Protein 6QCC (pdb70)

Sequence (552 aa):
MDVDLFKLSLDDTSSVKGSLLDTRFAQVRVVIPKAMAGGNELLNSNLYDILVVDNNFRAAAALAHTHIIEGQIKCVCTINLPENTGCCLALCVNSSNRGQFSTDIYTIGSQDRMLWNPACSKNSTFTFNPNPCGTGWSLEFLRRTKFHISVVCVSGWSAQPQTDLVMTMDFFVANVPCVPRIYNLGSPGQTLWLNRWMGKLSFGQGVSNDIKSMPLAIGGGAGAKDSILMNMTNAYLSLWRYFHGDLVFEVNKMSSPYIKSTVTFFIGFGGVSFQPELEDFPNKLVQFSEVQEKIELKFTRAEFLTAWSTQVDPAAQLANDGCPYLYAMVHDSTASTIVGDFNLGVTLTRIENFAGIGCNPGIQGARLLGNAVVRSSPGIYSNCFSLRAPLKPDGPKSFTCDLMGGGVVTDGDTGWQVTVRNTPVSNLLRTAAWKRGTVHVQVVLAGASVKRSDWDSTVQIFLRQSMATSSYDAKIWDICQPGAAMLEFSFDVVGPNSGFEMWDSNWASQTSWFLEFLISNPAQNTLFEVNLRLDENFSVAGTTLMPPFVLD

Foldseek 3Di:
DDDDPVPDPPPDQDAFDDDQQQFWQAKDKWWFFQDDFAQAFRDKFQPLVRRPPPTDGNCHVVQQPHDWHFFWKKKKKFDADAQVKKFKKKKFKDQADDPPDGRGCQFRQWQDMDMFMRNQDRMDMDTDHNDQADFTDGSVRSVVRRIMITMGTRTDMLDGDDGIDMMMMIMGGDPHGDDHDDADQPDGDQKQFTQGFQFKDWAAFPDDWDKDKTFQLCADAADDDPDGHDYVSSVSQQFFFWKAFKWKKKKFWGTRQQKWFKKKKAKAAFDDDRDVPPPVGPIDIDTAHRNRGMDMDIGGRVNPDDIDGNHDAPPDHRVPHGTMMMMMTTPDGIDGDGRGITMMTMTGGMGGRMDGHHGHPDDPGHYHHD/DDDDDDDPDDWAWFKKKFAAQDDDWKWKKKAFPQAGDIGTPDDDRMDMDTADDVVNVCSHWFFWKWFKKKKKKKWAWDDDDPVPFDKKKKKFKFFDPDPPGDTPDIDIDGDAGMDMDMDMDTQADDPHRIDGDCDPPVRGTTIMMMMMMGDCNTITMMIMIMDGDPPMDTDHTDDDPDDDHD

Organism: NCBI:txid593572

InterPro domains:
  IPR003181 Large coat protein [PF02247] (399-769)
  IPR003182 RNA2 polyprotein [PF02248] (782-956)
  IPR029053 Viral coat protein subunit [G3DSA:2.60.120.20] (399-775)
  IPR029053 Viral coat protein subunit [G3DSA:2.60.120.20] (776-957)

CATH classification: 2.60.120.20

Secondary structure (DSSP, 8-state):
----GGGSS----PPP-SSSTTT--EEEEEEEPSS--SS-EEEEEEHHHHHSSS---TTSHHHHT-S-B-S-EEEEEE----TT---EEEEEEESEE-TT----HHHHSSSEEEEE-TTT-SEEEEEE-S-TTSS-B-HHHHHHTT-EEEEEEEE--SS--SS-EEEEEEEEE-S-------EESSS--SEEEEEEEEEEEEEPTT-SS-EEEEES--TT-EEETTEEE--HHHHHHTTSSEEEEEEEEEEEE-S-TTSB-EEEEEEEES-----GGGTTS--EEEE--SS--EEEEEE-TTS-SS-EES---TTS-STT--SEEEEEEESS--B-SSS--EEEEEEEEEEEEEEEES--------PPP-/-------SS--EEEEEEE--SS--S-EEEEEETTTTEEEEES-S--EEEE---HHHHHHHSEEEEEEEEEEEEEEEE-S--GGG----EEEEEES--STTS-EEEEEEE--SSEEEEEEEEEE--TTTS-B-TT-TTTT----EEEEEES-TTTEEEEEEEEEE-TT-EEEEEEE-PPEEP-

Nearest PDB structures (foldseek):
  6qcc-assembly1_A  TM=1.003E+00  e=1.301E-79  Broad bean stain virus
  5msh-assembly1_B  TM=9.823E-01  e=2.368E-53  Cowpea mosaic virus
  1pgw-assembly1_2  TM=9.851E-01  e=6.953E-51  Bean-pod mottle virus (strain Kentucky G7)
  1bmv-assembly1_2  TM=9.846E-01  e=3.259E-50  Bean pod mottle virus
  3jb4-assembly1_B  TM=6.452E-01  e=1.198E-05  Ljungan virus 87-012

B-factor: mean 49.35, std 10.29, range [30.26, 84.31]

Solvent-accessible surface area: 25284 Å² total; per-residue (Å²): 231,142,100,76,131,180,157,80,104,145,120,110,127,67,24,28,145,60,62,96,100,64,2,38,5,0,49,22,134,10,96,2,46,79,73,18,70,54,46,62,75,32,33,55,24,34,1,62,86,31,10,74,88,138,24,141,69,163,2,16,67,46,6,53,156,27,166,106,0,111,5,25,0,48,0,33,0,64,18,83,18,85,76,78,8,0,0,1,0,0,0,0,0,0,4,10,20,60,58,164,40,24,38,52,24,1,9,0,0,3,37,33,45,13,19,6,1,0,8,22,27,146,79,19,66,27,58,4,18,2,7,11,4,10,85,16,8,9,16,73,11,0,109,88,2,88,2,3,2,0,0,2,0,12,6,18,32,30,30,104,20,163,89,74,42,73,0,32,1,23,1,13,7,16,152,69,102,7,107,59,115,68,31,54,24,30,86,48,50,146,57,8,86,1,28,10,14,6,2,80,8,50,0,19,61,72,67,93,104,19,39,63,56,11,40,2,17,4,8,8,5,2,7,35,201,97,18,4,15,16,1,4,5,2,0,2,0,4,24,29,78,87,1,36,0,6,1,0,0,24,0,7,4,0,0,0,1,94,0,94,7,10,1,0,0,2,17,4,133,17,59,61,110,43,93,101,113,21,60,121,98,94,43,64,105,12,137,20,65,62,129,73,28,95,60,81,10,87,0,65,119,96,49,14,173,94,34,15,21,0,15,29,58,54,82,37,114,103,101,104,12,64,4,5,10,0,6,0,6,10,94,71,70,12,68,36,131,39,144,14,67,1,24,0,1,0,4,0,18,48,0,37,57,17,45,30,82,51,67,14,83,28,56,95,12,20,69,125,55,96,197,87,119,120,199,62,34,142,34,74,42,11,42,1,5,11,3,88,2,19,171,183,29,136,25,99,25,20,0,1,0,12,4,6,6,25,34,35,82,31,74,55,93,120,36,24,114,62,39,48,98,26,21,8,16,8,8,0,4,23,2,4,1,3,4,80,5,22,0,34,0,28,0,34,7,29,24,58,123,74,152,185,103,78,38,84,1,45,4,67,0,37,2,24,68,27,83,50,144,102,36,190,53,58,93,114,48,85,49,73,89,34,36,65,14,109,25,84,24,52,12,85,2,104,20,72,37,60,14,0,16,11,70,84,6,112,92,46,96,16,46,4,28,36,0,35,0,63,0,56,40,8,67,17,6,28,59,0,39,0,19,2,51,12,36,121,78,0,4,1,0,5,2,11,5,24,50,56,25,111,48,114

Structure (mmCIF, N/CA/C/O backbone):
data_6QCC
#
_entry.id   6QCC
#
_cell.length_a   1
_cell.length_b   1
_cell.length_c   1
_cell.angle_alpha   90
_cell.angle_beta   90
_cell.angle_gamma   90
#
_symmetry.space_group_name_H-M   'P 1'
#
loop_
_entity.id
_entity.type
_entity.pdbx_description
1 polymer 'Large coat-protein subunit'
2 polymer 'Small coat-protein subunit'
#
loop_
_atom_site.group_PDB
_atom_site.id
_atom_site.type_symbol
_atom_site.label_atom_id
_atom_site.label_alt_id
_atom_site.label_comp_id
_atom_site.label_asym_id
_atom_site.label_entity_id
_atom_site.label_seq_id
_atom_site.pdbx_PDB_ins_code
_atom_site.Cartn_x
_atom_site.Cartn_y
_atom_site.Cartn_z
_atom_site.occupancy
_atom_site.B_iso_or_equiv
_atom_site.auth_seq_id
_atom_site.auth_comp_id
_atom_site.auth_asym_id
_atom_site.auth_atom_id
_atom_site.pdbx_PDB_model_num
ATOM 1 N N . MET A 1 1 ? 329.436 348.214 349.591 1.00 65.77 1 MET A N 1
ATOM 2 C CA . MET A 1 1 ? 328.757 348.711 348.401 1.00 65.77 1 MET A CA 1
ATOM 3 C C . MET A 1 1 ? 329.705 349.530 347.536 1.00 65.77 1 MET A C 1
ATOM 4 O O . MET A 1 1 ? 330.358 350.451 348.021 1.00 65.77 1 MET A O 1
ATOM 9 N N . ASP A 1 2 ? 329.779 349.180 346.253 1.00 64.80 2 ASP A N 1
ATOM 10 C CA . ASP A 1 2 ? 330.631 349.899 345.308 1.00 64.80 2 ASP A CA 1
ATOM 11 C C . ASP A 1 2 ? 330.050 349.685 343.918 1.00 64.80 2 ASP A C 1
ATOM 12 O O . ASP A 1 2 ? 330.075 348.562 343.406 1.00 64.80 2 ASP A O 1
ATOM 17 N N . VAL A 1 3 ? 329.533 350.751 343.318 1.00 62.49 3 VAL A N 1
ATOM 18 C CA . VAL A 1 3 ? 329.001 350.698 341.966 1.00 62.49 3 VAL A CA 1
ATOM 19 C C . VAL A 1 3 ? 329.924 351.508 341.062 1.00 62.49 3 VAL A C 1
ATOM 20 O O . VAL A 1 3 ? 330.719 352.336 341.518 1.00 62.49 3 VAL A O 1
ATOM 24 N N . ASP A 1 4 ? 329.843 351.232 339.763 1.00 61.42 4 ASP A N 1
ATOM 25 C CA . ASP A 1 4 ? 330.659 351.920 338.772 1.00 61.42 4 ASP A CA 1
ATOM 26 C C . ASP A 1 4 ? 329.927 353.173 338.310 1.00 61.42 4 ASP A C 1
ATOM 27 O O . ASP A 1 4 ? 328.841 353.083 337.728 1.00 61.42 4 ASP A O 1
ATOM 32 N N . LEU A 1 5 ? 330.522 354.339 338.571 1.00 56.70 5 LEU A N 1
ATOM 33 C CA . LEU A 1 5 ? 329.886 355.601 338.214 1.00 56.70 5 LEU A CA 1
ATOM 34 C C . LEU A 1 5 ? 329.926 355.874 336.718 1.00 56.70 5 LEU A C 1
ATOM 35 O O . LEU A 1 5 ? 329.163 356.716 336.234 1.00 56.70 5 LEU A O 1
ATOM 40 N N . PHE A 1 6 ? 330.793 355.188 335.978 1.00 56.05 6 PHE A N 1
ATOM 41 C CA . PHE A 1 6 ? 330.901 355.387 334.541 1.00 56.05 6 PHE A CA 1
ATOM 42 C C . PHE A 1 6 ? 329.756 354.748 333.768 1.00 56.05 6 PHE A C 1
ATOM 43 O O . PHE A 1 6 ? 329.574 355.068 332.589 1.00 56.05 6 PHE A O 1
ATOM 51 N N . LYS A 1 7 ? 328.986 353.860 334.393 1.00 60.05 7 LYS A N 1
ATOM 52 C CA . LYS A 1 7 ? 327.857 353.209 333.746 1.00 60.05 7 LYS A CA 1
ATOM 53 C C . LYS A 1 7 ? 326.525 353.864 334.086 1.00 60.05 7 LYS A C 1
ATOM 54 O O . LYS A 1 7 ? 325.474 353.329 333.722 1.00 60.05 7 LYS A O 1
ATOM 60 N N . LEU A 1 8 ? 326.544 354.999 334.776 1.00 58.49 8 LEU A N 1
ATOM 61 C CA . LEU A 1 8 ? 325.312 355.704 335.086 1.00 58.49 8 LEU A CA 1
ATOM 62 C C . LEU A 1 8 ? 324.808 356.459 333.860 1.00 58.49 8 LEU A C 1
ATOM 63 O O . LEU A 1 8 ? 325.542 356.700 332.898 1.00 58.49 8 LEU A O 1
ATOM 68 N N . SER A 1 9 ? 323.534 356.840 333.907 1.00 55.57 9 SER A N 1
ATOM 69 C CA . SER A 1 9 ? 322.891 357.521 332.785 1.00 55.57 9 SER A CA 1
ATOM 70 C C . SER A 1 9 ? 322.969 359.039 332.957 1.00 55.57 9 SER A C 1
ATOM 71 O O . SER A 1 9 ? 321.966 359.749 332.986 1.00 55.57 9 SER A O 1
ATOM 74 N N . LEU A 1 10 ? 324.202 359.530 333.071 1.00 53.55 10 LEU A N 1
ATOM 75 C CA . LEU A 1 10 ? 324.475 360.957 333.161 1.00 53.55 10 LEU A CA 1
ATOM 76 C C . LEU A 1 10 ? 324.905 361.548 331.825 1.00 53.55 10 LEU A C 1
ATOM 77 O O . LEU A 1 10 ? 325.510 362.623 331.794 1.00 53.55 10 LEU A O 1
ATOM 82 N N . ASP A 1 11 ? 324.606 360.864 330.720 1.00 56.50 11 ASP A N 1
ATOM 83 C CA . ASP A 1 11 ? 324.993 361.307 329.387 1.00 56.50 11 ASP A CA 1
ATOM 84 C C . ASP A 1 11 ? 323.788 361.367 328.458 1.00 56.50 11 ASP A C 1
ATOM 85 O O . ASP A 1 11 ? 323.917 361.144 327.251 1.00 56.50 11 ASP A O 1
ATOM 90 N N . ASP A 1 12 ? 322.612 361.661 329.004 1.00 58.28 12 ASP A N 1
ATOM 91 C CA . ASP A 1 12 ? 321.394 361.733 328.204 1.00 58.28 12 ASP A CA 1
ATOM 92 C C . ASP A 1 12 ? 321.396 363.021 327.392 1.00 58.28 12 ASP A C 1
ATOM 93 O O . ASP A 1 12 ? 321.199 364.111 327.938 1.00 58.28 12 ASP A O 1
ATOM 98 N N . THR A 1 13 ? 321.620 362.899 326.084 1.00 56.97 13 THR A N 1
ATOM 99 C CA . THR A 1 13 ? 321.637 364.039 325.177 1.00 56.97 13 THR A CA 1
ATOM 100 C C . THR A 1 13 ? 320.312 364.212 324.445 1.00 56.97 13 THR A C 1
ATOM 101 O O . THR A 1 13 ? 320.289 364.681 323.303 1.00 56.97 13 THR A O 1
ATOM 105 N N . SER A 1 14 ? 319.206 363.840 325.080 1.00 57.04 14 SER A N 1
ATOM 106 C CA . SER A 1 14 ? 317.892 363.965 324.474 1.00 57.04 14 SER A CA 1
ATOM 107 C C . SER A 1 14 ? 317.311 365.347 324.741 1.00 57.04 14 SER A C 1
ATOM 108 O O . SER A 1 14 ? 317.603 365.980 325.759 1.00 57.04 14 SER A O 1
ATOM 111 N N . SER A 1 15 ? 316.480 365.808 323.813 1.00 53.35 15 SER A N 1
ATOM 112 C CA . SER A 1 15 ? 315.846 367.109 323.938 1.00 53.35 15 SER A CA 1
ATOM 113 C C . SER A 1 15 ? 314.687 367.047 324.930 1.00 53.35 15 SER A C 1
ATOM 114 O O . SER A 1 15 ? 314.251 365.976 325.360 1.00 53.35 15 SER A O 1
ATOM 117 N N . VAL A 1 16 ? 314.183 368.222 325.292 1.00 53.34 16 VAL A N 1
ATOM 118 C CA . VAL A 1 16 ? 313.078 368.318 326.238 1.00 53.34 16 VAL A CA 1
ATOM 119 C C . VAL A 1 16 ? 311.770 368.033 325.513 1.00 53.34 16 VAL A C 1
ATOM 120 O O . VAL A 1 16 ? 311.503 368.589 324.441 1.00 53.34 16 VAL A O 1
ATOM 124 N N . LYS A 1 17 ? 310.954 367.158 326.094 1.00 52.39 17 LYS A N 1
ATOM 125 C CA . LYS A 1 17 ? 309.687 366.778 325.490 1.00 52.39 17 LYS A CA 1
ATOM 126 C C . LYS A 1 17 ? 308.731 366.317 326.578 1.00 52.39 17 LYS A C 1
ATOM 127 O O . LYS A 1 17 ? 309.153 365.873 327.648 1.00 52.39 17 LYS A O 1
ATOM 133 N N . GLY A 1 18 ? 307.443 366.426 326.290 1.00 52.68 18 GLY A N 1
ATOM 134 C CA . GLY A 1 18 ? 306.411 366.038 327.238 1.00 52.68 18 GLY A CA 1
ATOM 135 C C . GLY A 1 18 ? 305.136 366.824 326.981 1.00 52.68 18 GLY A C 1
ATOM 136 O O . GLY A 1 18 ? 304.809 367.141 325.838 1.00 52.68 18 GLY A O 1
ATOM 137 N N . SER A 1 19 ? 304.433 367.125 328.069 1.00 50.20 19 SER A N 1
ATOM 138 C CA . SER A 1 19 ? 303.218 367.918 327.989 1.00 50.20 19 SER A CA 1
ATOM 139 C C . SER A 1 19 ? 303.565 369.404 327.965 1.00 50.20 19 SER A C 1
ATOM 140 O O . SER A 1 19 ? 304.733 369.798 327.996 1.00 50.20 19 SER A O 1
ATOM 143 N N . LEU A 1 20 ? 302.533 370.248 327.910 1.00 48.77 20 LEU A N 1
ATOM 144 C CA . LEU A 1 20 ? 302.762 371.687 327.908 1.00 48.77 20 LEU A CA 1
ATOM 145 C C . LEU A 1 20 ? 303.185 372.208 329.273 1.00 48.77 20 LEU A C 1
ATOM 146 O O . LEU A 1 20 ? 303.784 373.284 329.352 1.00 48.77 20 LEU A O 1
ATOM 151 N N . LEU A 1 21 ? 302.886 371.475 330.344 1.00 49.25 21 LEU A N 1
ATOM 152 C CA . LEU A 1 21 ? 303.360 371.871 331.663 1.00 49.25 21 LEU A CA 1
ATOM 153 C C . LEU A 1 21 ? 304.843 371.572 331.836 1.00 49.25 21 LEU A C 1
ATOM 154 O O . LEU A 1 21 ? 305.553 372.330 332.506 1.00 49.25 21 LEU A O 1
ATOM 159 N N . ASP A 1 22 ? 305.326 370.491 331.233 1.00 51.54 22 ASP A N 1
ATOM 160 C CA . ASP A 1 22 ? 306.711 370.068 331.371 1.00 51.54 22 ASP A CA 1
ATOM 161 C C . ASP A 1 22 ? 307.629 370.670 330.319 1.00 51.54 22 ASP A C 1
ATOM 162 O O . ASP A 1 22 ? 308.825 370.364 330.319 1.00 51.54 22 ASP A O 1
ATOM 167 N N . THR A 1 23 ? 307.111 371.510 329.425 1.00 46.40 23 THR A N 1
ATOM 168 C CA . THR A 1 23 ? 307.913 372.089 328.358 1.00 46.40 23 THR A CA 1
ATOM 169 C C . THR A 1 23 ? 307.948 373.609 328.368 1.00 46.40 23 THR A C 1
ATOM 170 O O . THR A 1 23 ? 308.643 374.197 327.533 1.00 46.40 23 THR A O 1
ATOM 174 N N . ARG A 1 24 ? 307.225 374.265 329.270 1.00 47.67 24 ARG A N 1
ATOM 175 C CA . ARG A 1 24 ? 307.303 375.715 329.370 1.00 47.67 24 ARG A CA 1
ATOM 176 C C . ARG A 1 24 ? 308.601 376.124 330.048 1.00 47.67 24 ARG A C 1
ATOM 177 O O . ARG A 1 24 ? 309.041 375.494 331.012 1.00 47.67 24 ARG A O 1
ATOM 185 N N . PHE A 1 25 ? 309.221 377.183 329.533 1.00 43.38 25 PHE A N 1
ATOM 186 C CA . PHE A 1 25 ? 310.482 377.665 330.079 1.00 43.38 25 PHE A CA 1
ATOM 187 C C . PHE A 1 25 ? 310.518 379.155 330.360 1.00 43.38 25 PHE A C 1
ATOM 188 O O . PHE A 1 25 ? 311.407 379.595 331.097 1.00 43.38 25 PHE A O 1
ATOM 196 N N . ALA A 1 26 ? 309.600 379.946 329.813 1.00 46.39 26 ALA A N 1
ATOM 197 C CA . ALA A 1 26 ? 309.614 381.381 330.037 1.00 46.39 26 ALA A CA 1
ATOM 198 C C . ALA A 1 26 ? 308.195 381.916 329.964 1.00 46.39 26 ALA A C 1
ATOM 199 O O . ALA A 1 26 ? 307.348 381.379 329.246 1.00 46.39 26 ALA A O 1
ATOM 201 N N . GLN A 1 27 ? 307.949 382.984 330.716 1.00 49.49 27 GLN A N 1
ATOM 202 C CA . GLN A 1 27 ? 306.650 383.645 330.725 1.00 49.49 27 GLN A CA 1
ATOM 203 C C . GLN A 1 27 ? 306.879 385.123 330.983 1.00 49.49 27 GLN A C 1
ATOM 204 O O . GLN A 1 27 ? 307.372 385.497 332.051 1.00 49.49 27 GLN A O 1
ATOM 210 N N . VAL A 1 28 ? 306.520 385.956 330.012 1.00 49.74 28 VAL A N 1
ATOM 211 C CA . VAL A 1 28 ? 306.801 387.385 330.055 1.00 49.74 28 VAL A CA 1
ATOM 212 C C . VAL A 1 28 ? 305.497 388.140 329.832 1.00 49.74 28 VAL A C 1
ATOM 213 O O . VAL A 1 28 ? 304.727 387.808 328.923 1.00 49.74 28 VAL A O 1
ATOM 217 N N . ARG A 1 29 ? 305.227 389.117 330.693 1.00 51.57 29 ARG A N 1
ATOM 218 C CA . ARG A 1 29 ? 304.067 389.982 330.571 1.00 51.57 29 ARG A CA 1
ATOM 219 C C . ARG A 1 29 ? 304.521 391.400 330.253 1.00 51.57 29 ARG A C 1
ATOM 220 O O . ARG A 1 29 ? 305.510 391.886 330.809 1.00 51.57 29 ARG A O 1
ATOM 228 N N . VAL A 1 30 ? 303.811 392.051 329.337 1.00 51.22 30 VAL A N 1
ATOM 229 C CA . VAL A 1 30 ? 304.145 393.393 328.879 1.00 51.22 30 VAL A CA 1
ATOM 230 C C . VAL A 1 30 ? 302.964 394.315 329.140 1.00 51.22 30 VAL A C 1
ATOM 231 O O . VAL A 1 30 ? 301.802 393.906 329.033 1.00 51.22 30 VAL A O 1
ATOM 235 N N . VAL A 1 31 ? 303.267 395.561 329.480 1.00 51.94 31 VAL A N 1
ATOM 236 C CA . VAL A 1 31 ? 302.254 396.542 329.845 1.00 51.94 31 VAL A CA 1
ATOM 237 C C . VAL A 1 31 ? 301.798 397.271 328.591 1.00 51.94 31 VAL A C 1
ATOM 238 O O . VAL A 1 31 ? 302.587 397.969 327.946 1.00 51.94 31 VAL A O 1
ATOM 242 N N . ILE A 1 32 ? 300.527 397.109 328.242 1.00 54.52 32 ILE A N 1
ATOM 243 C CA . ILE A 1 32 ? 299.907 397.865 327.160 1.00 54.52 32 ILE A CA 1
ATOM 244 C C . ILE A 1 32 ? 299.296 399.122 327.772 1.00 54.52 32 ILE A C 1
ATOM 245 O O . ILE A 1 32 ? 298.465 399.005 328.686 1.00 54.52 32 ILE A O 1
ATOM 250 N N . PRO A 1 33 ? 299.676 400.315 327.323 1.00 59.63 33 PRO A N 1
ATOM 251 C CA . PRO A 1 33 ? 299.203 401.538 327.976 1.00 59.63 33 PRO A CA 1
ATOM 252 C C . PRO A 1 33 ? 297.745 401.826 327.650 1.00 59.63 33 PRO A C 1
ATOM 253 O O . PRO A 1 33 ? 297.137 401.231 326.759 1.00 59.63 33 PRO A O 1
ATOM 257 N N . LYS A 1 34 ? 297.186 402.768 328.412 1.00 62.86 34 LYS A N 1
ATOM 258 C CA . LYS A 1 34 ? 295.783 403.127 328.249 1.00 62.86 34 LYS A CA 1
ATOM 259 C C . LYS A 1 34 ? 295.559 403.926 326.971 1.00 62.86 34 LYS A C 1
ATOM 260 O O . LYS A 1 34 ? 294.598 403.676 326.237 1.00 62.86 34 LYS A O 1
ATOM 266 N N . ALA A 1 35 ? 296.438 404.880 326.684 1.00 64.79 35 ALA A N 1
ATOM 267 C CA . ALA A 1 35 ? 296.316 405.751 325.518 1.00 64.79 35 ALA A CA 1
ATOM 268 C C . ALA A 1 35 ? 297.545 405.554 324.637 1.00 64.79 35 ALA A C 1
ATOM 269 O O . ALA A 1 35 ? 298.565 406.221 324.818 1.00 64.79 35 ALA A O 1
ATOM 271 N N . MET A 1 36 ? 297.445 404.636 323.681 1.00 63.52 36 MET A N 1
ATOM 272 C CA . MET A 1 36 ? 298.518 404.373 322.737 1.00 63.52 36 MET A CA 1
ATOM 273 C C . MET A 1 36 ? 298.077 404.734 321.325 1.00 63.52 36 MET A C 1
ATOM 274 O O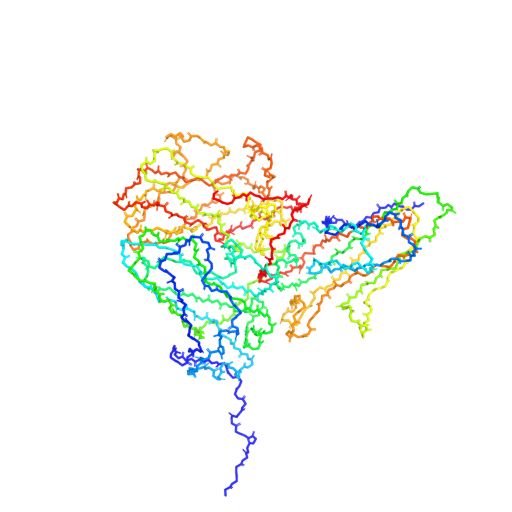 . MET A 1 36 ? 296.884 404.751 321.010 1.00 63.52 36 MET A O 1
ATOM 279 N N . ALA A 1 37 ? 299.057 405.029 320.480 1.00 63.62 37 ALA A N 1
ATOM 280 C CA . ALA A 1 37 ? 298.839 405.365 319.085 1.00 63.62 37 ALA A CA 1
ATOM 281 C C . ALA A 1 37 ? 299.274 404.194 318.209 1.00 63.62 37 ALA A C 1
ATOM 282 O O . ALA A 1 37 ? 299.613 403.114 318.700 1.00 63.62 37 ALA A O 1
ATOM 284 N N . GLY A 1 38 ? 299.250 404.406 316.898 1.00 64.22 38 GLY A N 1
ATOM 285 C CA . GLY A 1 38 ? 299.683 403.378 315.976 1.00 64.22 38 GLY A CA 1
ATOM 286 C C . GLY A 1 38 ? 301.116 403.565 315.524 1.00 64.22 38 GLY A C 1
ATOM 287 O O . GLY A 1 38 ? 301.449 404.581 314.907 1.00 64.22 38 GLY A O 1
ATOM 288 N N . GLY A 1 39 ? 301.975 402.598 315.830 1.00 63.00 39 GLY A N 1
ATOM 289 C CA . GLY A 1 39 ? 303.365 402.619 315.417 1.00 63.00 39 GLY A CA 1
ATOM 290 C C . GLY A 1 39 ? 304.365 402.569 316.552 1.00 63.00 39 GLY A C 1
ATOM 291 O O . GLY A 1 39 ? 305.534 402.232 316.314 1.00 63.00 39 GLY A O 1
ATOM 292 N N . ASN A 1 40 ? 303.958 402.893 317.776 1.00 61.08 40 ASN A N 1
ATOM 293 C CA . ASN A 1 40 ? 304.878 402.857 318.903 1.00 61.08 40 ASN A CA 1
ATOM 294 C C . ASN A 1 40 ? 305.111 401.421 319.351 1.00 61.08 40 ASN A C 1
ATOM 295 O O . ASN A 1 40 ? 304.219 400.572 319.259 1.00 61.08 40 ASN A O 1
ATOM 300 N N . GLU A 1 41 ? 306.320 401.149 319.828 1.00 59.18 41 GLU A N 1
ATOM 301 C CA . GLU A 1 41 ? 306.699 399.805 320.232 1.00 59.18 41 GLU A CA 1
ATOM 302 C C . GLU A 1 41 ? 306.399 399.584 321.706 1.00 59.18 41 GLU A C 1
ATOM 303 O O . GLU A 1 41 ? 306.615 400.468 322.539 1.00 59.18 41 GLU A O 1
ATOM 309 N N . LEU A 1 42 ? 305.892 398.394 322.019 1.00 54.20 42 LEU A N 1
ATOM 310 C CA . LEU A 1 42 ? 305.644 398.011 323.401 1.00 54.20 42 LEU A CA 1
ATOM 311 C C . LEU A 1 42 ? 306.797 397.220 323.994 1.00 54.20 42 LEU A C 1
ATOM 312 O O . LEU A 1 42 ? 307.040 397.305 325.203 1.00 54.20 42 LEU A O 1
ATOM 317 N N . LEU A 1 43 ? 307.511 396.456 323.171 1.00 51.88 43 LEU A N 1
ATOM 318 C CA . LEU A 1 43 ? 308.647 395.677 323.638 1.00 51.88 43 LEU A CA 1
ATOM 319 C C . LEU A 1 43 ? 309.597 395.451 322.473 1.00 51.88 43 LEU A C 1
ATOM 320 O O . LEU A 1 43 ? 309.154 395.139 321.369 1.00 51.88 43 LEU A O 1
ATOM 325 N N . ASN A 1 44 ? 310.895 395.609 322.721 1.00 52.69 44 ASN A N 1
ATOM 326 C CA . ASN A 1 44 ? 311.907 395.237 321.737 1.00 52.69 44 ASN A CA 1
ATOM 327 C C . ASN A 1 44 ? 313.185 394.871 322.473 1.00 52.69 44 ASN A C 1
ATOM 328 O O . ASN A 1 44 ? 313.837 395.740 323.061 1.00 52.69 44 ASN A O 1
ATOM 333 N N . SER A 1 45 ? 313.539 393.589 322.447 1.00 47.83 45 SER A N 1
ATOM 334 C CA . SER A 1 45 ? 314.729 393.128 323.151 1.00 47.83 45 SER A CA 1
ATOM 335 C C . SER A 1 45 ? 315.176 391.806 322.553 1.00 47.83 45 SER A C 1
ATOM 336 O O . SER A 1 45 ? 314.450 391.169 321.789 1.00 47.83 45 SER A O 1
ATOM 339 N N . ASN A 1 46 ? 316.383 391.395 322.919 1.00 46.26 46 ASN A N 1
ATOM 340 C CA . ASN A 1 46 ? 316.845 390.068 322.555 1.00 46.26 46 ASN A CA 1
ATOM 341 C C . ASN A 1 46 ? 316.106 389.021 323.378 1.00 46.26 46 ASN A C 1
ATOM 342 O O . ASN A 1 46 ? 315.631 389.292 324.483 1.00 46.26 46 ASN A O 1
ATOM 347 N N . LEU A 1 47 ? 316.000 387.815 322.819 1.00 46.91 47 LEU A N 1
ATOM 348 C CA . LEU A 1 47 ? 315.248 386.756 323.484 1.00 46.91 47 LEU A CA 1
ATOM 349 C C . LEU A 1 47 ? 315.981 386.236 324.715 1.00 46.91 47 LEU A C 1
ATOM 350 O O . LEU A 1 47 ? 315.341 385.869 325.709 1.00 46.91 47 LEU A O 1
ATOM 355 N N . TYR A 1 48 ? 317.314 386.220 324.676 1.00 47.71 48 TYR A N 1
ATOM 356 C CA . TYR A 1 48 ? 318.090 385.808 325.839 1.00 47.71 48 TYR A CA 1
ATOM 357 C C . TYR A 1 48 ? 318.017 386.839 326.956 1.00 47.71 48 TYR A C 1
ATOM 358 O O . TYR A 1 48 ? 318.145 386.485 328.132 1.00 47.71 48 TYR A O 1
ATOM 367 N N . ASP A 1 49 ? 317.801 388.111 326.614 1.00 51.35 49 ASP A N 1
ATOM 368 C CA . ASP A 1 49 ? 317.748 389.157 327.628 1.00 51.35 49 ASP A CA 1
ATOM 369 C C . ASP A 1 49 ? 316.468 389.112 328.450 1.00 51.35 49 ASP A C 1
ATOM 370 O O . ASP A 1 49 ? 316.412 389.736 329.513 1.00 51.35 49 ASP A O 1
ATOM 375 N N . ILE A 1 50 ? 315.445 388.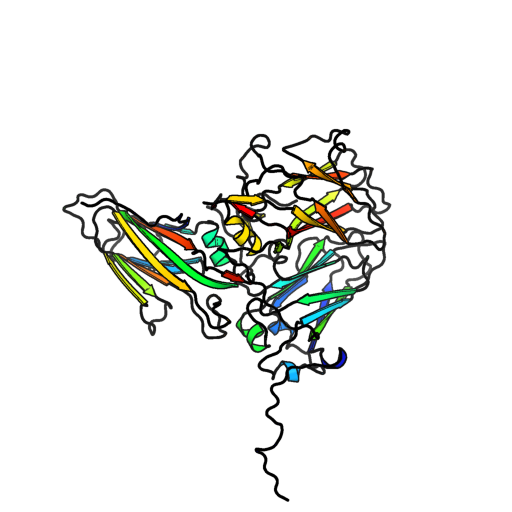400 327.987 1.00 50.11 50 ILE A N 1
ATOM 376 C CA . ILE A 1 50 ? 314.209 388.238 328.744 1.00 50.11 50 ILE A CA 1
ATOM 377 C C . ILE A 1 50 ? 313.918 386.790 329.097 1.00 50.11 50 ILE A C 1
ATOM 378 O O . ILE A 1 50 ? 312.973 386.536 329.858 1.00 50.11 50 ILE A O 1
ATOM 383 N N . LEU A 1 51 ? 314.685 385.831 328.580 1.00 50.70 51 LEU A N 1
ATOM 384 C CA . LEU A 1 51 ? 314.445 384.428 328.887 1.00 50.70 51 LEU A CA 1
ATOM 385 C C . LEU A 1 51 ? 315.153 383.949 330.147 1.00 50.70 51 LEU A C 1
ATOM 386 O O . LEU A 1 51 ? 314.856 382.847 330.619 1.00 50.70 51 LEU A O 1
ATOM 391 N N . VAL A 1 52 ? 316.076 384.732 330.703 1.00 54.83 52 VAL A N 1
ATOM 392 C CA . VAL A 1 52 ? 316.822 384.332 331.890 1.00 54.83 52 VAL A CA 1
ATOM 393 C C . VAL A 1 52 ? 316.569 385.240 333.081 1.00 54.83 52 VAL A C 1
ATOM 394 O O . VAL A 1 52 ? 317.203 385.060 334.125 1.00 54.83 52 VAL A O 1
ATOM 398 N N . VAL A 1 53 ? 315.667 386.207 332.965 1.00 59.86 53 VAL A N 1
ATOM 399 C CA . VAL A 1 53 ? 315.392 387.153 334.038 1.00 59.86 53 VAL A CA 1
ATOM 400 C C . VAL A 1 53 ? 314.129 386.681 334.748 1.00 59.86 53 VAL A C 1
ATOM 401 O O . VAL A 1 53 ? 313.017 386.857 334.238 1.00 59.86 53 VAL A O 1
ATOM 405 N N . ASP A 1 54 ? 314.323 386.060 335.921 1.00 64.26 54 ASP A N 1
ATOM 406 C CA . ASP A 1 54 ? 313.257 385.680 336.860 1.00 64.26 54 ASP A CA 1
ATOM 407 C C . ASP A 1 54 ? 312.261 384.702 336.241 1.00 64.26 54 ASP A C 1
ATOM 408 O O . ASP A 1 54 ? 311.052 384.799 336.458 1.00 64.26 54 ASP A O 1
ATOM 413 N N . ASN A 1 55 ? 312.768 383.752 335.461 1.00 58.34 55 ASN A N 1
ATOM 414 C CA . ASN A 1 55 ? 311.946 382.723 334.829 1.00 58.34 55 ASN A CA 1
ATOM 415 C C . ASN A 1 55 ? 312.472 381.364 335.279 1.00 58.34 55 ASN A C 1
ATOM 416 O O . ASN A 1 55 ? 313.410 380.822 334.691 1.00 58.34 55 ASN A O 1
ATOM 421 N N . ASN A 1 56 ? 311.860 380.816 336.324 1.00 55.72 56 ASN A N 1
ATOM 422 C CA . ASN A 1 56 ? 312.249 379.527 336.891 1.00 55.72 56 ASN A CA 1
ATOM 423 C C . ASN A 1 56 ? 311.043 378.597 336.806 1.00 55.72 56 ASN A C 1
ATOM 424 O O . ASN A 1 56 ? 310.217 378.547 337.720 1.00 55.72 56 ASN A O 1
ATOM 429 N N . PHE A 1 57 ? 310.954 377.851 335.713 1.00 50.31 57 PHE A N 1
ATOM 430 C CA . PHE A 1 57 ? 309.825 376.976 335.435 1.00 50.31 57 PHE A CA 1
ATOM 431 C C . PHE A 1 57 ? 310.306 375.527 335.370 1.00 50.31 57 PHE A C 1
ATOM 432 O O . PHE A 1 57 ? 311.452 375.218 335.709 1.00 50.31 57 PHE A O 1
ATOM 440 N N . ARG A 1 58 ? 309.406 374.635 334.945 1.00 46.54 58 ARG A N 1
ATOM 441 C CA . ARG A 1 58 ? 309.694 373.204 334.979 1.00 46.54 58 ARG A CA 1
ATOM 442 C C . ARG A 1 58 ? 310.748 372.800 333.959 1.00 46.54 58 ARG A C 1
ATOM 443 O O . ARG A 1 58 ? 311.471 371.821 334.176 1.00 46.54 58 ARG A O 1
ATOM 451 N N . ALA A 1 59 ? 310.856 373.524 332.853 1.00 44.75 59 ALA A N 1
ATOM 452 C CA . ALA A 1 59 ? 311.834 373.224 331.818 1.00 44.75 59 ALA A CA 1
ATOM 453 C C . ALA A 1 59 ? 312.776 374.398 331.602 1.00 44.75 59 ALA A C 1
ATOM 454 O O . ALA A 1 59 ? 313.173 374.696 330.480 1.00 44.75 59 ALA A O 1
ATOM 456 N N . ALA A 1 60 ? 313.151 375.079 332.683 1.00 43.53 60 ALA A N 1
ATOM 457 C CA . ALA A 1 60 ? 314.036 376.234 332.581 1.00 43.53 60 ALA A CA 1
ATOM 458 C C . ALA A 1 60 ? 315.505 375.822 332.622 1.00 43.53 60 ALA A C 1
ATOM 459 O O . ALA A 1 60 ? 316.272 376.149 331.710 1.00 43.53 60 ALA A O 1
ATOM 461 N N . ALA A 1 61 ? 315.909 375.109 333.677 1.00 43.55 61 ALA A N 1
ATOM 462 C CA . ALA A 1 61 ? 317.289 374.648 333.776 1.00 43.55 61 ALA A CA 1
ATOM 463 C C . ALA A 1 61 ? 317.586 373.545 332.769 1.00 43.55 61 ALA A C 1
ATOM 464 O O . ALA A 1 61 ? 318.720 373.434 332.288 1.00 43.55 61 ALA A O 1
ATOM 466 N N . ALA A 1 62 ? 316.579 372.736 332.430 1.00 41.76 62 ALA A N 1
ATOM 467 C CA . ALA A 1 62 ? 316.751 371.731 331.389 1.00 41.76 62 ALA A CA 1
ATOM 468 C C . ALA A 1 62 ? 316.938 372.367 330.019 1.00 41.76 62 ALA A C 1
ATOM 469 O O . ALA A 1 62 ? 317.605 371.789 329.158 1.00 41.76 62 ALA A O 1
ATOM 471 N N . LEU A 1 63 ? 316.366 373.551 329.798 1.00 41.95 63 LEU A N 1
ATOM 472 C CA . LEU A 1 63 ? 316.626 374.277 328.561 1.00 41.95 63 LEU A CA 1
ATOM 473 C C . LEU A 1 63 ? 317.970 374.987 328.613 1.00 41.95 63 LEU A C 1
ATOM 474 O O . LEU A 1 63 ? 318.665 375.083 327.597 1.00 41.95 63 LEU A O 1
ATOM 479 N N . ALA A 1 64 ? 318.354 375.486 329.788 1.00 42.38 64 ALA A N 1
ATOM 480 C CA . ALA A 1 64 ? 319.626 376.183 329.921 1.00 42.38 64 ALA A CA 1
ATOM 481 C C . ALA A 1 64 ? 320.817 375.238 329.867 1.00 42.38 64 ALA A C 1
ATOM 482 O O . ALA A 1 64 ? 321.939 375.693 329.626 1.00 42.38 64 ALA A O 1
ATOM 484 N N . HIS A 1 65 ? 320.606 373.941 330.088 1.00 44.73 65 HIS A N 1
ATOM 485 C CA . HIS A 1 65 ? 321.712 372.994 330.045 1.00 44.73 65 HIS A CA 1
ATOM 486 C C . HIS A 1 65 ? 321.476 371.890 329.021 1.00 44.73 65 HIS A C 1
ATOM 487 O O . HIS A 1 65 ? 321.687 370.710 329.313 1.00 44.73 65 HIS A O 1
ATOM 494 N N . THR A 1 66 ? 321.036 372.262 327.821 1.00 40.00 66 THR A N 1
ATOM 495 C CA . THR A 1 66 ? 320.856 371.328 326.716 1.00 40.00 66 THR A CA 1
ATOM 496 C C . THR A 1 66 ? 321.555 371.896 325.491 1.00 40.00 66 THR A C 1
ATOM 497 O O . THR A 1 66 ? 321.366 373.069 325.155 1.00 40.00 66 THR A O 1
ATOM 501 N N . HIS A 1 67 ? 322.364 371.068 324.831 1.00 38.07 67 HIS A N 1
ATOM 502 C CA . HIS A 1 67 ? 323.167 371.546 323.713 1.00 38.07 67 HIS A CA 1
ATOM 503 C C . HIS A 1 67 ? 322.375 371.628 322.415 1.00 38.07 67 HIS A C 1
ATOM 504 O O . HIS A 1 67 ? 322.609 372.539 321.615 1.00 38.07 67 HIS A O 1
ATOM 511 N N . ILE A 1 68 ? 321.461 370.691 322.170 1.00 36.21 68 ILE A N 1
ATOM 512 C CA . ILE A 1 68 ? 320.682 370.659 320.935 1.00 36.21 68 ILE A CA 1
ATOM 513 C C . ILE A 1 68 ? 319.222 370.430 321.299 1.00 36.21 68 ILE A C 1
ATOM 514 O O . ILE A 1 68 ? 318.894 369.439 321.960 1.00 36.21 68 ILE A O 1
ATOM 519 N N . ILE A 1 69 ? 318.350 371.340 320.874 1.00 36.53 69 ILE A N 1
ATOM 520 C CA . ILE A 1 69 ? 316.908 371.210 321.048 1.00 36.53 69 ILE A CA 1
ATOM 521 C C . ILE A 1 69 ? 316.278 371.085 319.669 1.00 36.53 69 ILE A C 1
ATOM 522 O O . ILE A 1 69 ? 316.493 371.942 318.804 1.00 36.53 69 ILE A O 1
ATOM 527 N N . GLU A 1 70 ? 315.503 370.024 319.462 1.00 43.41 70 GLU A N 1
ATOM 528 C CA . GLU A 1 70 ? 314.948 369.695 318.154 1.00 43.41 70 GLU A CA 1
ATOM 529 C C . GLU A 1 70 ? 313.443 369.935 318.087 1.00 43.41 70 GLU A C 1
ATOM 530 O O . GLU A 1 70 ? 312.705 369.171 317.464 1.00 43.41 70 GLU A O 1
ATOM 536 N N . GLY A 1 71 ? 312.971 370.998 318.723 1.00 39.99 71 GLY A N 1
ATOM 537 C CA . GLY A 1 71 ? 311.566 371.347 318.676 1.00 39.99 71 GLY A CA 1
ATOM 538 C C . GLY A 1 71 ? 311.385 372.830 318.444 1.00 39.99 71 GLY A C 1
ATOM 539 O O . GLY A 1 71 ? 312.185 373.653 318.886 1.00 39.99 71 GLY A O 1
ATOM 540 N N . GLN A 1 72 ? 310.313 373.164 317.735 1.00 40.30 72 GLN A N 1
ATOM 541 C CA . GLN A 1 72 ? 310.025 374.561 317.451 1.00 40.30 72 GLN A CA 1
ATOM 542 C C . GLN A 1 72 ? 309.356 375.229 318.646 1.00 40.30 72 GLN A C 1
ATOM 543 O O . GLN A 1 72 ? 308.620 374.596 319.407 1.00 40.30 72 GLN A O 1
ATOM 549 N N . ILE A 1 73 ? 309.619 376.523 318.804 1.00 37.93 73 ILE A N 1
ATOM 550 C CA . ILE A 1 73 ? 309.089 377.279 319.933 1.00 37.93 73 ILE A CA 1
ATOM 551 C C . ILE A 1 73 ? 307.640 377.650 319.655 1.00 37.93 73 ILE A C 1
ATOM 552 O O . ILE A 1 73 ? 307.330 378.263 318.628 1.00 37.93 73 ILE A O 1
ATOM 557 N N . LYS A 1 74 ? 306.752 377.287 320.573 1.00 41.13 74 LYS A N 1
ATOM 558 C CA . LYS A 1 74 ? 305.343 377.640 320.498 1.00 41.13 74 LYS A CA 1
ATOM 559 C C . LYS A 1 74 ? 305.052 378.757 321.490 1.00 41.13 74 LYS A C 1
ATOM 560 O O . LYS A 1 74 ? 305.363 378.628 322.678 1.00 41.13 74 LYS A O 1
ATOM 566 N N . CYS A 1 75 ? 304.462 379.847 321.008 1.00 47.01 75 CYS A N 1
ATOM 567 C CA . CYS A 1 75 ? 304.147 380.998 321.840 1.00 47.01 75 CYS A CA 1
ATOM 568 C C . CYS A 1 75 ? 302.645 381.235 321.838 1.00 47.01 75 CYS A C 1
ATOM 569 O O . CYS A 1 75 ? 302.003 381.214 320.782 1.00 47.01 75 CYS A O 1
ATOM 572 N N . VAL A 1 76 ? 302.089 381.453 323.029 1.00 47.41 76 VAL A N 1
ATOM 573 C CA . VAL A 1 76 ? 300.658 381.661 323.225 1.00 47.41 76 VAL A CA 1
ATOM 574 C C . VAL A 1 76 ? 300.480 382.987 323.948 1.00 47.41 76 VAL A C 1
ATOM 575 O O . VAL A 1 76 ? 300.874 383.118 325.112 1.00 47.41 76 VAL A O 1
ATOM 579 N N . CYS A 1 77 ? 299.887 383.967 323.273 1.00 52.37 77 CYS A N 1
ATOM 580 C CA . CYS A 1 77 ? 299.541 385.239 323.886 1.00 52.37 77 CYS A CA 1
ATOM 581 C C . CYS A 1 77 ? 298.055 385.255 324.207 1.00 52.37 77 CYS A C 1
ATOM 582 O O . CYS A 1 77 ? 297.227 384.855 323.382 1.00 52.37 77 CYS A O 1
ATOM 585 N N . THR A 1 78 ? 297.720 385.717 325.408 1.00 54.72 78 THR A N 1
ATOM 586 C CA . THR A 1 78 ? 296.341 385.724 325.884 1.00 54.72 78 THR A CA 1
ATOM 587 C C . THR A 1 78 ? 295.991 387.115 326.394 1.00 54.72 78 THR A C 1
ATOM 588 O O . THR A 1 78 ? 296.493 387.547 327.437 1.00 54.72 78 THR A O 1
ATOM 592 N N . ILE A 1 79 ? 295.138 387.812 325.650 1.00 55.59 79 ILE A N 1
ATOM 593 C CA . ILE A 1 79 ? 294.570 389.090 326.066 1.00 55.59 79 ILE A CA 1
ATOM 594 C C . ILE A 1 79 ? 293.218 389.229 325.378 1.00 55.59 79 ILE A C 1
ATOM 595 O O . ILE A 1 79 ? 293.098 389.000 324.171 1.00 55.59 79 ILE A O 1
ATOM 600 N N . ASN A 1 80 ? 292.187 389.558 326.151 1.00 56.31 80 ASN A N 1
ATOM 601 C CA . ASN A 1 80 ? 290.834 389.641 325.626 1.00 56.31 80 ASN A CA 1
ATOM 602 C C . ASN A 1 80 ? 290.229 390.993 325.967 1.00 56.31 80 ASN A C 1
ATOM 603 O O . ASN A 1 80 ? 290.585 391.615 326.970 1.00 56.31 80 ASN A O 1
ATOM 608 N N . LEU A 1 81 ? 289.302 391.435 325.122 1.00 55.12 81 LEU A N 1
ATOM 609 C CA . LEU A 1 81 ? 288.690 392.751 325.228 1.00 55.12 81 LEU A CA 1
ATOM 610 C C . LEU A 1 81 ? 287.267 392.670 324.701 1.00 55.12 81 LEU A C 1
ATOM 611 O O . LEU A 1 81 ? 286.976 391.820 323.851 1.00 55.12 81 LEU A O 1
ATOM 616 N N . PRO A 1 82 ? 286.358 393.517 325.186 1.00 55.95 82 PRO A N 1
ATOM 617 C CA . PRO A 1 82 ? 284.984 393.503 324.669 1.00 55.95 82 PRO A CA 1
ATOM 618 C C . PRO A 1 82 ? 284.900 394.065 323.256 1.00 55.95 82 PRO A C 1
ATOM 619 O O . PRO A 1 82 ? 285.857 394.605 322.699 1.00 55.95 82 PRO A O 1
ATOM 623 N N . GLU A 1 83 ? 283.705 393.940 322.680 1.00 59.23 83 GLU A N 1
ATOM 624 C CA . GLU A 1 83 ? 283.496 394.234 321.268 1.00 59.23 83 GLU A CA 1
ATOM 625 C C . GLU A 1 83 ? 283.252 395.708 320.978 1.00 59.23 83 GLU A C 1
ATOM 626 O O . GLU A 1 83 ? 283.161 396.078 319.804 1.00 59.23 83 GLU A O 1
ATOM 632 N N . ASN A 1 84 ? 283.142 396.559 321.996 1.00 58.62 84 ASN A N 1
ATOM 633 C CA . ASN A 1 84 ? 282.962 397.986 321.777 1.00 58.62 84 ASN A CA 1
ATOM 634 C C . ASN A 1 84 ? 284.284 398.741 321.739 1.00 58.62 84 ASN A C 1
ATOM 635 O O . ASN A 1 84 ? 284.298 399.965 321.910 1.00 58.62 84 ASN A O 1
ATOM 640 N N . THR A 1 85 ? 285.391 398.037 321.524 1.00 58.36 85 THR A N 1
ATOM 641 C CA . THR A 1 85 ? 286.697 398.649 321.345 1.00 58.36 85 THR A CA 1
ATOM 642 C C . THR A 1 85 ? 287.485 397.790 320.367 1.00 58.36 85 THR A C 1
ATOM 643 O O . THR A 1 85 ? 286.996 396.770 319.876 1.00 58.36 85 THR A O 1
ATOM 647 N N . GLY A 1 86 ? 288.713 398.207 320.081 1.00 56.49 86 GLY A N 1
ATOM 648 C CA . GLY A 1 86 ? 289.531 397.455 319.153 1.00 56.49 86 GLY A CA 1
ATOM 649 C C . GLY A 1 86 ? 290.887 398.064 318.873 1.00 56.49 86 GLY A C 1
ATOM 650 O O . GLY A 1 86 ? 291.039 399.288 318.848 1.00 56.49 86 GLY A O 1
ATOM 651 N N . CYS A 1 87 ? 291.878 397.209 318.661 1.00 55.63 87 CYS A N 1
ATOM 652 C CA . CYS A 1 87 ? 293.226 397.631 318.305 1.00 55.63 87 CYS A CA 1
ATOM 653 C C . CYS A 1 87 ? 293.824 396.541 317.425 1.00 55.63 87 CYS A C 1
ATOM 654 O O . CYS A 1 87 ? 293.101 395.692 316.895 1.00 55.63 87 CYS A O 1
ATOM 657 N N . CYS A 1 88 ? 295.143 396.560 317.257 1.00 53.17 88 CYS A N 1
ATOM 658 C CA . CYS A 1 88 ? 295.811 395.477 316.548 1.00 53.17 88 CYS A CA 1
ATOM 659 C C . CYS A 1 88 ? 297.225 395.332 317.082 1.00 53.17 88 CYS A C 1
ATOM 660 O O . CYS A 1 88 ? 297.975 396.311 317.126 1.00 53.17 88 CYS A O 1
ATOM 663 N N . LEU A 1 89 ? 297.582 394.117 317.486 1.00 48.72 89 LEU A N 1
ATOM 664 C CA . LEU A 1 89 ? 298.885 393.831 318.061 1.00 48.72 89 LEU A CA 1
ATOM 665 C C . LEU A 1 89 ? 299.640 392.861 317.167 1.00 48.72 89 LEU A C 1
ATOM 666 O O . LEU A 1 89 ? 299.069 391.887 316.665 1.00 48.72 89 LEU A O 1
ATOM 671 N N . ALA A 1 90 ? 300.930 393.126 316.981 1.00 47.28 90 ALA A N 1
ATOM 672 C CA . ALA A 1 90 ? 301.786 392.303 316.142 1.00 47.28 90 ALA A CA 1
ATOM 673 C C . ALA A 1 90 ? 303.007 391.874 316.937 1.00 47.28 90 ALA A C 1
ATOM 674 O O . ALA A 1 90 ? 303.726 392.717 317.480 1.00 47.28 90 ALA A O 1
ATOM 676 N N . LEU A 1 91 ? 303.233 390.568 317.007 1.00 48.11 91 LEU A N 1
ATOM 677 C CA . LEU A 1 91 ? 304.430 389.999 317.609 1.00 48.11 91 LEU A CA 1
ATOM 678 C C . LEU A 1 91 ? 305.308 389.471 316.486 1.00 48.11 91 LEU A C 1
ATOM 679 O O . LEU A 1 91 ? 304.918 388.540 315.776 1.00 48.11 91 LEU A O 1
ATOM 684 N N . CYS A 1 92 ? 306.487 390.058 316.332 1.00 45.74 92 CYS A N 1
ATOM 685 C CA . CYS A 1 92 ? 307.385 389.728 315.239 1.00 45.74 92 CYS A CA 1
ATOM 686 C C . CYS A 1 92 ? 308.727 389.278 315.793 1.00 45.74 92 CYS A C 1
ATOM 687 O O . CYS A 1 92 ? 309.213 389.824 316.787 1.00 45.74 92 CYS A O 1
ATOM 690 N N . VAL A 1 93 ? 309.320 388.281 315.145 1.00 40.90 93 VAL A N 1
ATOM 691 C CA . VAL A 1 93 ? 310.597 387.727 315.567 1.00 40.90 93 VAL A CA 1
ATOM 692 C C . VAL A 1 93 ? 311.566 387.799 314.392 1.00 40.90 93 VAL A C 1
ATOM 693 O O . VAL A 1 93 ? 311.162 387.743 313.225 1.00 40.90 93 VAL A O 1
ATOM 697 N N . ASN A 1 94 ? 312.848 387.988 314.704 1.00 39.60 94 ASN A N 1
ATOM 698 C CA . ASN A 1 94 ? 313.876 388.123 313.683 1.00 39.60 94 ASN A CA 1
ATOM 699 C C . ASN A 1 94 ? 315.104 387.323 314.085 1.00 39.60 94 ASN A C 1
ATOM 700 O O . ASN A 1 94 ? 315.257 386.919 315.239 1.00 39.60 94 ASN A O 1
ATOM 705 N N . SER A 1 95 ? 315.990 387.108 313.112 1.00 37.37 95 SER A N 1
ATOM 706 C CA . SER A 1 95 ? 317.154 386.261 313.339 1.00 37.37 95 SER A CA 1
ATOM 707 C C . SER A 1 95 ? 318.330 387.026 313.927 1.00 37.37 95 SER A C 1
ATOM 708 O O . SER A 1 95 ? 319.086 386.462 314.724 1.00 37.37 95 SER A O 1
ATOM 711 N N . SER A 1 96 ? 318.511 388.288 313.555 1.00 40.17 96 SER A N 1
ATOM 712 C CA . SER A 1 96 ? 319.638 389.064 314.051 1.00 40.17 96 SER A CA 1
ATOM 713 C C . SER A 1 96 ? 319.194 390.508 314.243 1.00 40.17 96 SER A C 1
ATOM 714 O O . SER A 1 96 ? 318.009 390.833 314.123 1.00 40.17 96 SER A O 1
ATOM 717 N N . ASN A 1 97 ? 320.159 391.379 314.527 1.00 45.37 97 ASN A N 1
ATOM 718 C CA . ASN A 1 97 ? 319.885 392.751 314.926 1.00 45.37 97 ASN A CA 1
ATOM 719 C C . ASN A 1 97 ? 321.158 393.571 314.772 1.00 45.37 97 ASN A C 1
ATOM 720 O O . ASN A 1 97 ? 322.251 393.078 315.058 1.00 45.37 97 ASN A O 1
ATOM 725 N N . ARG A 1 98 ? 321.009 394.813 314.327 1.00 48.30 98 ARG A N 1
ATOM 726 C CA . ARG A 1 98 ? 322.123 395.745 314.191 1.00 48.30 98 ARG A CA 1
ATOM 727 C C . ARG A 1 98 ? 321.891 396.951 315.101 1.00 48.30 98 ARG A C 1
ATOM 728 O O . ARG A 1 98 ? 320.967 396.972 315.918 1.00 48.30 98 ARG A O 1
ATOM 736 N N . GLY A 1 99 ? 322.742 397.964 314.956 1.00 51.54 99 GLY A N 1
ATOM 737 C CA . GLY A 1 99 ? 322.708 399.116 315.838 1.00 51.54 99 GLY A CA 1
ATOM 738 C C . GLY A 1 99 ? 321.729 400.176 315.373 1.00 51.54 99 GLY A C 1
ATOM 739 O O . GLY A 1 99 ? 321.783 400.621 314.224 1.00 51.54 99 GLY A O 1
ATOM 740 N N . GLN A 1 100 ? 320.832 400.576 316.287 1.00 55.34 100 GLN A N 1
ATOM 741 C CA . GLN A 1 100 ? 319.834 401.639 316.088 1.00 55.34 100 GLN A CA 1
ATOM 742 C C . GLN A 1 100 ? 318.912 401.336 314.906 1.00 55.34 100 GLN A C 1
ATOM 743 O O . GLN A 1 100 ? 318.787 402.120 313.963 1.00 55.34 100 GLN A O 1
ATOM 749 N N . PHE A 1 101 ? 318.250 400.186 314.972 1.00 51.34 101 PHE A N 1
ATOM 750 C CA . PHE A 1 101 ? 317.396 399.715 313.895 1.00 51.34 101 PHE A CA 1
ATOM 751 C C . PHE A 1 101 ? 316.064 400.464 313.898 1.00 51.34 101 PHE A C 1
ATOM 752 O O . PHE A 1 101 ? 315.797 401.319 314.746 1.00 51.34 101 PHE A O 1
ATOM 760 N N . SER A 1 102 ? 315.211 400.128 312.935 1.00 54.30 102 SER A N 1
ATOM 761 C CA . SER A 1 102 ? 313.908 400.757 312.777 1.00 54.30 102 SER A CA 1
ATOM 762 C C . SER A 1 102 ? 312.814 399.806 313.239 1.00 54.30 102 SER A C 1
ATOM 763 O O . SER A 1 102 ? 312.865 398.604 312.962 1.00 54.30 102 SER A O 1
ATOM 766 N N . THR A 1 103 ? 311.818 400.353 313.933 1.00 55.22 103 THR A N 1
ATOM 767 C CA . THR A 1 103 ? 310.743 399.567 314.534 1.00 55.22 103 THR A CA 1
ATOM 768 C C . THR A 1 103 ? 309.454 399.653 313.725 1.00 55.22 103 THR A C 1
ATOM 769 O O . THR A 1 103 ? 308.354 399.690 314.283 1.00 55.22 103 THR A O 1
ATOM 773 N N . ASP A 1 104 ? 309.567 399.696 312.403 1.00 49.37 104 ASP A N 1
ATOM 774 C CA . ASP A 1 104 ? 308.400 399.720 311.538 1.00 49.37 104 ASP A CA 1
ATOM 775 C C . ASP A 1 104 ? 307.790 398.325 311.439 1.00 49.37 104 ASP A C 1
ATOM 776 O O . ASP A 1 104 ? 308.461 397.311 311.642 1.00 49.37 104 ASP A O 1
ATOM 781 N N . ILE A 1 105 ? 306.491 398.287 311.132 1.00 43.20 105 ILE A N 1
ATOM 782 C CA . ILE A 1 105 ? 305.801 397.014 310.943 1.00 43.20 105 ILE A CA 1
ATOM 783 C C . ILE A 1 105 ? 306.281 396.333 309.664 1.00 43.20 105 ILE A C 1
ATOM 784 O O . ILE A 1 105 ? 306.375 395.099 309.604 1.00 43.20 105 ILE A O 1
ATOM 789 N N . TYR A 1 106 ? 306.647 397.119 308.647 1.00 43.26 106 TYR A N 1
ATOM 790 C CA . TYR A 1 106 ? 307.132 396.553 307.393 1.00 43.26 106 TYR A CA 1
ATOM 791 C C . TYR A 1 106 ? 308.482 395.866 307.570 1.00 43.26 106 TYR A C 1
ATOM 792 O O . TYR A 1 106 ? 308.751 394.842 306.931 1.00 43.26 106 TYR A O 1
ATOM 801 N N . THR A 1 107 ? 309.334 396.400 308.444 1.00 43.42 107 THR A N 1
ATOM 802 C CA . THR A 1 107 ? 310.669 395.840 308.610 1.00 43.42 107 THR A CA 1
ATOM 803 C C . THR A 1 107 ? 310.645 394.564 309.441 1.00 43.42 107 THR A C 1
ATOM 804 O O . THR A 1 107 ? 311.208 393.542 309.037 1.00 43.42 107 THR A O 1
ATOM 808 N N . ILE A 1 108 ? 309.994 394.600 310.604 1.00 43.42 108 ILE A N 1
ATOM 809 C CA . ILE A 1 108 ? 310.080 393.471 311.522 1.00 43.42 108 ILE A CA 1
ATOM 810 C C . ILE A 1 108 ? 309.134 392.336 311.154 1.00 43.42 108 ILE A C 1
ATOM 811 O O . ILE A 1 108 ? 309.371 391.192 311.558 1.00 43.42 108 ILE A O 1
ATOM 816 N N . GLY A 1 109 ? 308.082 392.605 310.386 1.00 45.72 109 GLY A N 1
ATOM 817 C CA . GLY A 1 109 ? 307.105 391.579 310.084 1.00 45.72 109 GLY A CA 1
ATOM 818 C C . GLY A 1 109 ? 307.387 390.839 308.797 1.00 45.72 109 GLY A C 1
ATOM 819 O O . GLY A 1 109 ? 306.551 390.823 307.890 1.00 45.72 109 GLY A O 1
ATOM 820 N N . SER A 1 110 ? 308.560 390.219 308.701 1.00 43.31 110 SER A N 1
ATOM 821 C CA . SER A 1 110 ? 308.959 389.515 307.490 1.00 43.31 110 SER A CA 1
ATOM 822 C C . SER A 1 110 ? 309.214 388.036 307.722 1.00 43.31 110 SER A C 1
ATOM 823 O O . SER A 1 110 ? 308.704 387.200 306.969 1.00 43.31 110 SER A O 1
ATOM 826 N N . GLN A 1 111 ? 309.992 387.686 308.746 1.00 41.37 111 GLN A N 1
ATOM 827 C CA . GLN A 1 111 ? 310.388 386.296 308.939 1.00 41.37 111 GLN A CA 1
ATOM 828 C C . GLN A 1 111 ? 309.299 385.498 309.646 1.00 41.37 111 GLN A C 1
ATOM 829 O O . GLN A 1 111 ? 308.756 384.539 309.090 1.00 41.37 111 GLN A O 1
ATOM 835 N N . ASP A 1 112 ? 308.968 385.884 310.876 1.00 46.37 112 ASP A N 1
ATOM 836 C CA . ASP A 1 112 ? 307.916 385.235 311.646 1.00 46.37 112 ASP A CA 1
ATOM 837 C C . ASP A 1 112 ? 307.095 386.308 312.338 1.00 46.37 112 ASP A C 1
ATOM 838 O O . ASP A 1 112 ? 307.651 387.170 313.025 1.00 46.37 112 ASP A O 1
ATOM 843 N N . ARG A 1 113 ? 305.779 386.251 312.158 1.00 48.20 113 ARG A N 1
ATOM 844 C CA . ARG A 1 113 ? 304.904 387.304 312.647 1.00 48.20 113 ARG A CA 1
ATOM 845 C C . ARG A 1 113 ? 303.548 386.723 313.007 1.00 48.20 113 ARG A C 1
ATOM 846 O O . ARG A 1 113 ? 303.046 385.824 312.329 1.00 48.20 113 ARG A O 1
ATOM 854 N N . MET A 1 114 ? 302.968 387.246 314.082 1.00 49.23 114 MET A N 1
ATOM 855 C CA . MET A 1 114 ? 301.603 386.932 314.486 1.00 49.23 114 MET A CA 1
ATOM 856 C C . MET A 1 114 ? 300.892 388.254 314.728 1.00 49.23 114 MET A C 1
ATOM 857 O O . MET A 1 114 ? 301.225 388.976 315.673 1.00 49.23 114 MET A O 1
ATOM 862 N N . LEU A 1 115 ? 299.931 388.577 313.872 1.00 48.70 115 LEU A N 1
ATOM 863 C CA . LEU A 1 115 ? 299.227 389.850 313.915 1.00 48.70 115 LEU A CA 1
ATOM 864 C C . LEU A 1 115 ? 297.754 389.572 314.162 1.00 48.70 115 LEU A C 1
ATOM 865 O O . LEU A 1 115 ? 297.108 388.895 313.357 1.00 48.70 115 LEU A O 1
ATOM 870 N N . TRP A 1 116 ? 297.222 390.088 315.269 1.00 49.53 116 TRP A N 1
ATOM 871 C CA . TRP A 1 116 ? 295.849 389.765 315.626 1.00 49.53 116 TRP A CA 1
ATOM 872 C C . TRP A 1 116 ? 295.212 390.921 316.379 1.00 49.53 116 TRP A C 1
ATOM 873 O O . TRP A 1 116 ? 295.891 391.813 316.895 1.00 49.53 116 TRP A O 1
ATOM 884 N N . ASN A 1 117 ? 293.883 390.881 316.442 1.00 51.62 117 ASN A N 1
ATOM 885 C CA . ASN A 1 117 ? 293.088 391.873 317.147 1.00 51.62 117 ASN A CA 1
ATOM 886 C C . ASN A 1 117 ? 292.456 391.226 318.368 1.00 51.62 117 ASN A C 1
ATOM 887 O O . ASN A 1 117 ? 291.701 390.254 318.219 1.00 51.62 117 ASN A O 1
ATOM 892 N N . PRO A 1 118 ? 292.726 391.717 319.581 1.00 51.46 118 PRO A N 1
ATOM 893 C CA . PRO A 1 118 ? 292.233 391.028 320.785 1.00 51.46 118 PRO A CA 1
ATOM 894 C C . PRO A 1 118 ? 290.744 391.194 321.034 1.00 51.46 118 PRO A C 1
ATOM 895 O O . PRO A 1 118 ? 290.196 390.468 321.872 1.00 51.46 118 PRO A O 1
ATOM 899 N N . ALA A 1 119 ? 290.074 392.115 320.346 1.00 52.76 119 ALA A N 1
ATOM 900 C CA . ALA A 1 119 ? 288.633 392.262 320.489 1.00 52.76 119 ALA A CA 1
ATOM 901 C C . ALA A 1 119 ? 287.852 391.184 319.751 1.00 52.76 119 ALA A C 1
ATOM 902 O O . ALA A 1 119 ? 286.653 391.028 320.006 1.00 52.76 119 ALA A O 1
ATOM 904 N N . CYS A 1 120 ? 288.494 390.441 318.848 1.00 56.89 120 CYS A N 1
ATOM 905 C CA . CYS A 1 120 ? 287.843 389.354 318.134 1.00 56.89 120 CYS A CA 1
ATOM 906 C C . CYS A 1 120 ? 288.376 387.978 318.498 1.00 56.89 120 CYS A C 1
ATOM 907 O O . CYS A 1 120 ? 287.707 386.982 318.209 1.00 56.89 120 CYS A O 1
ATOM 910 N N . SER A 1 121 ? 289.550 387.895 319.118 1.00 58.06 121 SER A N 1
ATOM 911 C CA . SER A 1 121 ? 290.156 386.625 319.484 1.00 58.06 121 SER A CA 1
ATOM 912 C C . SER A 1 121 ? 290.464 386.616 320.972 1.00 58.06 121 SER A C 1
ATOM 913 O O . SER A 1 121 ? 290.949 387.609 321.520 1.00 58.06 121 SER A O 1
ATOM 916 N N . LYS A 1 122 ? 290.180 385.487 321.624 1.00 57.52 122 LYS A N 1
ATOM 917 C CA . LYS A 1 122 ? 290.475 385.370 323.047 1.00 57.52 122 LYS A CA 1
ATOM 918 C C . LYS A 1 122 ? 291.965 385.164 323.283 1.00 57.52 122 LYS A C 1
ATOM 919 O O . LYS A 1 122 ? 292.533 385.720 324.230 1.00 57.52 122 LYS A O 1
ATOM 925 N N . ASN A 1 123 ? 292.613 384.376 322.430 1.00 56.52 123 ASN A N 1
ATOM 926 C CA . ASN A 1 123 ? 294.033 384.090 322.554 1.00 56.52 123 ASN A CA 1
ATOM 927 C C . ASN A 1 123 ? 294.566 383.719 321.182 1.00 56.52 123 ASN A C 1
ATOM 928 O O . ASN A 1 123 ? 293.831 383.196 320.342 1.00 56.52 123 ASN A O 1
ATOM 933 N N . SER A 1 124 ? 295.851 383.983 320.964 1.00 51.13 124 SER A N 1
ATOM 934 C CA . SER A 1 124 ? 296.486 383.712 319.683 1.00 51.13 124 SER A CA 1
ATOM 935 C C . SER A 1 124 ? 297.811 383.005 319.911 1.00 51.13 124 SER A C 1
ATOM 936 O O . SER A 1 124 ? 298.619 383.443 320.734 1.00 51.13 124 SER A O 1
ATOM 939 N N . THR A 1 125 ? 298.039 381.923 319.175 1.00 47.43 125 THR A N 1
ATOM 940 C CA . THR A 1 125 ? 299.258 381.142 319.292 1.00 47.43 125 THR A CA 1
ATOM 941 C C . THR A 1 125 ? 299.941 381.029 317.937 1.00 47.43 125 THR A C 1
ATOM 942 O O . THR A 1 125 ? 299.287 381.040 316.890 1.00 47.43 125 THR A O 1
ATOM 946 N N . PHE A 1 126 ? 301.268 380.927 317.966 1.00 43.00 126 PHE A N 1
ATOM 947 C CA . PHE A 1 126 ? 302.021 380.714 316.738 1.00 43.00 126 PHE A CA 1
ATOM 948 C C . PHE A 1 126 ? 303.327 380.003 317.056 1.00 43.00 126 PHE A C 1
ATOM 949 O O . PHE A 1 126 ? 303.855 380.091 318.167 1.00 43.00 126 PHE A O 1
ATOM 957 N N . THR A 1 127 ? 303.842 379.300 316.053 1.00 39.90 127 THR A N 1
ATOM 958 C CA . THR A 1 127 ? 305.040 378.486 316.180 1.00 39.90 127 THR A CA 1
ATOM 959 C C . THR A 1 127 ? 306.092 378.982 315.200 1.00 39.90 127 THR A C 1
ATOM 960 O O . THR A 1 127 ? 305.770 379.346 314.066 1.00 39.90 127 THR A O 1
ATOM 964 N N . PHE A 1 128 ? 307.350 378.999 315.636 1.00 37.56 128 PHE A N 1
ATOM 965 C CA . PHE A 1 128 ? 308.427 379.470 314.780 1.00 37.56 128 PHE A CA 1
ATOM 966 C C . PHE A 1 128 ? 309.685 378.658 315.043 1.00 37.56 128 PHE A C 1
ATOM 967 O O . PHE A 1 128 ? 309.810 377.976 316.062 1.00 37.56 128 PHE A O 1
ATOM 975 N N . ASN A 1 129 ? 310.620 378.746 314.099 1.00 36.71 129 ASN A N 1
ATOM 976 C CA . ASN A 1 129 ? 311.899 378.056 314.180 1.00 36.71 129 ASN A CA 1
ATOM 977 C C . ASN A 1 129 ? 313.004 379.081 314.373 1.00 36.71 129 ASN A C 1
ATOM 978 O O . ASN A 1 129 ? 313.162 379.971 313.524 1.00 36.71 129 ASN A O 1
ATOM 983 N N . PRO A 1 130 ? 313.776 379.013 315.461 1.00 33.71 130 PRO A N 1
ATOM 984 C CA . PRO A 1 130 ? 314.832 380.015 315.675 1.00 33.71 130 PRO A CA 1
ATOM 985 C C . PRO A 1 130 ? 316.016 379.870 314.740 1.00 33.71 130 PRO A C 1
ATOM 986 O O . PRO A 1 130 ? 316.710 380.863 314.493 1.00 33.71 130 PRO A O 1
ATOM 990 N N . ASN A 1 131 ? 316.278 378.674 314.220 1.00 34.83 131 ASN A N 1
ATOM 991 C CA . ASN A 1 131 ? 317.378 378.461 313.287 1.00 34.83 131 ASN A CA 1
ATOM 992 C C . ASN A 1 131 ? 316.805 378.199 311.903 1.00 34.83 131 ASN A C 1
ATOM 993 O O . ASN A 1 131 ? 316.366 377.075 311.618 1.00 34.83 131 ASN A O 1
ATOM 998 N N . PRO A 1 132 ? 316.781 379.193 311.009 1.00 36.22 132 PRO A N 1
ATOM 999 C CA . PRO A 1 132 ? 316.122 379.000 309.710 1.00 36.22 132 PRO A CA 1
ATOM 1000 C C . PRO A 1 132 ? 316.917 378.156 308.735 1.00 36.22 132 PRO A C 1
ATOM 1001 O O . PRO A 1 132 ? 316.352 377.713 307.730 1.00 36.22 132 PRO A O 1
ATOM 1005 N N . CYS A 1 133 ? 318.203 377.925 308.986 1.00 35.49 133 CYS A N 1
ATOM 1006 C CA . CYS A 1 133 ? 319.046 377.157 308.082 1.00 35.49 133 CYS A CA 1
ATOM 1007 C C . CYS A 1 133 ? 319.467 375.818 308.669 1.00 35.49 133 CYS A C 1
ATOM 1008 O O . CYS A 1 133 ? 320.325 375.143 308.093 1.00 35.49 133 CYS A O 1
ATOM 1011 N N . GLY A 1 134 ? 318.881 375.413 309.795 1.00 39.20 134 GLY A N 1
ATOM 1012 C CA . GLY A 1 134 ? 319.235 374.166 310.437 1.00 39.20 134 GLY A CA 1
ATOM 1013 C C . GLY A 1 134 ? 318.026 373.526 311.088 1.00 39.20 134 GLY A C 1
ATOM 1014 O O . GLY A 1 134 ? 316.910 374.041 311.012 1.00 39.20 134 GLY A O 1
ATOM 1015 N N . THR A 1 135 ? 318.273 372.390 311.735 1.00 44.03 135 THR A N 1
ATOM 1016 C CA . THR A 1 135 ? 317.236 371.596 312.380 1.00 44.03 135 THR A CA 1
ATOM 1017 C C . THR A 1 135 ? 317.491 371.471 313.876 1.00 44.03 135 THR A C 1
ATOM 1018 O O . THR A 1 135 ? 317.350 370.396 314.461 1.00 44.03 135 THR A O 1
ATOM 1022 N N . GLY A 1 136 ? 317.869 372.569 314.513 1.00 38.09 136 GLY A N 1
ATOM 1023 C CA . GLY A 1 136 ? 318.125 372.548 315.939 1.00 38.09 136 GLY A CA 1
ATOM 1024 C C . GLY A 1 136 ? 318.619 373.900 316.403 1.00 38.09 136 GLY A C 1
ATOM 1025 O O . GLY A 1 136 ? 319.149 374.696 315.621 1.00 38.09 136 GLY A O 1
ATOM 1026 N N . TRP A 1 137 ? 318.439 374.142 317.698 1.00 32.98 137 TRP A N 1
ATOM 1027 C CA . TRP A 1 137 ? 318.822 375.409 318.302 1.00 32.98 137 TRP A CA 1
ATOM 1028 C C . TRP A 1 137 ? 319.172 375.166 319.763 1.00 32.98 137 TRP A C 1
ATOM 1029 O O . TRP A 1 137 ? 318.998 374.065 320.291 1.00 32.98 137 TRP A O 1
ATOM 1040 N N . SER A 1 138 ? 319.673 376.211 320.416 1.00 34.72 138 SER A N 1
ATOM 1041 C CA . SER A 1 138 ? 319.990 376.158 321.834 1.00 34.72 138 SER A CA 1
ATOM 1042 C C . SER A 1 138 ? 319.894 377.563 322.405 1.00 34.72 138 SER A C 1
ATOM 1043 O O . SER A 1 138 ? 319.721 378.542 321.677 1.00 34.72 138 SER A O 1
ATOM 1046 N N . LEU A 1 139 ? 320.009 377.654 323.730 1.00 39.96 139 LEU A N 1
ATOM 1047 C CA . LEU A 1 139 ? 319.932 378.950 324.392 1.00 39.96 139 LEU A CA 1
ATOM 1048 C C . LEU A 1 139 ? 321.193 379.774 324.174 1.00 39.96 139 LEU A C 1
ATOM 1049 O O . LEU A 1 139 ? 321.114 381.003 324.046 1.00 39.96 139 LEU A O 1
ATOM 1054 N N . GLU A 1 140 ? 322.355 379.120 324.119 1.00 41.62 140 GLU A N 1
ATOM 1055 C CA . GLU A 1 140 ? 323.595 379.822 323.809 1.00 41.62 140 GLU A CA 1
ATOM 1056 C C . GLU A 1 140 ? 323.611 380.306 322.365 1.00 41.62 140 GLU A C 1
ATOM 1057 O O . GLU A 1 140 ? 324.206 381.347 322.069 1.00 41.62 140 GLU A O 1
ATOM 1063 N N . PHE A 1 141 ? 322.944 379.576 321.467 1.00 36.71 141 PHE A N 1
ATOM 1064 C CA . PHE A 1 141 ? 322.806 380.013 320.081 1.00 36.71 141 PHE A CA 1
ATOM 1065 C C . PHE A 1 141 ? 321.998 381.302 319.988 1.00 36.71 141 PHE A C 1
ATOM 1066 O O . PHE A 1 141 ? 322.375 382.229 319.260 1.00 36.71 141 PHE A O 1
ATOM 1074 N N . LEU A 1 142 ? 320.901 381.391 320.745 1.00 38.05 142 LEU A N 1
ATOM 1075 C CA . LEU A 1 142 ? 320.113 382.617 320.780 1.00 38.05 142 LEU A CA 1
ATOM 1076 C C . LEU A 1 142 ? 320.841 383.736 321.507 1.00 38.05 142 LEU A C 1
ATOM 1077 O O . LEU A 1 142 ? 320.596 384.915 321.229 1.00 38.05 142 LEU A O 1
ATOM 1082 N N . ARG A 1 143 ? 321.720 383.392 322.450 1.00 43.22 143 ARG A N 1
ATOM 1083 C CA . ARG A 1 143 ? 322.509 384.415 323.127 1.00 43.22 143 ARG A CA 1
ATOM 1084 C C . ARG A 1 143 ? 323.556 385.011 322.196 1.00 43.22 143 ARG A C 1
ATOM 1085 O O . ARG A 1 143 ? 323.746 386.233 322.164 1.00 43.22 143 ARG A O 1
ATOM 1093 N N . ARG A 1 144 ? 324.234 384.168 321.421 1.00 42.30 144 ARG A N 1
ATOM 1094 C CA . ARG A 1 144 ? 325.344 384.617 320.593 1.00 42.30 144 ARG A CA 1
ATOM 1095 C C . ARG A 1 144 ? 324.906 385.212 319.263 1.00 42.30 144 ARG A C 1
ATOM 1096 O O . ARG A 1 144 ? 325.560 386.137 318.770 1.00 42.30 144 ARG A O 1
ATOM 1104 N N . THR A 1 145 ? 323.825 384.719 318.663 1.00 37.88 145 THR A N 1
ATOM 1105 C CA . THR A 1 145 ? 323.396 385.229 317.368 1.00 37.88 145 THR A CA 1
ATOM 1106 C C . THR A 1 145 ? 322.499 386.454 317.468 1.00 37.88 145 THR A C 1
ATOM 1107 O O . THR A 1 145 ? 322.061 386.953 316.426 1.00 37.88 145 THR A O 1
ATOM 1111 N N . LYS A 1 146 ? 322.227 386.935 318.690 1.00 40.71 146 LYS A N 1
ATOM 1112 C CA . LYS A 1 146 ? 321.414 388.128 318.966 1.00 40.71 146 LYS A CA 1
ATOM 1113 C C . LYS A 1 146 ? 320.006 388.008 318.381 1.00 40.71 146 LYS A C 1
ATOM 1114 O O . LYS A 1 146 ? 319.561 388.843 317.592 1.00 40.71 146 LYS A O 1
ATOM 1120 N N . PHE A 1 147 ? 319.306 386.951 318.780 1.00 37.73 147 PHE A N 1
ATOM 1121 C CA . PHE A 1 147 ? 317.952 386.703 318.303 1.00 37.73 147 PHE A CA 1
ATOM 1122 C C . PHE A 1 147 ? 316.992 387.706 318.931 1.00 37.73 147 PHE A C 1
ATOM 1123 O O . PHE A 1 147 ? 316.862 387.765 320.157 1.00 37.73 147 PHE A O 1
ATOM 1131 N N . HIS A 1 148 ? 316.316 388.484 318.096 1.00 41.26 148 HIS A N 1
ATOM 1132 C CA . HIS A 1 148 ? 315.508 389.609 318.541 1.00 41.26 148 HIS A CA 1
ATOM 1133 C C . HIS A 1 148 ? 314.031 389.234 318.603 1.00 41.26 148 HIS A C 1
ATOM 1134 O O . HIS A 1 148 ? 313.568 388.318 317.922 1.00 41.26 148 HIS A O 1
ATOM 1141 N N . ILE A 1 149 ? 313.294 389.958 319.446 1.00 43.52 149 ILE A N 1
ATOM 1142 C CA . ILE A 1 149 ? 311.845 389.843 319.524 1.00 43.52 149 ILE A CA 1
ATOM 1143 C C . ILE A 1 149 ? 311.293 391.231 319.826 1.00 43.52 149 ILE A C 1
ATOM 1144 O O . ILE A 1 149 ? 311.954 392.063 320.461 1.00 43.52 149 ILE A O 1
ATOM 1149 N N . SER A 1 150 ? 310.098 391.505 319.304 1.00 45.97 150 SER A N 1
ATOM 1150 C CA . SER A 1 150 ? 309.480 392.813 319.460 1.00 45.97 150 SER A CA 1
ATOM 1151 C C . SER A 1 150 ? 307.971 392.675 319.356 1.00 45.97 150 SER A C 1
ATOM 1152 O O . SER A 1 150 ? 307.465 392.008 318.450 1.00 45.97 150 SER A O 1
ATOM 1155 N N . VAL A 1 151 ? 307.267 393.305 320.290 1.00 49.53 151 VAL A N 1
ATOM 1156 C CA . VAL A 1 151 ? 305.818 393.447 320.259 1.00 49.53 151 VAL A CA 1
ATOM 1157 C C . VAL A 1 151 ? 305.517 394.913 319.997 1.00 49.53 151 VAL A C 1
ATOM 1158 O O . VAL A 1 151 ? 305.947 395.788 320.761 1.00 49.53 151 VAL A O 1
ATOM 1162 N N . VAL A 1 152 ? 304.785 395.179 318.917 1.00 52.60 152 VAL A N 1
ATOM 1163 C CA . VAL A 1 152 ? 304.506 396.531 318.457 1.00 52.60 152 VAL A CA 1
ATOM 1164 C C . VAL A 1 152 ? 303.000 396.673 318.267 1.00 52.60 152 VAL A C 1
ATOM 1165 O O . VAL A 1 152 ? 302.277 395.683 318.120 1.00 52.60 152 VAL A O 1
ATOM 1169 N N . CYS A 1 153 ? 302.522 397.914 318.321 1.00 57.30 153 CYS A N 1
ATOM 1170 C CA . CYS A 1 153 ? 301.123 398.234 318.073 1.00 57.30 153 CYS A CA 1
ATOM 1171 C C . CYS A 1 153 ? 301.001 398.897 316.708 1.00 57.30 153 CYS A C 1
ATOM 1172 O O . CYS A 1 153 ? 301.554 399.979 316.490 1.00 57.30 153 CYS A O 1
ATOM 1175 N N . VAL A 1 154 ? 300.274 398.251 315.795 1.00 54.27 154 VAL A N 1
ATOM 1176 C CA . VAL A 1 154 ? 300.115 398.775 314.442 1.00 54.27 154 VAL A CA 1
ATOM 1177 C C . VAL A 1 154 ? 298.811 399.536 314.256 1.00 54.27 154 VAL A C 1
ATOM 1178 O O . VAL A 1 154 ? 298.654 400.228 313.237 1.00 54.27 154 VAL A O 1
ATOM 1182 N N . SER A 1 155 ? 297.879 399.443 315.201 1.00 55.35 155 SER A N 1
ATOM 1183 C CA . SER A 1 155 ? 296.624 400.185 315.128 1.00 55.35 155 SER A CA 1
ATOM 1184 C C . SER A 1 155 ? 296.116 400.380 316.546 1.00 55.35 155 SER A C 1
ATOM 1185 O O . SER A 1 155 ? 295.887 399.396 317.257 1.00 55.35 155 SER A O 1
ATOM 1188 N N . GLY A 1 156 ? 295.932 401.634 316.948 1.00 57.22 156 GLY A N 1
ATOM 1189 C CA . GLY A 1 156 ? 295.599 401.971 318.316 1.00 57.22 156 GLY A CA 1
ATOM 1190 C C . GLY A 1 156 ? 294.153 401.699 318.676 1.00 57.22 156 GLY A C 1
ATOM 1191 O O . GLY A 1 156 ? 293.429 400.975 317.989 1.00 57.22 156 GLY A O 1
ATOM 1192 N N . TRP A 1 157 ? 293.729 402.304 319.783 1.00 58.92 157 TRP A N 1
ATOM 1193 C CA . TRP A 1 157 ? 292.398 402.050 320.317 1.00 58.92 157 TRP A CA 1
ATOM 1194 C C . TRP A 1 157 ? 291.334 402.763 319.497 1.00 58.92 157 TRP A C 1
ATOM 1195 O O . TRP A 1 157 ? 291.463 403.951 319.190 1.00 58.92 157 TRP A O 1
ATOM 1206 N N . SER A 1 158 ? 290.274 402.034 319.146 1.00 59.87 158 SER A N 1
ATOM 1207 C CA . SER A 1 158 ? 289.066 402.690 318.661 1.00 59.87 158 SER A CA 1
ATOM 1208 C C . SER A 1 158 ? 288.355 403.399 319.805 1.00 59.87 158 SER A C 1
ATOM 1209 O O . SER A 1 158 ? 287.970 404.568 319.686 1.00 59.87 158 SER A O 1
ATOM 1212 N N . ALA A 1 159 ? 288.182 402.704 320.926 1.00 59.96 159 ALA A N 1
ATOM 1213 C CA . ALA A 1 159 ? 287.690 403.284 322.165 1.00 59.96 159 ALA A CA 1
ATOM 1214 C C . ALA A 1 159 ? 288.625 402.877 323.292 1.00 59.96 159 ALA A C 1
ATOM 1215 O O . ALA A 1 159 ? 289.017 401.710 323.390 1.00 59.96 159 ALA A O 1
ATOM 1217 N N . GLN A 1 160 ? 288.985 403.838 324.134 1.00 63.31 160 GLN A N 1
ATOM 1218 C CA . GLN A 1 160 ? 289.971 403.565 325.170 1.00 63.31 160 GLN A CA 1
ATOM 1219 C C . GLN A 1 160 ? 289.340 402.782 326.321 1.00 63.31 160 GLN A C 1
ATOM 1220 O O . GLN A 1 160 ? 288.186 403.026 326.679 1.00 63.31 160 GLN A O 1
ATOM 1226 N N . PRO A 1 161 ? 290.070 401.844 326.913 1.00 61.03 161 PRO A N 1
ATOM 1227 C CA . PRO A 1 161 ? 289.558 401.110 328.072 1.00 61.03 161 PRO A CA 1
ATOM 1228 C C . PRO A 1 161 ? 289.671 401.951 329.340 1.00 61.03 161 PRO A C 1
ATOM 1229 O O . PRO A 1 161 ? 290.077 403.110 329.317 1.00 61.03 161 PRO A O 1
ATOM 1233 N N . GLN A 1 162 ? 289.306 401.336 330.464 1.00 61.64 162 GLN A N 1
ATOM 1234 C CA . GLN A 1 162 ? 289.292 402.061 331.730 1.00 61.64 162 GLN A CA 1
ATOM 1235 C C . GLN A 1 162 ? 290.694 402.249 332.294 1.00 61.64 162 GLN A C 1
ATOM 1236 O O . GLN A 1 162 ? 291.013 403.321 332.820 1.00 61.64 162 GLN A O 1
ATOM 1242 N N . THR A 1 163 ? 291.541 401.228 332.197 1.00 62.84 163 THR A N 1
ATOM 1243 C CA . THR A 1 163 ? 292.898 401.297 332.716 1.00 62.84 163 THR A CA 1
ATOM 1244 C C . THR A 1 163 ? 293.845 400.642 331.722 1.00 62.84 163 THR A C 1
ATOM 1245 O O . THR A 1 163 ? 293.422 399.978 330.772 1.00 62.84 163 THR A O 1
ATOM 1249 N N . ASP A 1 164 ? 295.142 400.838 331.948 1.00 62.46 164 ASP A N 1
ATOM 1250 C CA . ASP A 1 164 ? 296.149 400.200 331.113 1.00 62.46 164 ASP A CA 1
ATOM 1251 C C . ASP A 1 164 ? 296.228 398.711 331.425 1.00 62.46 164 ASP A C 1
ATOM 1252 O O . ASP A 1 164 ? 296.157 398.296 332.584 1.00 62.46 164 ASP A O 1
ATOM 1257 N N . LEU A 1 165 ? 296.376 397.907 330.379 1.00 56.22 165 LEU A N 1
ATOM 1258 C CA . LEU A 1 165 ? 296.259 396.464 330.487 1.00 56.22 165 LEU A CA 1
ATOM 1259 C C . LEU A 1 165 ? 297.635 395.811 330.530 1.00 56.22 165 LEU A C 1
ATOM 1260 O O . LEU A 1 165 ? 298.671 396.453 330.350 1.00 56.22 165 LEU A O 1
ATOM 1265 N N . VAL A 1 166 ? 297.639 394.501 330.767 1.00 54.75 166 VAL A N 1
ATOM 1266 C CA . VAL A 1 166 ? 298.855 393.697 330.790 1.00 54.75 166 VAL A CA 1
ATOM 1267 C C . VAL A 1 166 ? 298.599 392.453 329.951 1.00 54.75 166 VAL A C 1
ATOM 1268 O O . VAL A 1 166 ? 297.677 391.684 330.244 1.00 54.75 166 VAL A O 1
ATOM 1272 N N . MET A 1 167 ? 299.399 392.259 328.907 1.00 55.53 167 MET A N 1
ATOM 1273 C CA . MET A 1 167 ? 299.302 391.078 328.059 1.00 55.53 167 MET A CA 1
ATOM 1274 C C . MET A 1 167 ? 300.427 390.122 328.421 1.00 55.53 167 MET A C 1
ATOM 1275 O O . MET A 1 167 ? 301.601 390.495 328.369 1.00 55.53 167 MET A O 1
ATOM 1280 N N . THR A 1 168 ? 300.072 388.898 328.786 1.00 53.71 168 THR A N 1
ATOM 1281 C CA . THR A 1 168 ? 301.056 387.887 329.131 1.00 53.71 168 THR A CA 1
ATOM 1282 C C . THR A 1 168 ? 301.246 386.915 327.975 1.00 53.71 168 THR A C 1
ATOM 1283 O O . THR A 1 168 ? 300.361 386.737 327.134 1.00 53.71 168 THR A O 1
ATOM 1287 N N . MET A 1 169 ? 302.423 386.298 327.931 1.00 52.50 169 MET A N 1
ATOM 1288 C CA . MET A 1 169 ? 302.701 385.245 326.971 1.00 52.50 169 MET A CA 1
ATOM 1289 C C . MET A 1 169 ? 303.664 384.256 327.608 1.00 52.50 169 MET A C 1
ATOM 1290 O O . MET A 1 169 ? 304.435 384.608 328.504 1.00 52.50 169 MET A O 1
ATOM 1295 N N . ASP A 1 170 ? 303.593 383.008 327.158 1.00 49.20 170 ASP A N 1
ATOM 1296 C CA . ASP A 1 170 ? 304.432 381.953 327.702 1.00 49.20 170 ASP A CA 1
ATOM 1297 C C . ASP A 1 170 ? 304.956 381.090 326.568 1.00 49.20 170 ASP A C 1
ATOM 1298 O O . ASP A 1 170 ? 304.208 380.712 325.664 1.00 49.20 170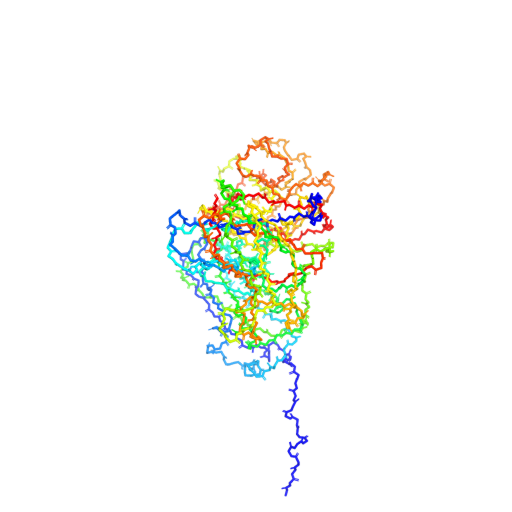 ASP A O 1
ATOM 1303 N N . PHE A 1 171 ? 306.245 380.782 326.628 1.00 44.11 171 PHE A N 1
ATOM 1304 C CA . PHE A 1 171 ? 306.924 380.048 325.573 1.00 44.11 171 PHE A CA 1
ATOM 1305 C C . PHE A 1 171 ? 307.063 378.582 325.955 1.00 44.11 171 PHE A C 1
ATOM 1306 O O . PHE A 1 171 ? 307.370 378.254 327.103 1.00 44.11 171 PHE A O 1
ATOM 1314 N N . PHE A 1 172 ? 306.835 377.710 324.985 1.00 42.76 172 PHE A N 1
ATOM 1315 C CA . PHE A 1 172 ? 306.902 376.268 325.159 1.00 42.76 172 PHE A CA 1
ATOM 1316 C C . PHE A 1 172 ? 307.895 375.686 324.159 1.00 42.76 172 PHE A C 1
ATOM 1317 O O . PHE A 1 172 ? 308.448 376.391 323.314 1.00 42.76 172 PHE A O 1
ATOM 1325 N N . VAL A 1 173 ? 308.120 374.382 324.266 1.00 41.97 173 VAL A N 1
ATOM 1326 C CA . VAL A 1 173 ? 308.855 373.618 323.267 1.00 41.97 173 VAL A CA 1
ATOM 1327 C C . VAL A 1 173 ? 307.861 372.638 322.664 1.00 41.97 173 VAL A C 1
ATOM 1328 O O . VAL A 1 173 ? 307.535 371.616 323.281 1.00 41.97 173 VAL A O 1
ATOM 1332 N N . ALA A 1 174 ? 307.364 372.955 321.473 1.00 44.95 174 ALA A N 1
ATOM 1333 C CA . ALA A 1 174 ? 306.307 372.165 320.868 1.00 44.95 174 ALA A CA 1
ATOM 1334 C C . ALA A 1 174 ? 306.854 370.841 320.342 1.00 44.95 174 ALA A C 1
ATOM 1335 O O . ALA A 1 174 ? 308.064 370.631 320.231 1.00 44.95 174 ALA A O 1
ATOM 1337 N N . ASN A 1 175 ? 305.935 369.938 320.016 1.00 52.86 175 ASN A N 1
ATOM 1338 C CA . ASN A 1 175 ? 306.283 368.653 319.413 1.00 52.86 175 ASN A CA 1
ATOM 1339 C C . ASN A 1 175 ? 306.268 368.746 317.890 1.00 52.86 175 ASN A C 1
ATOM 1340 O O . ASN A 1 175 ? 305.630 367.960 317.193 1.00 52.86 175 ASN A O 1
ATOM 1345 N N . VAL A 1 176 ? 306.975 369.748 317.366 1.00 47.52 176 VAL A N 1
ATOM 1346 C CA . VAL A 1 176 ? 307.093 369.971 315.935 1.00 47.52 176 VAL A CA 1
ATOM 1347 C C . VAL A 1 176 ? 308.580 370.051 315.618 1.00 47.52 176 VAL A C 1
ATOM 1348 O O . VAL A 1 176 ? 309.291 370.878 316.199 1.00 47.52 176 VAL A O 1
ATOM 1352 N N . PRO A 1 177 ? 309.103 369.213 314.727 1.00 46.13 177 PRO A N 1
ATOM 1353 C CA . PRO A 1 177 ? 310.533 369.269 314.417 1.00 46.13 177 PRO A CA 1
ATOM 1354 C C . PRO A 1 177 ? 310.867 370.474 313.556 1.00 46.13 177 PRO A C 1
ATOM 1355 O O . PRO A 1 177 ? 310.058 370.938 312.749 1.00 46.13 177 PRO A O 1
ATOM 1359 N N . CYS A 1 178 ? 312.078 370.985 313.746 1.00 46.32 178 CYS A N 1
ATOM 1360 C CA . CYS A 1 178 ? 312.524 372.172 313.034 1.00 46.32 178 CYS A CA 1
ATOM 1361 C C . CYS A 1 178 ? 312.853 371.824 311.588 1.00 46.32 178 CYS A C 1
ATOM 1362 O O . CYS A 1 178 ? 313.584 370.866 311.320 1.00 46.32 178 CYS A O 1
ATOM 1365 N N . VAL A 1 179 ? 312.307 372.601 310.658 1.00 44.50 179 VAL A N 1
ATOM 1366 C CA . VAL A 1 179 ? 312.573 372.414 309.235 1.00 44.50 179 VAL A CA 1
ATOM 1367 C C . VAL A 1 179 ? 313.228 373.698 308.732 1.00 44.50 179 VAL A C 1
ATOM 1368 O O . VAL A 1 179 ? 312.991 374.774 309.303 1.00 44.50 179 VAL A O 1
ATOM 1372 N N . PRO A 1 180 ? 314.105 373.636 307.733 1.00 41.67 180 PRO A N 1
ATOM 1373 C CA . PRO A 1 180 ? 314.726 374.859 307.223 1.00 41.67 180 PRO A CA 1
ATOM 1374 C C . PRO A 1 180 ? 313.935 375.512 306.100 1.00 41.67 180 PRO A C 1
ATOM 1375 O O . PRO A 1 180 ? 313.281 374.856 305.287 1.00 41.67 180 PRO A O 1
ATOM 1379 N N . ARG A 1 181 ? 314.007 376.840 306.072 1.00 41.03 181 ARG A N 1
ATOM 1380 C CA . ARG A 1 181 ? 313.409 377.656 305.018 1.00 41.03 181 ARG A CA 1
ATOM 1381 C C . ARG A 1 181 ? 314.534 378.463 304.380 1.00 41.03 181 ARG A C 1
ATOM 1382 O O . ARG A 1 181 ? 314.993 379.460 304.946 1.00 41.03 181 ARG A O 1
ATOM 1390 N N . ILE A 1 182 ? 314.978 378.027 303.204 1.00 34.82 182 ILE A N 1
ATOM 1391 C CA . ILE A 1 182 ? 316.140 378.586 302.526 1.00 34.82 182 ILE A CA 1
ATOM 1392 C C . ILE A 1 182 ? 315.692 379.141 301.183 1.00 34.82 182 ILE A C 1
ATOM 1393 O O . ILE A 1 182 ? 315.038 378.439 300.404 1.00 34.82 182 ILE A O 1
ATOM 1398 N N . TYR A 1 183 ? 316.039 380.398 300.916 1.00 34.16 183 TYR A N 1
ATOM 1399 C CA . TYR A 1 183 ? 315.714 381.057 299.653 1.00 34.16 183 TYR A CA 1
ATOM 1400 C C . TYR A 1 183 ? 316.913 380.925 298.722 1.00 34.16 183 TYR A C 1
ATOM 1401 O O . TYR A 1 183 ? 317.913 381.627 298.879 1.00 34.16 183 TYR A O 1
ATOM 1410 N N . ASN A 1 184 ? 316.807 380.029 297.747 1.00 37.16 184 ASN A N 1
ATOM 1411 C CA . ASN A 1 184 ? 317.867 379.851 296.769 1.00 37.16 184 ASN A CA 1
ATOM 1412 C C . ASN A 1 184 ? 317.736 380.882 295.656 1.00 37.16 184 ASN A C 1
ATOM 1413 O O . ASN A 1 184 ? 316.634 381.263 295.257 1.00 37.16 184 ASN A O 1
ATOM 1418 N N . LEU A 1 185 ? 318.882 381.324 295.146 1.00 37.82 185 LEU A N 1
ATOM 1419 C CA . LEU A 1 185 ? 318.913 382.371 294.135 1.00 37.82 185 LEU A CA 1
ATOM 1420 C C . LEU A 1 185 ? 318.776 381.819 292.723 1.00 37.82 185 LEU A C 1
ATOM 1421 O O . LEU A 1 185 ? 318.055 382.395 291.902 1.00 37.82 185 LEU A O 1
ATOM 1426 N N . GLY A 1 186 ? 319.460 380.721 292.420 1.00 42.25 186 GLY A N 1
ATOM 1427 C CA . GLY A 1 186 ? 319.449 380.172 291.081 1.00 42.25 186 GLY A CA 1
ATOM 1428 C C . GLY A 1 186 ? 318.167 379.453 290.726 1.00 42.25 186 GLY A C 1
ATOM 1429 O O . GLY A 1 186 ? 317.575 379.711 289.674 1.00 42.25 186 GLY A O 1
ATOM 1430 N N . SER A 1 187 ? 317.726 378.544 291.594 1.00 42.09 187 SER A N 1
ATOM 1431 C CA . SER A 1 187 ? 316.525 377.743 291.367 1.00 42.09 187 SER A CA 1
ATOM 1432 C C . SER A 1 187 ? 315.523 378.028 292.477 1.00 42.09 187 SER A C 1
ATOM 1433 O O . SER A 1 187 ? 315.492 377.318 293.494 1.00 42.09 187 SER A O 1
ATOM 1436 N N . PRO A 1 188 ? 314.690 379.054 292.331 1.00 41.57 188 PRO A N 1
ATOM 1437 C CA . PRO A 1 188 ? 313.648 379.300 293.329 1.00 41.57 188 PRO A CA 1
ATOM 1438 C C . PRO A 1 188 ? 312.516 378.295 293.194 1.00 41.57 188 PRO A C 1
ATOM 1439 O O . PRO A 1 188 ? 312.310 377.678 292.147 1.00 41.57 188 PRO A O 1
ATOM 1443 N N . GLY A 1 189 ? 311.772 378.137 294.284 1.00 44.07 189 GLY A N 1
ATOM 1444 C CA . GLY A 1 189 ? 310.666 377.208 294.309 1.00 44.07 189 GLY A CA 1
ATOM 1445 C C . GLY A 1 189 ? 309.451 377.733 293.573 1.00 44.07 189 GLY A C 1
ATOM 1446 O O . GLY A 1 189 ? 309.441 378.824 293.004 1.00 44.07 189 GLY A O 1
ATOM 1447 N N . GLN A 1 190 ? 308.397 376.924 293.589 1.00 44.36 190 GLN A N 1
ATOM 1448 C CA . GLN A 1 190 ? 307.128 377.303 292.989 1.00 44.36 190 GLN A CA 1
ATOM 1449 C C . GLN A 1 190 ? 306.240 378.090 293.940 1.00 44.36 190 GLN A C 1
ATOM 1450 O O . GLN A 1 190 ? 305.115 378.437 293.571 1.00 44.36 190 GLN A O 1
ATOM 1456 N N . THR A 1 191 ? 306.712 378.373 295.151 1.00 42.38 191 THR A N 1
ATOM 1457 C CA . THR A 1 191 ? 305.969 379.175 296.115 1.00 42.38 191 THR A CA 1
ATOM 1458 C C . THR A 1 191 ? 306.961 380.036 296.875 1.00 42.38 191 THR A C 1
ATOM 1459 O O . THR A 1 191 ? 307.857 379.510 297.541 1.00 42.38 191 THR A O 1
ATOM 1463 N N . LEU A 1 192 ? 306.805 381.350 296.774 1.00 39.09 192 LEU A N 1
ATOM 1464 C CA . LEU A 1 192 ? 307.711 382.305 297.398 1.00 39.09 192 LEU A CA 1
ATOM 1465 C C . LEU A 1 192 ? 306.994 382.964 298.568 1.00 39.09 192 LEU A C 1
ATOM 1466 O O . LEU A 1 192 ? 306.089 383.779 298.368 1.00 39.09 192 LEU A O 1
ATOM 1471 N N . TRP A 1 193 ? 307.402 382.616 299.785 1.00 41.39 193 TRP A N 1
ATOM 1472 C CA . TRP A 1 193 ? 306.814 383.197 300.984 1.00 41.39 193 TRP A CA 1
ATOM 1473 C C . TRP A 1 193 ? 307.419 384.572 301.232 1.00 41.39 193 TRP A C 1
ATOM 1474 O O . TRP A 1 193 ? 308.628 384.693 301.449 1.00 41.39 193 TRP A O 1
ATOM 1485 N N . LEU A 1 194 ? 306.581 385.606 301.208 1.00 38.79 194 LEU A N 1
ATOM 1486 C CA . LEU A 1 194 ? 307.034 386.981 301.367 1.00 38.79 194 LEU A CA 1
ATOM 1487 C C . LEU A 1 194 ? 306.643 387.591 302.703 1.00 38.79 194 LEU A C 1
ATOM 1488 O O . LEU A 1 194 ? 307.506 388.147 303.391 1.00 38.79 194 LEU A O 1
ATOM 1493 N N . ASN A 1 195 ? 305.361 387.485 303.074 1.00 40.72 195 ASN A N 1
ATOM 1494 C CA . ASN A 1 195 ? 304.757 388.162 304.229 1.00 40.72 195 ASN A CA 1
ATOM 1495 C C . ASN A 1 195 ? 305.020 389.665 304.190 1.00 40.72 195 ASN A C 1
ATOM 1496 O O . ASN A 1 195 ? 305.418 390.280 305.180 1.00 40.72 195 ASN A O 1
ATOM 1501 N N . ARG A 1 196 ? 304.799 390.260 303.022 1.00 39.04 196 ARG A N 1
ATOM 1502 C CA . ARG A 1 196 ? 305.092 391.673 302.843 1.00 39.04 196 ARG A CA 1
ATOM 1503 C C . ARG A 1 196 ? 303.928 392.523 303.327 1.00 39.04 196 ARG A C 1
ATOM 1504 O O . ARG A 1 196 ? 302.779 392.302 302.936 1.00 39.04 196 ARG A O 1
ATOM 1512 N N . TRP A 1 197 ? 304.234 393.499 304.172 1.00 40.37 197 TRP A N 1
ATOM 1513 C CA . TRP A 1 197 ? 303.233 394.431 304.669 1.00 40.37 197 TRP A CA 1
ATOM 1514 C C . TRP A 1 197 ? 302.872 395.414 303.565 1.00 40.37 197 TRP A C 1
ATOM 1515 O O . TRP A 1 197 ? 303.656 396.312 303.243 1.00 40.37 197 TRP A O 1
ATOM 1526 N N . MET A 1 198 ? 301.686 395.247 302.982 1.00 44.02 198 MET A N 1
ATOM 1527 C CA . MET A 1 198 ? 301.280 396.095 301.869 1.00 44.02 198 MET A CA 1
ATOM 1528 C C . MET A 1 198 ? 300.842 397.478 302.331 1.00 44.02 198 MET A C 1
ATOM 1529 O O . MET A 1 198 ? 301.074 398.463 301.622 1.00 44.02 198 MET A O 1
ATOM 1534 N N . GLY A 1 199 ? 300.218 397.578 303.497 1.00 44.24 199 GLY A N 1
ATOM 1535 C CA . GLY A 1 199 ? 299.818 398.870 304.019 1.00 44.24 199 GLY A CA 1
ATOM 1536 C C . GLY A 1 199 ? 298.524 398.810 304.800 1.00 44.24 199 GLY A C 1
ATOM 1537 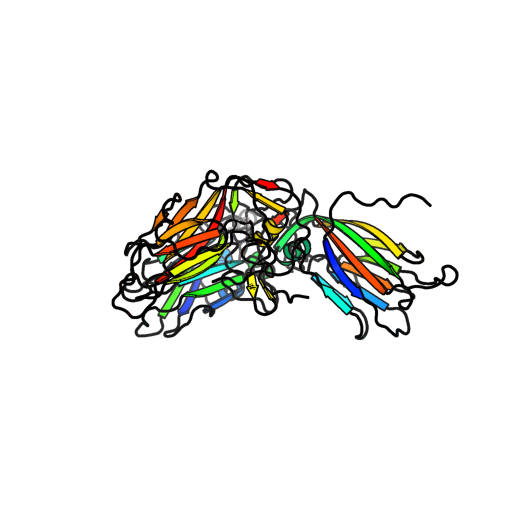O O . GLY A 1 199 ? 297.846 397.781 304.838 1.00 44.24 199 GLY A O 1
ATOM 1538 N N . LYS A 1 200 ? 298.177 399.927 305.432 1.00 48.70 200 LYS A N 1
ATOM 1539 C CA . LYS A 1 200 ? 296.962 400.043 306.224 1.00 48.70 200 LYS A CA 1
ATOM 1540 C C . LYS A 1 200 ? 295.964 400.940 305.505 1.00 48.70 200 LYS A C 1
ATOM 1541 O O . LYS A 1 200 ? 296.323 402.009 305.003 1.00 48.70 200 LYS A O 1
ATOM 1547 N N . LEU A 1 201 ? 294.711 400.497 305.462 1.00 49.59 201 LEU A N 1
ATOM 1548 C CA . LEU A 1 201 ? 293.642 401.184 304.748 1.00 49.59 201 LEU A CA 1
ATOM 1549 C C . LEU A 1 201 ? 292.640 401.702 305.766 1.00 49.59 201 LEU A C 1
ATOM 1550 O O . LEU A 1 201 ? 292.030 400.913 306.493 1.00 49.59 201 LEU A O 1
ATOM 1555 N N . SER A 1 202 ? 292.464 403.018 305.815 1.00 52.46 202 SER A N 1
ATOM 1556 C CA . SER A 1 202 ? 291.577 403.656 306.784 1.00 52.46 202 SER A CA 1
ATOM 1557 C C . SER A 1 202 ? 290.434 404.328 306.032 1.00 52.46 202 SER A C 1
ATOM 1558 O O . SER A 1 202 ? 290.622 405.384 305.420 1.00 52.46 202 SER A O 1
ATOM 1561 N N . PHE A 1 203 ? 289.254 403.718 306.079 1.00 53.93 203 PHE A N 1
ATOM 1562 C CA . PHE A 1 203 ? 288.051 404.298 305.501 1.00 53.93 203 PHE A CA 1
ATOM 1563 C C . PHE A 1 203 ? 287.297 405.051 306.590 1.00 53.93 203 PHE A C 1
ATOM 1564 O O . PHE A 1 203 ? 286.943 404.469 307.621 1.00 53.93 203 PHE A O 1
ATOM 1572 N N . GLY A 1 204 ? 287.056 406.337 306.363 1.00 57.58 204 GLY A N 1
ATOM 1573 C CA . GLY A 1 204 ? 286.321 407.132 307.321 1.00 57.58 204 GLY A CA 1
ATOM 1574 C C . GLY A 1 204 ? 284.827 406.901 307.239 1.00 57.58 204 GLY A C 1
ATOM 1575 O O . GLY A 1 204 ? 284.315 406.240 306.338 1.00 57.58 204 GLY A O 1
ATOM 1576 N N . GLN A 1 205 ? 284.117 407.462 308.213 1.00 61.89 205 GLN A N 1
ATOM 1577 C CA . GLN A 1 205 ? 282.666 407.370 308.258 1.00 61.89 205 GLN A CA 1
ATOM 1578 C C . GLN A 1 205 ? 282.044 408.557 307.537 1.00 61.89 205 GLN A C 1
ATOM 1579 O O . GLN A 1 205 ? 282.534 409.685 307.634 1.00 61.89 205 GLN A O 1
ATOM 1585 N N . GLY A 1 206 ? 280.958 408.294 306.814 1.00 66.70 206 GLY A N 1
ATOM 1586 C CA . GLY A 1 206 ? 280.267 409.352 306.108 1.00 66.70 206 GLY A CA 1
ATOM 1587 C C . GLY A 1 206 ? 280.963 409.848 304.865 1.00 66.70 206 GLY A C 1
ATOM 1588 O O . GLY A 1 206 ? 280.659 410.947 304.394 1.00 66.70 206 GLY A O 1
ATOM 1589 N N . VAL A 1 207 ? 281.897 409.074 304.320 1.00 67.58 207 VAL A N 1
ATOM 1590 C CA . VAL A 1 207 ? 282.598 409.423 303.090 1.00 67.58 207 VAL A CA 1
ATOM 1591 C C . VAL A 1 207 ? 281.923 408.697 301.938 1.00 67.58 207 VAL A C 1
ATOM 1592 O O . VAL A 1 207 ? 281.753 407.473 301.979 1.00 67.58 207 VAL A O 1
ATOM 1596 N N . SER A 1 208 ? 281.534 409.450 300.909 1.00 68.34 208 SER A N 1
ATOM 1597 C CA . SER A 1 208 ? 280.755 408.877 299.818 1.00 68.34 208 SER A CA 1
ATOM 1598 C C . SER A 1 208 ? 281.639 408.124 298.829 1.00 68.34 208 SER A C 1
ATOM 1599 O O . SER A 1 208 ? 281.459 406.922 298.608 1.00 68.34 208 SER A O 1
ATOM 1602 N N . ASN A 1 209 ? 282.602 408.815 298.226 1.00 68.36 209 ASN A N 1
ATOM 1603 C CA . ASN A 1 209 ? 283.406 408.270 297.135 1.00 68.36 209 ASN A CA 1
ATOM 1604 C C . ASN A 1 209 ? 284.864 408.191 297.577 1.00 68.36 209 ASN A C 1
ATOM 1605 O O . ASN A 1 209 ? 285.617 409.158 297.443 1.00 68.36 209 ASN A O 1
ATOM 1610 N N . ASP A 1 210 ? 285.261 407.033 298.099 1.00 65.26 210 ASP A N 1
ATOM 1611 C CA . ASP A 1 210 ? 286.640 406.781 298.489 1.00 65.26 210 ASP A CA 1
ATOM 1612 C C . ASP A 1 210 ? 287.071 405.415 297.982 1.00 65.26 210 ASP A C 1
ATOM 1613 O O . ASP A 1 210 ? 286.332 404.434 298.104 1.00 65.26 210 ASP A O 1
ATOM 1618 N N . ILE A 1 211 ? 288.271 405.361 297.412 1.00 55.98 211 ILE A N 1
ATOM 1619 C CA . ILE A 1 211 ? 288.818 404.135 296.841 1.00 55.98 211 ILE A CA 1
ATOM 1620 C C . ILE A 1 211 ? 290.328 404.156 297.035 1.00 55.98 211 ILE A C 1
ATOM 1621 O O . ILE A 1 211 ? 290.996 405.129 296.673 1.00 55.98 211 ILE A O 1
ATOM 1626 N N . LYS A 1 212 ? 290.865 403.095 297.630 1.00 53.32 212 LYS A N 1
ATOM 1627 C CA . LYS A 1 212 ? 292.286 403.009 297.924 1.00 53.32 212 LYS A CA 1
ATOM 1628 C C . LYS A 1 212 ? 292.978 402.098 296.920 1.00 53.32 212 LYS A C 1
ATOM 1629 O O . LYS A 1 212 ? 292.383 401.149 296.402 1.00 53.32 212 LYS A O 1
ATOM 1635 N N . SER A 1 213 ? 294.247 402.396 296.651 1.00 51.45 213 SER A N 1
ATOM 1636 C CA . SER A 1 213 ? 295.035 401.662 295.672 1.00 51.45 213 SER A CA 1
ATOM 1637 C C . SER A 1 213 ? 296.375 401.271 296.271 1.00 51.45 213 SER A C 1
ATOM 1638 O O . SER A 1 213 ? 296.960 402.023 297.055 1.00 51.45 213 SER A O 1
ATOM 1641 N N . MET A 1 214 ? 296.859 400.090 295.893 1.00 50.62 214 MET A N 1
ATOM 1642 C CA . MET A 1 214 ? 298.163 399.600 296.327 1.00 50.62 214 MET A CA 1
ATOM 1643 C C . MET A 1 214 ? 298.925 399.120 295.100 1.00 50.62 214 MET A C 1
ATOM 1644 O O . MET A 1 214 ? 298.417 398.253 294.362 1.00 50.62 214 MET A O 1
ATOM 1649 N N . PRO A 1 215 ? 300.116 399.650 294.827 1.00 47.51 215 PRO A N 1
ATOM 1650 C CA . PRO A 1 215 ? 300.866 399.201 293.649 1.00 47.51 215 PRO A CA 1
ATOM 1651 C C . PRO A 1 215 ? 301.451 397.816 293.858 1.00 47.51 215 PRO A C 1
ATOM 1652 O O . PRO A 1 215 ? 301.917 397.476 294.947 1.00 47.51 215 PRO A O 1
ATOM 1656 N N . LEU A 1 216 ? 301.424 397.012 292.798 1.00 43.24 216 LEU A N 1
ATOM 1657 C CA . LEU A 1 216 ? 301.989 395.672 292.833 1.00 43.24 216 LEU A CA 1
ATOM 1658 C C . LEU A 1 216 ? 303.447 395.634 292.394 1.00 43.24 216 LEU A C 1
ATOM 1659 O O . LEU A 1 216 ? 303.998 394.545 292.209 1.00 43.24 216 LEU A O 1
ATOM 1664 N N . ALA A 1 217 ? 304.078 396.793 292.214 1.00 42.47 217 ALA A N 1
ATOM 1665 C CA . ALA A 1 217 ? 305.524 396.867 292.010 1.00 42.47 217 ALA A CA 1
ATOM 1666 C C . ALA A 1 217 ? 306.198 396.972 293.377 1.00 42.47 217 ALA A C 1
ATOM 1667 O O . ALA A 1 217 ? 306.692 398.018 293.800 1.00 42.47 217 ALA A O 1
ATOM 1669 N N . ILE A 1 218 ? 306.205 395.832 294.074 1.00 40.07 218 ILE A N 1
ATOM 1670 C CA . ILE A 1 218 ? 306.521 395.806 295.500 1.00 40.07 218 ILE A CA 1
ATOM 1671 C C . ILE A 1 218 ? 308.007 395.731 295.795 1.00 40.07 218 ILE A C 1
ATOM 1672 O O . ILE A 1 218 ? 308.390 395.736 296.972 1.00 40.07 218 ILE A O 1
ATOM 1677 N N . GLY A 1 219 ? 308.856 395.657 294.780 1.00 41.56 219 GLY A N 1
ATOM 1678 C CA . GLY A 1 219 ? 310.281 395.622 295.020 1.00 41.56 219 GLY A CA 1
ATOM 1679 C C . GLY A 1 219 ? 310.839 396.977 295.404 1.00 41.56 219 GLY A C 1
ATOM 1680 O O . GLY A 1 219 ? 310.184 398.012 295.291 1.00 41.56 219 GLY A O 1
ATOM 1681 N N . GLY A 1 220 ? 312.083 396.961 295.876 1.00 45.11 220 GLY A N 1
ATOM 1682 C CA . GLY A 1 220 ? 312.786 398.168 296.239 1.00 45.11 220 GLY A CA 1
ATOM 1683 C C . GLY A 1 220 ? 312.631 398.597 297.681 1.00 45.11 220 GLY A C 1
ATOM 1684 O O . GLY A 1 220 ? 313.420 399.422 298.153 1.00 45.11 220 GLY A O 1
ATOM 1685 N N . GLY A 1 221 ? 311.644 398.071 298.392 1.00 47.93 221 GLY A N 1
ATOM 1686 C CA . GLY A 1 221 ? 311.434 398.415 299.781 1.00 47.93 221 GLY A CA 1
ATOM 1687 C C . GLY A 1 221 ? 310.283 399.377 299.985 1.00 47.93 221 GLY A C 1
ATOM 1688 O O . GLY A 1 221 ? 309.399 399.535 299.141 1.00 47.93 221 GLY A O 1
ATOM 1689 N N . ALA A 1 222 ? 310.301 400.030 301.142 1.00 52.04 222 ALA A N 1
ATOM 1690 C CA . ALA A 1 222 ? 309.284 401.009 301.490 1.00 52.04 222 ALA A CA 1
ATOM 1691 C C . ALA A 1 222 ? 309.926 402.376 301.663 1.00 52.04 222 ALA A C 1
ATOM 1692 O O . ALA A 1 222 ? 311.088 402.486 302.053 1.00 52.04 222 ALA A O 1
ATOM 1694 N N . GLY A 1 223 ? 309.161 403.420 301.371 1.00 58.51 223 GLY A N 1
ATOM 1695 C CA . GLY A 1 223 ? 309.691 404.760 301.462 1.00 58.51 223 GLY A CA 1
ATOM 1696 C C . GLY A 1 223 ? 309.694 405.300 302.879 1.00 58.51 223 GLY A C 1
ATOM 1697 O O . GLY A 1 223 ? 308.933 404.868 303.743 1.00 58.51 223 GLY A O 1
ATOM 1698 N N . ALA A 1 224 ? 310.575 406.273 303.102 1.00 62.65 224 ALA A N 1
ATOM 1699 C CA . ALA A 1 224 ? 310.658 407.006 304.356 1.00 62.65 224 ALA A CA 1
ATOM 1700 C C . ALA A 1 224 ? 311.339 408.331 304.054 1.00 62.65 224 ALA A C 1
ATOM 1701 O O . ALA A 1 224 ? 311.846 408.547 302.949 1.00 62.65 224 ALA A O 1
ATOM 1703 N N . LYS A 1 225 ? 311.382 409.200 305.066 1.00 67.66 225 LYS A N 1
ATOM 1704 C CA . LYS A 1 225 ? 311.819 410.586 304.894 1.00 67.66 225 LYS A CA 1
ATOM 1705 C C . LYS A 1 225 ? 313.307 410.607 304.578 1.00 67.66 225 LYS A C 1
ATOM 1706 O O . LYS A 1 225 ? 314.149 410.534 305.477 1.00 67.66 225 LYS A O 1
ATOM 1712 N N . ASP A 1 226 ? 313.606 410.717 303.276 1.00 66.02 226 ASP A N 1
ATOM 1713 C CA . ASP A 1 226 ? 314.945 410.556 302.698 1.00 66.02 226 ASP A CA 1
ATOM 1714 C C . ASP A 1 226 ? 315.580 409.232 303.123 1.00 66.02 226 ASP A C 1
ATOM 1715 O O . ASP A 1 226 ? 316.766 409.164 303.451 1.00 66.02 226 ASP A O 1
ATOM 1720 N N . SER A 1 227 ? 314.780 408.167 303.123 1.00 59.76 227 SER A N 1
ATOM 1721 C CA . SER A 1 227 ? 315.281 406.861 303.533 1.00 59.76 227 SER A CA 1
ATOM 1722 C C . SER A 1 227 ? 314.436 405.772 302.892 1.00 59.76 227 SER A C 1
ATOM 1723 O O . SER A 1 227 ? 313.354 406.026 302.358 1.00 59.76 227 SER A O 1
ATOM 1726 N N . ILE A 1 228 ? 314.941 404.544 302.962 1.00 53.34 228 ILE A N 1
ATOM 1727 C CA . ILE A 1 228 ? 314.198 403.373 302.525 1.00 53.34 228 ILE A CA 1
ATOM 1728 C C . ILE A 1 228 ? 314.262 402.314 303.614 1.00 53.34 228 ILE A C 1
ATOM 1729 O O . ILE A 1 228 ? 315.206 402.260 304.408 1.00 53.34 228 ILE A O 1
ATOM 1734 N N . LEU A 1 229 ? 313.237 401.474 303.650 1.00 50.46 229 LEU A N 1
ATOM 1735 C CA . LEU A 1 229 ? 313.144 400.353 304.570 1.00 50.46 229 LEU A CA 1
ATOM 1736 C C . LEU A 1 229 ? 313.192 399.060 303.772 1.00 50.46 229 LEU A C 1
ATOM 1737 O O . LEU A 1 229 ? 312.541 398.942 302.728 1.00 50.46 229 LEU A O 1
ATOM 1742 N N . MET A 1 230 ? 313.964 398.095 304.266 1.00 45.05 230 MET A N 1
ATOM 1743 C CA . MET A 1 230 ? 314.211 396.855 303.550 1.00 45.05 230 MET A CA 1
ATOM 1744 C C . MET A 1 230 ? 314.057 395.656 304.475 1.00 45.05 230 MET A C 1
ATOM 1745 O O . MET A 1 230 ? 314.098 395.772 305.701 1.00 45.05 230 MET A O 1
ATOM 1750 N N . ASN A 1 231 ? 313.877 394.497 303.851 1.00 41.27 231 ASN A N 1
ATOM 1751 C CA . ASN A 1 231 ? 313.979 393.207 304.515 1.00 41.27 231 ASN A CA 1
ATOM 1752 C C . ASN A 1 231 ? 314.470 392.206 303.481 1.00 41.27 231 ASN A C 1
ATOM 1753 O O . ASN A 1 231 ? 314.610 392.532 302.300 1.00 41.27 231 ASN A O 1
ATOM 1758 N N . MET A 1 232 ? 314.738 390.979 303.930 1.00 40.82 232 MET A N 1
ATOM 1759 C CA . MET A 1 232 ? 315.403 390.023 303.051 1.00 40.82 232 MET A CA 1
ATOM 1760 C C . MET A 1 232 ? 314.477 389.462 301.982 1.00 40.82 232 MET A C 1
ATOM 1761 O O . MET A 1 232 ? 314.961 389.055 300.922 1.00 40.82 232 MET A O 1
ATOM 1766 N N . THR A 1 233 ? 313.164 389.452 302.214 1.00 38.55 233 THR A N 1
ATOM 1767 C CA . THR A 1 233 ? 312.250 388.932 301.203 1.00 38.55 233 THR A CA 1
ATOM 1768 C C . THR A 1 233 ? 312.102 389.906 300.043 1.00 38.55 233 THR A C 1
ATOM 1769 O O . THR A 1 233 ? 312.112 389.497 298.876 1.00 38.55 233 THR A O 1
ATOM 1773 N N . ASN A 1 234 ? 311.990 391.201 300.341 1.00 40.39 234 ASN A N 1
ATOM 1774 C CA . ASN A 1 234 ? 311.908 392.198 299.279 1.00 40.39 234 ASN A CA 1
ATOM 1775 C C . ASN A 1 234 ? 313.237 392.338 298.549 1.00 40.39 234 ASN A C 1
ATOM 1776 O O . ASN A 1 234 ? 313.262 392.546 297.331 1.00 40.39 234 ASN A O 1
ATOM 1781 N N . ALA A 1 235 ? 314.351 392.203 299.274 1.00 35.88 235 ALA A N 1
ATOM 1782 C CA . ALA A 1 235 ? 315.662 392.219 298.636 1.00 35.88 235 ALA A CA 1
ATOM 1783 C C . ALA A 1 235 ? 315.876 390.992 297.762 1.00 35.88 235 ALA A C 1
ATOM 1784 O O . ALA A 1 235 ? 316.547 391.078 296.729 1.00 35.88 235 ALA A O 1
ATOM 1786 N N . TYR A 1 236 ? 315.314 389.850 298.157 1.00 33.11 236 TYR A N 1
ATOM 1787 C CA . TYR A 1 236 ? 315.403 388.655 297.328 1.00 33.11 236 TYR A CA 1
ATOM 1788 C C . TYR A 1 236 ? 314.509 388.771 296.102 1.00 33.11 236 TYR A C 1
ATOM 1789 O O . TYR A 1 236 ? 314.851 388.266 295.028 1.00 33.11 236 TYR A O 1
ATOM 1798 N N . LEU A 1 237 ? 313.360 389.433 296.242 1.00 34.20 237 LEU A N 1
ATOM 1799 C CA . LEU A 1 237 ? 312.465 389.596 295.103 1.00 34.20 237 LEU A CA 1
ATOM 1800 C C . LEU A 1 237 ? 313.001 390.627 294.117 1.00 34.20 237 LEU A C 1
ATOM 1801 O O . LEU A 1 237 ? 312.804 390.494 292.904 1.00 34.20 237 LEU A O 1
ATOM 1806 N N . SER A 1 238 ? 313.715 391.638 294.607 1.00 34.44 238 SER A N 1
ATOM 1807 C CA . SER A 1 238 ? 314.207 392.716 293.758 1.00 34.44 238 SER A CA 1
ATOM 1808 C C . SER A 1 238 ? 315.438 392.339 292.940 1.00 34.44 238 SER A C 1
ATOM 1809 O O . SER A 1 238 ? 316.024 393.220 292.303 1.00 34.44 238 SER A O 1
ATOM 1812 N N . LEU A 1 239 ? 315.854 391.074 292.943 1.00 34.05 239 LEU A N 1
ATOM 1813 C CA . LEU A 1 239 ? 316.956 390.657 292.087 1.00 34.05 239 LEU A CA 1
ATOM 1814 C C . LEU A 1 239 ? 316.500 390.470 290.648 1.00 34.05 239 LEU A C 1
ATOM 1815 O O . LEU A 1 239 ? 317.237 390.798 289.713 1.00 34.05 239 LEU A O 1
ATOM 1820 N N . TRP A 1 240 ? 315.294 389.947 290.451 1.00 32.69 240 TRP A N 1
ATOM 1821 C CA . TRP A 1 240 ? 314.767 389.759 289.112 1.00 32.69 240 TRP A CA 1
ATOM 1822 C C . TRP A 1 240 ? 314.194 391.063 288.571 1.00 32.69 240 TRP A C 1
ATOM 1823 O O . TRP A 1 240 ? 313.936 392.016 289.308 1.00 32.69 240 TRP A O 1
ATOM 1834 N N . ARG A 1 241 ? 313.992 391.089 287.258 1.00 32.24 241 ARG A N 1
ATOM 1835 C CA . ARG A 1 241 ? 313.466 392.266 286.581 1.00 32.24 241 ARG A CA 1
ATOM 1836 C C . ARG A 1 241 ? 311.950 392.216 286.450 1.00 32.24 241 ARG A C 1
ATOM 1837 O O . ARG A 1 241 ? 311.280 393.240 286.615 1.00 32.24 241 ARG A O 1
ATOM 1845 N N . TYR A 1 242 ? 311.395 391.042 286.161 1.00 30.93 242 TYR A N 1
ATOM 1846 C CA . TYR A 1 242 ? 309.956 390.841 286.103 1.00 30.93 242 TYR A CA 1
ATOM 1847 C C . TYR A 1 242 ? 309.597 389.593 286.896 1.00 30.93 242 TYR A C 1
ATOM 1848 O O . TYR A 1 242 ? 310.415 388.690 287.069 1.00 30.93 242 TYR A O 1
ATOM 1857 N N . PHE A 1 243 ? 308.356 389.538 287.373 1.00 31.94 243 PHE A N 1
ATOM 1858 C CA . PHE A 1 243 ? 307.883 388.357 288.078 1.00 31.94 243 PHE A CA 1
ATOM 1859 C C . PHE A 1 243 ? 306.423 388.108 287.738 1.00 31.94 243 PHE A C 1
ATOM 1860 O O . PHE A 1 243 ? 305.694 389.011 287.325 1.00 31.94 243 PHE A O 1
ATOM 1868 N N . HIS A 1 244 ? 306.008 386.855 287.909 1.00 34.05 244 HIS A N 1
ATOM 1869 C CA . HIS A 1 244 ? 304.667 386.439 287.531 1.00 34.05 244 HIS A CA 1
ATOM 1870 C C . HIS A 1 244 ? 304.217 385.290 288.422 1.00 34.05 244 HIS A C 1
ATOM 1871 O O . HIS A 1 244 ? 305.002 384.392 288.735 1.00 34.05 244 HIS A O 1
ATOM 1878 N N . GLY A 1 245 ? 302.954 385.332 288.822 1.00 36.37 245 GLY A N 1
ATOM 1879 C CA . GLY A 1 245 ? 302.373 384.290 289.648 1.00 36.37 245 GLY A CA 1
ATOM 1880 C C . GLY A 1 245 ? 301.039 384.752 290.183 1.00 36.37 245 GLY A C 1
ATOM 1881 O O . GLY A 1 245 ? 300.638 385.905 290.010 1.00 36.37 245 GLY A O 1
ATOM 1882 N N . ASP A 1 246 ? 300.343 383.827 290.841 1.00 40.48 246 ASP A N 1
ATOM 1883 C CA . ASP A 1 246 ? 299.065 384.142 291.465 1.00 40.48 246 ASP A CA 1
ATOM 1884 C C . ASP A 1 246 ? 299.285 384.528 292.921 1.00 40.48 246 ASP A C 1
ATOM 1885 O O . ASP A 1 246 ? 299.932 383.796 293.676 1.00 40.48 246 ASP A O 1
ATOM 1890 N N . LEU A 1 247 ? 298.738 385.677 293.306 1.00 36.29 247 LEU A N 1
ATOM 1891 C CA . LEU A 1 247 ? 299.026 386.296 294.589 1.00 36.29 247 LEU A CA 1
ATOM 1892 C C . LEU A 1 247 ? 297.994 385.894 295.633 1.00 36.29 247 LEU A C 1
ATOM 1893 O O . LEU A 1 247 ? 296.813 385.721 295.322 1.00 36.29 247 LEU A O 1
ATOM 1898 N N . VAL A 1 248 ? 298.448 385.752 296.876 1.00 36.50 248 VAL A N 1
ATOM 1899 C CA . VAL A 1 248 ? 297.603 385.364 298.000 1.00 36.50 248 VAL A CA 1
ATOM 1900 C C . VAL A 1 248 ? 297.708 386.458 299.053 1.00 36.50 248 VAL A C 1
ATOM 1901 O O . VAL A 1 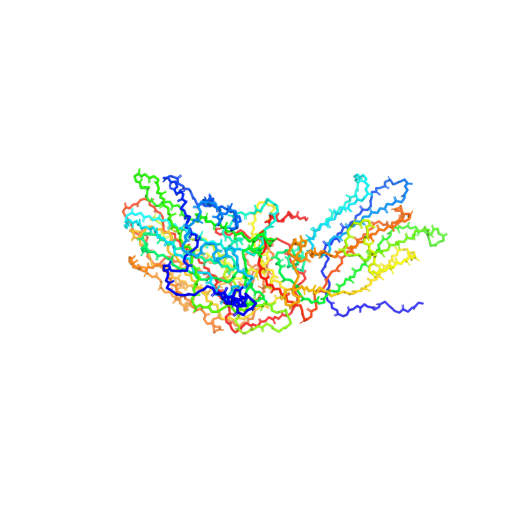248 ? 298.759 386.615 299.690 1.00 36.50 248 VAL A O 1
ATOM 1905 N N . PHE A 1 249 ? 296.629 387.214 299.236 1.00 39.40 249 PHE A N 1
ATOM 1906 C CA . PHE A 1 249 ? 296.583 388.283 300.218 1.00 39.40 249 PHE A CA 1
ATOM 1907 C C . PHE A 1 249 ? 295.800 387.838 301.445 1.00 39.40 249 PHE A C 1
ATOM 1908 O O . PHE A 1 249 ? 294.900 386.997 301.363 1.00 39.40 249 PHE A O 1
ATOM 1916 N N . G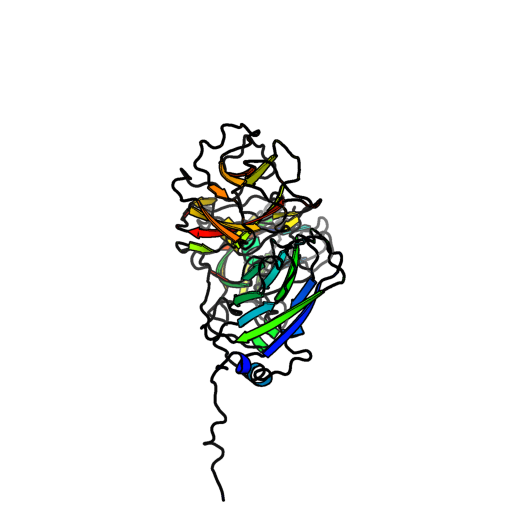LU A 1 250 ? 296.151 388.421 302.584 1.00 47.72 250 GLU A N 1
ATOM 1917 C CA . GLU A 1 250 ? 295.416 388.256 303.828 1.00 47.72 250 GLU A CA 1
ATOM 1918 C C . GLU A 1 250 ? 294.988 389.630 304.312 1.00 47.72 250 GLU A C 1
ATOM 1919 O O . GLU A 1 250 ? 295.812 390.548 304.397 1.00 47.72 250 GLU A O 1
ATOM 1925 N N . VAL A 1 251 ? 293.701 389.772 304.612 1.00 48.19 251 VAL A N 1
ATOM 1926 C CA . VAL A 1 251 ? 293.128 391.024 305.085 1.00 48.19 251 VAL A CA 1
ATOM 1927 C C . VAL A 1 251 ? 292.733 390.833 306.540 1.00 48.19 251 VAL A C 1
ATOM 1928 O O . VAL A 1 251 ? 291.958 389.924 306.869 1.00 48.19 251 VAL A O 1
ATOM 1932 N N . ASN A 1 252 ? 293.279 391.679 307.406 1.00 49.34 252 ASN A N 1
ATOM 1933 C CA . ASN A 1 252 ? 292.982 391.678 308.828 1.00 49.34 252 ASN A CA 1
ATOM 1934 C C . ASN A 1 252 ? 292.163 392.908 309.186 1.00 49.34 252 ASN A C 1
ATOM 1935 O O . ASN A 1 252 ? 292.341 393.982 308.607 1.00 49.34 252 ASN A O 1
ATOM 1940 N N . LYS A 1 253 ? 291.272 392.743 310.156 1.00 51.52 253 LYS A N 1
ATOM 1941 C CA . LYS A 1 253 ? 290.441 393.829 310.655 1.00 51.52 253 LYS A CA 1
ATOM 1942 C C . LYS A 1 253 ? 291.102 394.426 311.890 1.00 51.52 253 LYS A C 1
ATOM 1943 O O . LYS A 1 253 ? 291.303 393.729 312.889 1.00 51.52 253 LYS A O 1
ATOM 1949 N N . MET A 1 254 ? 291.435 395.713 311.821 1.00 51.22 254 MET A N 1
ATOM 1950 C CA . MET A 1 254 ? 292.186 396.384 312.873 1.00 51.22 254 MET A CA 1
ATOM 1951 C C . MET A 1 254 ? 291.359 397.409 313.632 1.00 51.22 254 MET A C 1
ATOM 1952 O O . MET A 1 254 ? 291.920 398.199 314.397 1.00 51.22 254 MET A O 1
ATOM 1957 N N . SER A 1 255 ? 290.050 397.423 313.440 1.00 52.62 255 SER A N 1
ATOM 1958 C CA . SER A 1 255 ? 289.169 398.354 314.121 1.00 52.62 255 SER A CA 1
ATOM 1959 C C . SER A 1 255 ? 288.245 397.589 315.059 1.00 52.62 255 SER A C 1
ATOM 1960 O O . SER A 1 255 ? 288.346 396.369 315.215 1.00 52.62 255 SER A O 1
ATOM 1963 N N . SER A 1 256 ? 287.345 398.327 315.697 1.00 54.01 256 SER A N 1
ATOM 1964 C CA . SER A 1 256 ? 286.336 397.707 316.533 1.00 54.01 256 SER A CA 1
ATOM 1965 C C . SER A 1 256 ? 285.316 396.980 315.661 1.00 54.01 256 SER A C 1
ATOM 1966 O O . SER A 1 256 ? 285.025 397.412 314.544 1.00 54.01 256 SER A O 1
ATOM 1969 N N . PRO A 1 257 ? 284.758 395.865 316.143 1.00 54.67 257 PRO A N 1
ATOM 1970 C CA . PRO A 1 257 ? 283.717 395.170 315.369 1.00 54.67 257 PRO A CA 1
ATOM 1971 C C . PRO A 1 257 ? 282.369 395.878 315.341 1.00 54.67 257 PRO A C 1
ATOM 1972 O O . PRO A 1 257 ? 281.441 395.366 314.707 1.00 54.67 257 PRO A O 1
ATOM 1976 N N . TYR A 1 258 ? 282.220 397.027 315.997 1.00 57.34 258 TYR A N 1
ATOM 1977 C CA . TYR A 1 258 ? 281.033 397.856 315.855 1.00 57.34 258 TYR A CA 1
ATOM 1978 C C . TYR A 1 258 ? 281.113 398.800 314.663 1.00 57.34 258 TYR A C 1
ATOM 1979 O O . TYR A 1 258 ? 280.174 399.568 314.438 1.00 57.34 258 TYR A O 1
ATOM 1988 N N . ILE A 1 259 ? 282.206 398.773 313.908 1.00 54.49 259 ILE A N 1
ATOM 1989 C CA . ILE A 1 259 ? 282.363 399.574 312.700 1.00 54.49 259 ILE A CA 1
ATOM 1990 C C . ILE A 1 259 ? 282.357 398.611 311.523 1.00 54.49 259 ILE A C 1
ATOM 1991 O O . ILE A 1 259 ? 283.281 397.804 311.366 1.00 54.49 259 ILE A O 1
ATOM 1996 N N . LYS A 1 260 ? 281.320 398.689 310.695 1.00 55.00 260 LYS A N 1
ATOM 1997 C CA . LYS A 1 260 ? 281.074 397.700 309.656 1.00 55.00 260 LYS A CA 1
ATOM 1998 C C . LYS A 1 260 ? 281.088 398.348 308.280 1.00 55.00 260 LYS A C 1
ATOM 1999 O O . LYS A 1 260 ? 280.622 399.478 308.109 1.00 55.00 260 LYS A O 1
ATOM 2005 N N . SER A 1 261 ? 281.627 397.620 307.303 1.00 52.84 261 SER A N 1
ATOM 2006 C CA . SER A 1 261 ? 281.699 398.081 305.924 1.00 52.84 261 SER A CA 1
ATOM 2007 C C . SER A 1 261 ? 281.859 396.875 305.012 1.00 52.84 261 SER A C 1
ATOM 2008 O O . SER A 1 261 ? 282.288 395.802 305.442 1.00 52.84 261 SER A O 1
ATOM 2011 N N . THR A 1 262 ? 281.510 397.070 303.743 1.00 53.20 262 THR A N 1
ATOM 2012 C CA . THR A 1 262 ? 281.660 396.055 302.708 1.00 53.20 262 THR A CA 1
ATOM 2013 C C . THR A 1 262 ? 282.647 396.577 301.677 1.00 53.20 262 THR A C 1
ATOM 2014 O O . THR A 1 262 ? 282.413 397.628 301.072 1.00 53.20 262 THR A O 1
ATOM 2018 N N . VAL A 1 263 ? 283.748 395.856 301.482 1.00 49.88 263 VAL A N 1
ATOM 2019 C CA . VAL A 1 263 ? 284.845 396.320 300.639 1.00 49.88 263 VAL A CA 1
ATOM 2020 C C . VAL A 1 263 ? 284.994 395.376 299.456 1.00 49.88 263 VAL A C 1
ATOM 2021 O O . VAL A 1 263 ? 285.072 394.157 299.634 1.00 49.88 263 VAL A O 1
ATOM 2025 N N . THR A 1 264 ? 285.036 395.936 298.252 1.00 49.41 264 THR A N 1
ATOM 2026 C CA . THR A 1 264 ? 285.290 395.173 297.040 1.00 49.41 264 THR A CA 1
ATOM 2027 C C . THR A 1 264 ? 286.752 395.337 296.651 1.00 49.41 264 THR A C 1
ATOM 2028 O O . THR A 1 264 ? 287.250 396.466 296.547 1.00 49.41 264 THR A O 1
ATOM 2032 N N . PHE A 1 265 ? 287.431 394.210 296.452 1.00 46.18 265 PHE A N 1
ATOM 2033 C CA . PHE A 1 265 ? 288.826 394.167 296.033 1.00 46.18 265 PHE A CA 1
ATOM 2034 C C . PHE A 1 265 ? 288.899 393.689 294.591 1.00 46.18 265 PHE A C 1
ATOM 2035 O O . PHE A 1 265 ? 288.260 392.693 294.235 1.00 46.18 265 PHE A O 1
ATOM 2043 N N . PHE A 1 266 ? 289.683 394.385 293.770 1.00 45.09 266 PHE A N 1
ATOM 2044 C CA . PHE A 1 266 ? 289.898 393.944 292.398 1.00 45.09 266 PHE A CA 1
ATOM 2045 C C . PHE A 1 266 ? 291.264 394.412 291.915 1.00 45.09 266 PHE A C 1
ATOM 2046 O O . PHE A 1 266 ? 291.997 395.104 292.623 1.00 45.09 266 PHE A O 1
ATOM 2054 N N . ILE A 1 267 ? 291.603 394.007 290.693 1.00 42.97 267 ILE A N 1
ATOM 2055 C CA . ILE A 1 267 ? 292.890 394.303 290.072 1.00 42.97 267 ILE A CA 1
ATOM 2056 C C . ILE A 1 267 ? 292.647 395.275 288.926 1.00 42.97 267 ILE A C 1
ATOM 2057 O O . ILE A 1 267 ? 291.851 394.992 288.023 1.00 42.97 267 ILE A O 1
ATOM 2062 N N . GLY A 1 268 ? 293.332 396.414 288.957 1.00 44.86 268 GLY A N 1
ATOM 2063 C CA . GLY A 1 268 ? 293.159 397.416 287.924 1.00 44.86 268 GLY A CA 1
ATOM 2064 C C . GLY A 1 268 ? 294.454 397.917 287.320 1.00 44.86 268 GLY A C 1
ATOM 2065 O O . GLY A 1 268 ? 295.491 397.257 287.418 1.00 44.86 268 GLY A O 1
ATOM 2066 N N . PHE A 1 269 ? 294.401 399.090 286.693 1.00 46.40 269 PHE A N 1
ATOM 2067 C CA . PHE A 1 269 ? 295.557 399.684 286.039 1.00 46.40 269 PHE A CA 1
ATOM 2068 C C . PHE A 1 269 ? 295.459 401.197 286.136 1.00 46.40 269 PHE A C 1
ATOM 2069 O O . PHE A 1 269 ? 294.374 401.764 285.991 1.00 46.40 269 PHE A O 1
ATOM 2077 N N . GLY A 1 270 ? 296.600 401.842 286.371 1.00 54.00 270 GLY A N 1
ATOM 2078 C CA . GLY A 1 270 ? 296.670 403.289 286.307 1.00 54.00 270 GLY A CA 1
ATOM 2079 C C . GLY A 1 270 ? 295.966 403.971 287.467 1.00 54.00 270 GLY A C 1
ATOM 2080 O O . GLY A 1 270 ? 295.963 403.493 288.604 1.00 54.00 270 GLY A O 1
ATOM 2081 N N . GLY A 1 271 ? 295.363 405.118 287.166 1.00 61.70 271 GLY A N 1
ATOM 2082 C CA . GLY A 1 271 ? 294.630 405.873 288.162 1.00 61.70 271 GLY A CA 1
ATOM 2083 C C . GLY A 1 271 ? 293.187 406.108 287.771 1.00 61.70 271 GLY A C 1
ATOM 2084 O O . GLY A 1 271 ? 292.907 406.817 286.800 1.00 61.70 271 GLY A O 1
ATOM 2085 N N . VAL A 1 272 ? 292.263 405.521 288.520 1.00 62.69 272 VAL A N 1
ATOM 2086 C CA . VAL A 1 272 ? 290.849 405.659 288.251 1.00 62.69 272 VAL A CA 1
ATOM 2087 C C . VAL A 1 272 ? 290.263 406.698 289.200 1.00 62.69 272 VAL A C 1
ATOM 2088 O O . VAL A 1 272 ? 290.885 407.098 290.180 1.00 62.69 272 VAL A O 1
ATOM 2092 N N . SER A 1 273 ? 289.046 407.146 288.905 1.00 67.34 273 SER A N 1
ATOM 2093 C CA . SER A 1 273 ? 288.421 408.251 289.624 1.00 67.34 273 SER A CA 1
ATOM 2094 C C . SER A 1 273 ? 287.048 407.861 290.148 1.00 67.34 273 SER A C 1
ATOM 2095 O O . SER A 1 273 ? 286.120 408.678 290.160 1.00 67.34 273 SER A O 1
ATOM 2098 N N . PHE A 1 274 ? 286.918 406.607 290.595 1.00 66.02 274 PHE A N 1
ATOM 2099 C CA . PHE A 1 274 ? 285.713 406.032 291.206 1.00 66.02 274 PHE A CA 1
ATOM 2100 C C . PHE A 1 274 ? 284.505 406.129 290.266 1.00 66.02 274 PHE A C 1
ATOM 2101 O O . PHE A 1 274 ? 283.540 406.857 290.499 1.00 66.02 274 PHE A O 1
ATOM 2109 N N . GLN A 1 275 ? 284.610 405.408 289.179 1.00 64.83 275 GLN A N 1
ATOM 2110 C CA . GLN A 1 275 ? 283.409 405.199 288.390 1.00 64.83 275 GLN A CA 1
ATOM 2111 C C . GLN A 1 275 ? 282.539 404.144 289.072 1.00 64.83 275 GLN A C 1
ATOM 2112 O O . GLN A 1 275 ? 283.062 403.148 289.576 1.00 64.83 275 GLN A O 1
ATOM 2118 N N . PRO A 1 276 ? 281.220 404.354 289.142 1.00 63.04 276 PRO A N 1
ATOM 2119 C CA . PRO A 1 276 ? 280.349 403.328 289.741 1.00 63.04 276 PRO A CA 1
ATOM 2120 C C . PRO A 1 276 ? 280.280 402.041 288.940 1.00 63.04 276 PRO A C 1
ATOM 2121 O O . PRO A 1 276 ? 279.954 400.994 289.513 1.00 63.04 276 PRO A O 1
ATOM 2125 N N . GLU A 1 277 ? 280.581 402.080 287.646 1.00 60.62 277 GLU A N 1
ATOM 2126 C CA . GLU A 1 277 ? 280.634 400.877 286.818 1.00 60.62 277 GLU A CA 1
ATOM 2127 C C . GLU A 1 277 ? 282.044 400.298 286.773 1.00 60.62 277 GLU A C 1
ATOM 2128 O O . GLU A 1 277 ? 282.589 400.005 285.711 1.00 60.62 277 GLU A O 1
ATOM 2134 N N . LEU A 1 278 ? 282.645 400.125 287.949 1.00 56.54 278 LEU A N 1
ATOM 2135 C CA . LEU A 1 278 ? 283.978 399.558 288.071 1.00 56.54 278 LEU A CA 1
ATOM 2136 C C . LEU A 1 278 ? 283.969 398.142 288.617 1.00 56.54 278 LEU A C 1
ATOM 2137 O O . LEU A 1 278 ? 285.028 397.508 288.666 1.00 56.54 278 LEU A O 1
ATOM 2142 N N . GLU A 1 279 ? 282.810 397.632 289.023 1.00 56.36 279 GLU A N 1
ATOM 2143 C CA . GLU A 1 279 ? 282.678 396.269 289.512 1.00 56.36 279 GLU A CA 1
ATOM 2144 C C . GLU A 1 279 ? 282.486 395.258 288.393 1.00 56.36 279 GLU A C 1
ATOM 2145 O O . GLU A 1 279 ? 282.191 394.093 288.675 1.00 56.36 279 GLU A O 1
ATOM 2151 N N . ASP A 1 280 ? 282.640 395.674 287.134 1.00 52.14 280 ASP A N 1
ATOM 2152 C CA . ASP A 1 280 ? 282.579 394.741 286.020 1.00 52.14 280 ASP A CA 1
ATOM 2153 C C . ASP A 1 280 ? 283.840 393.899 285.905 1.00 52.14 280 ASP A C 1
ATOM 2154 O O . ASP A 1 280 ? 283.825 392.879 285.210 1.00 52.14 280 ASP A O 1
ATOM 2159 N N . PHE A 1 281 ? 284.927 394.309 286.554 1.00 47.27 281 PHE A N 1
ATOM 2160 C CA . PHE A 1 281 ? 286.056 393.420 286.745 1.00 47.27 281 PHE A CA 1
ATOM 2161 C C . PHE A 1 281 ? 285.658 392.296 287.700 1.00 47.27 281 PHE A C 1
ATOM 2162 O O . PHE A 1 281 ? 284.759 392.470 288.528 1.00 47.27 281 PHE A O 1
ATOM 2170 N N . PRO A 1 282 ? 286.298 391.128 287.601 1.00 47.79 282 PRO A N 1
ATOM 2171 C CA . PRO A 1 282 ? 286.047 390.084 288.603 1.00 47.79 282 PRO A CA 1
ATOM 2172 C C . PRO A 1 282 ? 286.597 390.481 289.962 1.00 47.79 282 PRO A C 1
ATOM 2173 O O . PRO A 1 282 ? 287.811 390.492 290.181 1.00 47.79 282 PRO A O 1
ATOM 2177 N N . ASN A 1 283 ? 285.695 390.810 290.881 1.00 49.11 283 ASN A N 1
ATOM 2178 C CA . ASN A 1 283 ? 286.049 391.390 292.164 1.00 49.11 283 ASN A CA 1
ATOM 2179 C C . ASN A 1 283 ? 285.541 390.513 293.298 1.00 49.11 283 ASN A C 1
ATOM 2180 O O . ASN A 1 283 ? 284.615 389.716 293.131 1.00 49.11 283 ASN A O 1
ATOM 2185 N N . LYS A 1 284 ? 286.153 390.684 294.464 1.00 47.92 284 LYS A N 1
ATOM 2186 C CA . LYS A 1 284 ? 285.808 389.920 295.654 1.00 47.92 284 LYS A CA 1
ATOM 2187 C C . LYS A 1 284 ? 285.197 390.843 296.696 1.00 47.92 284 LYS A C 1
ATOM 2188 O O . LYS A 1 284 ? 285.784 391.875 297.038 1.00 47.92 284 LYS A O 1
ATOM 2194 N N . LEU A 1 285 ? 284.016 390.473 297.186 1.00 50.90 285 LEU A N 1
ATOM 2195 C CA . LEU A 1 285 ? 283.309 391.236 298.206 1.00 50.90 285 LEU A CA 1
ATOM 2196 C C . LEU A 1 285 ? 283.670 390.693 299.582 1.00 50.90 285 LEU A C 1
ATOM 2197 O O . LEU A 1 285 ? 283.452 389.510 299.863 1.00 50.90 285 LEU A O 1
ATOM 2202 N N . VAL A 1 286 ? 284.210 391.555 300.437 1.00 51.06 286 VAL A N 1
ATOM 2203 C CA . VAL A 1 286 ? 284.613 391.193 301.787 1.00 51.06 286 VAL A CA 1
ATOM 2204 C C . VAL A 1 286 ? 283.715 391.933 302.765 1.00 51.06 286 VAL A C 1
ATOM 2205 O O . VAL A 1 286 ? 283.600 393.166 302.708 1.00 51.06 286 VAL A O 1
ATOM 2209 N N . GLN A 1 287 ? 283.073 391.176 303.651 1.00 52.74 287 GLN A N 1
ATOM 2210 C CA . GLN A 1 287 ? 282.165 391.715 304.655 1.00 52.74 287 GLN A CA 1
ATOM 2211 C C . GLN A 1 287 ? 282.414 390.945 305.943 1.00 52.74 287 GLN A C 1
ATOM 2212 O O . GLN A 1 287 ? 282.083 389.759 306.031 1.00 52.74 287 GLN A O 1
ATOM 2218 N N . PHE A 1 288 ? 282.999 391.610 306.933 1.00 55.75 288 PHE A N 1
ATOM 2219 C CA . PHE A 1 288 ? 283.406 390.935 308.156 1.00 55.75 288 PHE A CA 1
ATOM 2220 C C . PHE A 1 288 ? 282.232 390.756 309.107 1.00 55.75 288 PHE A C 1
ATOM 2221 O O . PHE A 1 288 ? 281.351 391.615 309.202 1.00 55.75 288 PHE A O 1
ATOM 2229 N N . SER A 1 289 ? 282.231 389.634 309.815 1.00 62.52 289 SER A N 1
ATOM 2230 C CA . SER A 1 289 ? 281.309 389.414 310.916 1.00 62.52 289 SER A CA 1
ATOM 2231 C C . SER A 1 289 ? 281.970 389.888 312.209 1.00 62.52 289 SER A C 1
ATOM 2232 O O . SER A 1 289 ? 283.010 390.550 312.192 1.00 62.52 289 SER A O 1
ATOM 2235 N N . GLU A 1 290 ? 281.373 389.555 313.353 1.00 65.41 290 GLU A N 1
ATOM 2236 C CA . GLU A 1 290 ? 281.979 389.942 314.622 1.00 65.41 290 GLU A CA 1
ATOM 2237 C C . GLU A 1 290 ? 283.076 388.970 315.036 1.00 65.41 290 GLU A C 1
ATOM 2238 O O . GLU A 1 290 ? 284.123 389.391 315.538 1.00 65.41 290 GLU A O 1
ATOM 2244 N N . VAL A 1 291 ? 282.856 387.671 314.836 1.00 65.19 291 VAL A N 1
ATOM 2245 C CA . VAL A 1 291 ? 283.888 386.688 315.145 1.00 65.19 291 VAL A CA 1
ATOM 2246 C C . VAL A 1 291 ? 284.908 386.578 314.018 1.00 65.19 291 VAL A C 1
ATOM 2247 O O . VAL A 1 291 ? 286.034 386.121 314.251 1.00 65.19 291 VAL A O 1
ATOM 2251 N N . GLN A 1 292 ? 284.549 386.996 312.807 1.00 62.96 292 GLN A N 1
ATOM 2252 C CA . GLN A 1 292 ? 285.482 386.971 311.690 1.00 62.96 292 GLN A CA 1
ATOM 2253 C C . GLN A 1 292 ? 286.528 388.066 311.857 1.00 62.96 292 GLN A C 1
ATOM 2254 O O . GLN A 1 292 ? 286.192 389.236 312.061 1.00 62.96 292 GLN A O 1
ATOM 2260 N N . GLU A 1 293 ? 287.796 387.685 311.774 1.00 56.91 293 GLU A N 1
ATOM 2261 C CA . GLU A 1 293 ? 288.903 388.607 311.989 1.00 56.91 293 GLU A CA 1
ATOM 2262 C C . GLU A 1 293 ? 289.828 388.730 310.790 1.00 56.91 293 GLU A C 1
ATOM 2263 O O . GLU A 1 293 ? 290.206 389.845 310.420 1.00 56.91 293 GLU A O 1
ATOM 2269 N N . LYS A 1 294 ? 290.180 387.617 310.153 1.00 53.48 294 LYS A N 1
ATOM 2270 C CA . LYS A 1 294 ? 291.149 387.612 309.067 1.00 53.48 294 LYS A CA 1
ATOM 2271 C C . LYS A 1 294 ? 290.616 386.757 307.931 1.00 53.48 294 LYS A C 1
ATOM 2272 O O . LYS A 1 294 ? 290.106 385.659 308.170 1.00 53.48 294 LYS A O 1
ATOM 2278 N N . ILE A 1 295 ? 290.732 387.253 306.701 1.00 51.89 295 ILE A N 1
ATOM 2279 C CA . ILE A 1 295 ? 290.229 386.542 305.530 1.00 51.89 295 ILE A CA 1
ATOM 2280 C C . ILE A 1 295 ? 291.331 386.473 304.477 1.00 51.89 295 ILE A C 1
ATOM 2281 O O . ILE A 1 295 ? 292.008 387.470 304.206 1.00 51.89 295 ILE A O 1
ATOM 2286 N N . GLU A 1 296 ? 291.537 385.285 303.915 1.00 49.57 296 GLU A N 1
ATOM 2287 C CA . GLU A 1 296 ? 292.505 385.067 302.849 1.00 49.57 296 GLU A CA 1
ATOM 2288 C C . GLU A 1 296 ? 291.799 385.102 301.502 1.00 49.57 296 GLU A C 1
ATOM 2289 O O . GLU A 1 296 ? 290.821 384.378 301.292 1.00 49.57 296 GLU A O 1
ATOM 2295 N N . LEU A 1 297 ? 292.295 385.936 300.591 1.00 44.03 297 LEU A N 1
ATOM 2296 C CA . LEU A 1 297 ? 291.767 385.987 299.237 1.00 44.03 297 LEU A CA 1
ATOM 2297 C C . LEU A 1 297 ? 292.897 385.791 298.238 1.00 44.03 297 LEU A C 1
ATOM 2298 O O . LEU A 1 297 ? 293.970 386.387 298.368 1.00 44.03 297 LEU A O 1
ATOM 2303 N N . LYS A 1 298 ? 292.645 384.949 297.241 1.00 42.25 298 LYS A N 1
ATOM 2304 C CA . LYS A 1 298 ? 293.650 384.557 296.263 1.00 42.25 298 LYS A CA 1
ATOM 2305 C C . LYS A 1 298 ? 293.224 385.035 294.884 1.00 42.25 298 LYS A C 1
ATOM 2306 O O . LYS A 1 298 ? 292.180 384.617 294.375 1.00 42.25 298 LYS A O 1
ATOM 2312 N N . PHE A 1 299 ? 294.029 385.908 294.287 1.00 42.24 299 PHE A N 1
ATOM 2313 C CA . PHE A 1 299 ? 293.849 386.310 292.898 1.00 42.24 299 PHE A CA 1
ATOM 2314 C C . PHE A 1 299 ? 294.650 385.354 292.026 1.00 42.24 299 PHE A C 1
ATOM 2315 O O . PHE A 1 299 ? 295.881 385.322 292.104 1.00 42.24 299 PHE A O 1
ATOM 2323 N N . THR A 1 300 ? 293.955 384.577 291.199 1.00 43.24 300 THR A N 1
ATOM 2324 C CA . THR A 1 300 ? 294.620 383.621 290.330 1.00 43.24 300 THR A CA 1
ATOM 2325 C C . THR A 1 300 ? 295.372 384.342 289.214 1.00 43.24 300 THR A C 1
ATOM 2326 O O . THR A 1 300 ? 295.166 385.529 288.953 1.00 43.24 300 THR A O 1
ATOM 2330 N N . ARG A 1 301 ? 296.255 383.604 288.544 1.00 42.31 301 ARG A N 1
ATOM 2331 C CA . ARG A 1 301 ? 297.086 384.190 287.498 1.00 42.31 301 ARG A CA 1
ATOM 2332 C C . ARG A 1 301 ? 296.377 384.281 286.154 1.00 42.31 301 ARG A C 1
ATOM 2333 O O . ARG A 1 301 ? 297.020 384.616 285.154 1.00 42.31 301 ARG A O 1
ATOM 2341 N N . ALA A 1 302 ? 295.078 383.990 286.104 1.00 42.25 302 ALA A N 1
ATOM 2342 C CA . ALA A 1 302 ? 294.264 384.329 284.949 1.00 42.25 302 ALA A CA 1
ATOM 2343 C C . ALA A 1 302 ? 293.845 385.792 284.948 1.00 42.25 302 ALA A C 1
ATOM 2344 O O . ALA A 1 302 ? 293.308 386.266 283.943 1.00 42.25 302 ALA A O 1
ATOM 2346 N N . GLU A 1 303 ? 294.067 386.508 286.050 1.00 42.79 303 GLU A N 1
ATOM 2347 C CA . GLU A 1 303 ? 293.822 387.942 286.091 1.00 42.79 303 GLU A CA 1
ATOM 2348 C C . GLU A 1 303 ? 294.998 388.751 285.568 1.00 42.79 303 GLU A C 1
ATOM 2349 O O . GLU A 1 303 ? 294.855 389.959 285.357 1.00 42.79 303 GLU A O 1
ATOM 2355 N N . PHE A 1 304 ? 296.150 388.121 285.362 1.00 36.98 304 PHE A N 1
ATOM 2356 C CA . PHE A 1 304 ? 297.346 388.796 284.882 1.00 36.98 304 PHE A CA 1
ATOM 2357 C C . PHE A 1 304 ? 297.710 388.250 283.512 1.00 36.98 304 PHE A C 1
ATOM 2358 O O . PHE A 1 304 ? 297.881 387.038 283.350 1.00 36.98 304 PHE A O 1
ATOM 2366 N N . LEU A 1 305 ? 297.827 389.145 282.530 1.00 35.19 305 LEU A N 1
ATOM 2367 C CA . LEU A 1 305 ? 298.136 388.720 281.170 1.00 35.19 305 LEU A CA 1
ATOM 2368 C C . LEU A 1 305 ? 299.593 388.294 281.047 1.00 35.19 305 LEU A C 1
ATOM 2369 O O . LEU A 1 305 ? 299.892 387.140 280.721 1.00 35.19 305 LEU A O 1
ATOM 2374 N N . THR A 1 306 ? 300.513 389.214 281.302 1.00 35.06 306 THR A N 1
ATOM 2375 C CA . THR A 1 306 ? 301.944 388.957 281.234 1.00 35.06 306 THR A CA 1
ATOM 2376 C C . THR A 1 306 ? 302.576 389.265 282.586 1.00 35.06 306 THR A C 1
ATOM 2377 O O . THR A 1 306 ? 301.898 389.633 283.546 1.00 35.06 306 THR A O 1
ATOM 2381 N N . ALA A 1 307 ? 303.894 389.108 282.653 1.00 32.92 307 ALA A N 1
ATOM 2382 C CA . ALA A 1 307 ? 304.628 389.510 283.840 1.00 32.92 307 ALA A CA 1
ATOM 2383 C C . ALA A 1 307 ? 304.741 391.029 283.897 1.00 32.92 307 ALA A C 1
ATOM 2384 O O . ALA A 1 307 ? 304.545 391.731 282.903 1.00 32.92 307 ALA A O 1
ATOM 2386 N N . TRP A 1 308 ? 305.056 391.539 285.083 1.00 33.44 308 TRP A N 1
ATOM 2387 C CA . TRP A 1 308 ? 305.201 392.973 285.271 1.00 33.44 308 TRP A CA 1
ATOM 2388 C C . TRP A 1 308 ? 306.455 393.244 286.084 1.00 33.44 308 TRP A C 1
ATOM 2389 O O . TRP A 1 308 ? 307.021 392.345 286.709 1.00 33.44 308 TRP A O 1
ATOM 2400 N N . SER A 1 309 ? 306.884 394.502 286.062 1.00 34.45 309 SER A N 1
ATOM 2401 C CA . SER A 1 309 ? 308.173 394.872 286.627 1.00 34.45 309 SER A CA 1
ATOM 2402 C C . SER A 1 309 ? 308.129 394.864 288.148 1.00 34.45 309 SER A C 1
ATOM 2403 O O . SER A 1 309 ? 307.127 395.240 288.761 1.00 34.45 309 SER A O 1
ATOM 2406 N N . THR A 1 310 ? 309.233 394.429 288.758 1.00 36.42 310 THR A N 1
ATOM 2407 C CA . THR A 1 310 ? 309.312 394.394 290.213 1.00 36.42 310 THR A CA 1
ATOM 2408 C C . THR A 1 310 ? 309.493 395.785 290.799 1.00 36.42 310 THR A C 1
ATOM 2409 O O . THR A 1 310 ? 309.111 396.026 291.948 1.00 36.42 310 THR A O 1
ATOM 2413 N N . GLN A 1 311 ? 310.063 396.709 290.034 1.00 43.88 311 GLN A N 1
ATOM 2414 C CA . GLN A 1 311 ? 310.449 398.007 290.559 1.00 43.88 311 GLN A CA 1
ATOM 2415 C C . GLN A 1 311 ? 310.062 399.093 289.569 1.00 43.88 311 GLN A C 1
ATOM 2416 O O . GLN A 1 311 ? 310.316 398.972 288.369 1.00 43.88 311 GLN A O 1
ATOM 2422 N N . VAL A 1 312 ? 309.441 400.150 290.083 1.00 53.18 312 VAL A N 1
ATOM 2423 C CA . VAL A 1 312 ? 308.979 401.280 289.287 1.00 53.18 312 VAL A CA 1
ATOM 2424 C C . VAL A 1 312 ? 309.519 402.548 289.933 1.00 53.18 312 VAL A C 1
ATOM 2425 O O . VAL A 1 312 ? 309.471 402.684 291.160 1.00 53.18 312 VAL A O 1
ATOM 2429 N N . ASP A 1 313 ? 310.076 403.443 289.113 1.00 64.47 313 ASP A N 1
ATOM 2430 C CA . ASP A 1 313 ? 310.614 404.705 289.606 1.00 64.47 313 ASP A CA 1
ATOM 2431 C C . ASP A 1 313 ? 309.510 405.560 290.224 1.00 64.47 313 ASP A C 1
ATOM 2432 O O . ASP A 1 313 ? 308.474 405.783 289.583 1.00 64.47 313 ASP A O 1
ATOM 2437 N N . PRO A 1 314 ? 309.687 406.050 291.455 1.00 66.60 314 PRO A N 1
ATOM 2438 C CA . PRO A 1 314 ? 308.610 406.803 292.115 1.00 66.60 314 PRO A CA 1
ATOM 2439 C C . PRO A 1 314 ? 308.426 408.216 291.589 1.00 66.60 314 PRO A C 1
ATOM 2440 O O . PRO A 1 314 ? 307.423 408.855 291.934 1.00 66.60 314 PRO A O 1
ATOM 2444 N N . ALA A 1 315 ? 309.346 408.727 290.777 1.00 70.21 315 ALA A N 1
ATOM 2445 C CA . ALA A 1 315 ? 309.208 410.051 290.187 1.00 70.21 315 ALA A CA 1
ATOM 2446 C C . ALA A 1 315 ? 308.433 410.037 288.876 1.00 70.21 315 ALA A C 1
ATOM 2447 O O . ALA A 1 315 ? 308.316 411.084 288.232 1.00 70.21 315 ALA A O 1
ATOM 2449 N N . ALA A 1 316 ? 307.904 408.888 288.470 1.00 72.23 316 ALA A N 1
ATOM 2450 C CA . ALA A 1 316 ? 307.144 408.797 287.235 1.00 72.23 316 ALA A CA 1
ATOM 2451 C C . ALA A 1 316 ? 305.689 409.195 287.466 1.00 72.23 316 ALA A C 1
ATOM 2452 O O . ALA A 1 316 ? 305.199 409.244 288.597 1.00 72.23 316 ALA A O 1
ATOM 2454 N N . GLN A 1 317 ? 304.998 409.478 286.366 1.00 72.14 317 GLN A N 1
ATOM 2455 C CA . GLN A 1 317 ? 303.605 409.884 286.429 1.00 72.14 317 GLN A CA 1
ATOM 2456 C C . GLN A 1 317 ? 302.697 408.663 286.540 1.00 72.14 317 GLN A C 1
ATOM 2457 O O . GLN A 1 317 ? 303.134 407.514 286.439 1.00 72.14 317 GLN A O 1
ATOM 2463 N N . LEU A 1 318 ? 301.406 408.927 286.756 1.00 70.40 318 LEU A N 1
ATOM 2464 C CA . LEU A 1 318 ? 300.437 407.841 286.840 1.00 70.40 318 LEU A CA 1
ATOM 2465 C C . LEU A 1 318 ? 300.175 407.216 285.478 1.00 70.40 318 LEU A C 1
ATOM 2466 O O . LEU A 1 318 ? 299.924 406.009 285.389 1.00 70.40 318 LEU A O 1
ATOM 2471 N N . ALA A 1 319 ? 300.233 408.014 284.410 1.00 68.94 319 ALA A N 1
ATOM 2472 C CA . ALA A 1 319 ? 300.058 407.475 283.067 1.00 68.94 319 ALA A CA 1
ATOM 2473 C C . ALA A 1 319 ? 301.282 406.707 282.591 1.00 68.94 319 ALA A C 1
ATOM 2474 O O . ALA A 1 319 ? 301.162 405.874 281.687 1.00 68.94 319 ALA A O 1
ATOM 2476 N N . ASN A 1 320 ? 302.451 406.964 283.178 1.00 67.66 320 ASN A N 1
ATOM 2477 C CA . ASN A 1 320 ? 303.690 406.299 282.800 1.00 67.66 320 ASN A CA 1
ATOM 2478 C C . ASN A 1 320 ? 304.032 405.142 283.732 1.00 67.66 320 ASN A C 1
ATOM 2479 O O . ASN A 1 320 ? 305.212 404.862 283.969 1.00 67.66 320 ASN A O 1
ATOM 2484 N N . ASP A 1 321 ? 303.020 404.466 284.270 1.00 60.17 321 ASP A N 1
ATOM 2485 C CA . ASP A 1 321 ? 303.211 403.323 285.157 1.00 60.17 321 ASP A CA 1
ATOM 2486 C C . ASP A 1 321 ? 302.399 402.161 284.606 1.00 60.17 321 ASP A C 1
ATOM 2487 O O . ASP A 1 321 ? 301.167 402.231 284.553 1.00 60.17 321 ASP A O 1
ATOM 2492 N N . GLY A 1 322 ? 303.083 401.096 284.203 1.00 50.40 322 GLY A N 1
ATOM 2493 C CA . GLY A 1 322 ? 302.442 399.953 283.594 1.00 50.40 322 GLY A CA 1
ATOM 2494 C C . GLY A 1 322 ? 302.125 398.800 284.515 1.00 50.40 322 GLY A C 1
ATOM 2495 O O . GLY A 1 322 ? 301.500 397.831 284.075 1.00 50.40 322 GLY A O 1
ATOM 2496 N N . CYS A 1 323 ? 302.531 398.867 285.779 1.00 50.29 323 CYS A N 1
ATOM 2497 C CA . CYS A 1 323 ? 302.273 397.772 286.696 1.00 50.29 323 CYS A CA 1
ATOM 2498 C C . CYS A 1 323 ? 300.801 397.764 287.109 1.00 50.29 323 CYS A C 1
ATOM 2499 O O . CYS A 1 323 ? 300.155 398.814 287.153 1.00 50.29 323 CYS A O 1
ATOM 2502 N N . PRO A 1 324 ? 300.236 396.589 287.380 1.00 43.94 324 PRO A N 1
ATOM 2503 C CA . PRO A 1 324 ? 298.863 396.538 287.883 1.00 43.94 324 PRO A CA 1
ATOM 2504 C C . PRO A 1 324 ? 298.781 397.019 289.321 1.00 43.94 324 PRO A C 1
ATOM 2505 O O . PRO A 1 324 ? 299.772 397.078 290.050 1.00 43.94 324 PRO A O 1
ATOM 2509 N N . TYR A 1 325 ? 297.567 397.374 289.721 1.00 47.20 325 TYR A N 1
ATOM 2510 C CA . TYR A 1 325 ? 297.278 397.836 291.067 1.00 47.20 325 TYR A CA 1
ATOM 2511 C C . TYR A 1 325 ? 296.271 396.904 291.723 1.00 47.20 325 TYR A C 1
ATOM 2512 O O . TYR A 1 325 ? 295.611 396.097 291.066 1.00 47.20 325 TYR A O 1
ATOM 2521 N N . LEU A 1 326 ? 296.165 397.024 293.041 1.00 45.64 326 LEU A N 1
ATOM 2522 C CA . LEU A 1 326 ? 295.121 396.374 293.818 1.00 45.64 326 LEU A CA 1
ATOM 2523 C C . LEU A 1 326 ? 294.225 397.467 294.371 1.00 45.64 326 LEU A C 1
ATOM 2524 O O . LEU A 1 326 ? 294.674 398.293 295.173 1.00 45.64 326 LEU A O 1
ATOM 2529 N N . TYR A 1 327 ? 292.978 397.494 293.916 1.00 48.15 327 TYR A N 1
ATOM 2530 C CA . TYR A 1 327 ? 292.021 398.517 294.301 1.00 48.15 327 TYR A CA 1
ATOM 2531 C C . TYR A 1 327 ? 291.032 397.953 295.306 1.00 48.15 327 TYR A C 1
ATOM 2532 O O . TYR A 1 327 ? 290.564 396.818 295.166 1.00 48.15 327 TYR A O 1
ATOM 2541 N N . ALA A 1 328 ? 290.717 398.761 296.314 1.00 50.76 328 ALA A N 1
ATOM 2542 C CA . ALA A 1 328 ? 289.704 398.437 297.306 1.00 50.76 328 ALA A CA 1
ATOM 2543 C C . ALA A 1 328 ? 288.749 399.612 297.403 1.00 50.76 328 ALA A C 1
ATOM 2544 O O . ALA A 1 328 ? 289.167 400.728 297.729 1.00 50.76 328 ALA A O 1
ATOM 2546 N N . MET A 1 329 ? 287.474 399.369 297.114 1.00 55.36 329 MET A N 1
ATOM 2547 C CA . MET A 1 329 ? 286.469 400.417 297.193 1.00 55.36 329 MET A CA 1
ATOM 2548 C C . MET A 1 329 ? 285.333 399.981 298.104 1.00 55.36 329 MET A C 1
ATOM 2549 O O . MET A 1 329 ? 285.029 398.794 298.222 1.00 55.36 329 MET A O 1
ATOM 2554 N N . VAL A 1 330 ? 284.710 400.952 298.758 1.00 54.83 330 VAL A N 1
ATOM 2555 C CA . VAL A 1 330 ? 283.579 400.663 299.632 1.00 54.83 330 VAL A CA 1
ATOM 2556 C C . VAL A 1 330 ? 282.343 400.416 298.779 1.00 54.83 330 VAL A C 1
ATOM 2557 O O . VAL A 1 330 ? 281.972 401.246 297.941 1.00 54.83 330 VAL A O 1
ATOM 2561 N N . HIS A 1 331 ? 281.711 399.259 298.979 1.00 54.93 331 HIS A N 1
ATOM 2562 C CA . HIS A 1 331 ? 280.488 398.954 298.247 1.00 54.93 331 HIS A CA 1
ATOM 2563 C C . HIS A 1 331 ? 279.325 399.790 298.761 1.00 54.93 331 HIS A C 1
ATOM 2564 O O . HIS A 1 331 ? 278.543 400.332 297.972 1.00 54.93 331 HIS A O 1
ATOM 2571 N N . ASP A 1 332 ? 279.208 399.919 300.081 1.00 59.27 332 ASP A N 1
ATOM 2572 C CA . ASP A 1 332 ? 278.219 400.790 300.700 1.00 59.27 332 ASP A CA 1
ATOM 2573 C C . ASP A 1 332 ? 278.915 401.758 301.648 1.00 59.27 332 ASP A C 1
ATOM 2574 O O . ASP A 1 332 ? 280.147 401.837 301.660 1.00 59.27 332 ASP A O 1
ATOM 2579 N N . SER A 1 333 ? 278.148 402.496 302.442 1.00 59.52 333 SER A N 1
ATOM 2580 C CA . SER A 1 333 ? 278.744 403.448 303.362 1.00 59.52 333 SER A CA 1
ATOM 2581 C C . SER A 1 333 ? 279.286 402.736 304.600 1.00 59.52 333 SER A C 1
ATOM 2582 O O . SER A 1 333 ? 279.031 401.552 304.836 1.00 59.52 333 SER A O 1
ATOM 2585 N N . THR A 1 334 ? 280.048 403.480 305.397 1.00 57.94 334 THR A N 1
ATOM 2586 C CA . THR A 1 334 ? 280.622 402.980 306.639 1.00 57.94 334 THR A CA 1
ATOM 2587 C C . THR A 1 334 ? 279.692 403.341 307.790 1.00 57.94 334 THR A C 1
ATOM 2588 O O . THR A 1 334 ? 279.509 404.524 308.098 1.00 57.94 334 THR A O 1
ATOM 2592 N N . ALA A 1 335 ? 279.113 402.328 308.424 1.00 57.14 335 ALA A N 1
ATOM 2593 C CA . ALA A 1 335 ? 278.080 402.513 309.432 1.00 57.14 335 ALA A CA 1
ATOM 2594 C C . ALA A 1 335 ? 278.593 402.086 310.798 1.00 57.14 335 ALA A C 1
ATOM 2595 O O . ALA A 1 335 ? 279.053 400.951 310.963 1.00 57.14 335 ALA A O 1
ATOM 2597 N N . SER A 1 336 ? 278.498 402.988 311.770 1.00 58.51 336 SER A N 1
ATOM 2598 C CA . SER A 1 336 ? 278.860 402.693 313.150 1.00 58.51 336 SER A CA 1
ATOM 2599 C C . SER A 1 336 ? 278.172 403.702 314.057 1.00 58.51 336 SER A C 1
ATOM 2600 O O . SER A 1 336 ? 277.577 404.680 313.597 1.00 58.51 336 SER A O 1
ATOM 2603 N N . THR A 1 337 ? 278.262 403.454 315.363 1.00 60.00 337 THR A N 1
ATOM 2604 C CA . THR A 1 337 ? 277.800 404.396 316.369 1.00 60.00 337 THR A CA 1
ATOM 2605 C C . THR A 1 337 ? 278.935 405.076 317.120 1.00 60.00 337 THR A C 1
ATOM 2606 O O . THR A 1 337 ? 278.714 406.138 317.707 1.00 60.00 337 THR A O 1
ATOM 2610 N N . ILE A 1 338 ? 280.131 404.489 317.118 1.00 61.13 338 ILE A N 1
ATOM 2611 C CA . ILE A 1 338 ? 281.320 405.100 317.700 1.00 61.13 338 ILE A CA 1
ATOM 2612 C C . ILE A 1 338 ? 281.918 406.053 316.672 1.00 61.13 338 ILE A C 1
ATOM 2613 O O . ILE A 1 338 ? 281.504 406.061 315.508 1.00 61.13 338 ILE A O 1
ATOM 2618 N N . VAL A 1 339 ? 282.892 406.858 317.086 1.00 62.46 339 VAL A N 1
ATOM 2619 C CA . VAL A 1 339 ? 283.482 407.872 316.221 1.00 62.46 339 VAL A CA 1
ATOM 2620 C C . VAL A 1 339 ? 284.797 407.394 315.599 1.00 62.46 339 VAL A C 1
ATOM 2621 O O . VAL A 1 339 ? 285.609 408.212 315.173 1.00 62.46 339 VAL A O 1
ATOM 2625 N N . GLY A 1 340 ? 285.017 406.084 315.533 1.00 61.93 340 GLY A N 1
ATOM 2626 C CA . GLY A 1 340 ? 286.229 405.552 314.949 1.00 61.93 340 GLY A CA 1
ATOM 2627 C C . GLY A 1 340 ? 286.151 405.427 313.438 1.00 61.93 340 GLY A C 1
ATOM 2628 O O . GLY A 1 340 ? 285.171 405.796 312.794 1.00 61.93 340 GLY A O 1
ATOM 2629 N N . ASP A 1 341 ? 287.229 404.895 312.865 1.00 60.11 341 ASP A N 1
ATOM 2630 C CA . ASP A 1 341 ? 287.323 404.639 311.436 1.00 60.11 341 ASP A CA 1
ATOM 2631 C C . ASP A 1 341 ? 287.482 403.146 311.189 1.00 60.11 341 ASP A C 1
ATOM 2632 O O . ASP A 1 341 ? 287.850 402.382 312.084 1.00 60.11 341 ASP A O 1
ATOM 2637 N N . PHE A 1 342 ? 287.206 402.738 309.954 1.00 51.81 342 PHE A N 1
ATOM 2638 C CA . PHE A 1 342 ? 287.277 401.333 309.565 1.00 51.81 342 PHE A CA 1
ATOM 2639 C C . PHE A 1 342 ? 288.672 401.047 309.024 1.00 51.81 342 PHE A C 1
ATOM 2640 O O . PHE A 1 342 ? 289.044 401.542 307.957 1.00 51.81 342 PHE A O 1
ATOM 2648 N N . ASN A 1 343 ? 289.444 400.251 309.755 1.00 50.00 343 ASN A N 1
ATOM 2649 C CA . ASN A 1 343 ? 290.834 399.980 309.420 1.00 50.00 343 ASN A CA 1
ATOM 2650 C C . ASN A 1 343 ? 290.997 398.555 308.913 1.00 50.00 343 ASN A C 1
ATOM 2651 O O . ASN A 1 343 ? 290.384 397.622 309.438 1.00 50.00 343 ASN A O 1
ATOM 2656 N N . LEU A 1 344 ? 291.830 398.399 307.890 1.00 47.50 344 LEU A N 1
ATOM 2657 C CA . LEU A 1 344 ? 292.154 397.102 307.320 1.00 47.50 344 LEU A CA 1
ATOM 2658 C C . LEU A 1 344 ? 293.655 396.994 307.114 1.00 47.50 344 LEU A C 1
ATOM 2659 O O . LEU A 1 344 ? 294.335 397.988 306.851 1.00 47.50 344 LEU A O 1
ATOM 2664 N N . GLY A 1 345 ? 294.162 395.774 307.230 1.00 45.23 345 GLY A N 1
ATOM 2665 C CA . GLY A 1 345 ? 295.563 395.514 306.979 1.00 45.23 345 GLY A CA 1
ATOM 2666 C C . GLY A 1 345 ? 295.748 394.442 305.930 1.00 45.23 345 GLY A C 1
ATOM 2667 O O . GLY A 1 345 ? 295.305 393.306 306.116 1.00 45.23 345 GLY A O 1
ATOM 2668 N N . VAL A 1 346 ? 296.388 394.792 304.820 1.00 39.92 346 VAL A N 1
ATOM 2669 C CA . VAL A 1 346 ? 296.591 393.880 303.702 1.00 39.92 346 VAL A CA 1
ATOM 2670 C C . VAL A 1 346 ? 298.024 393.376 303.747 1.00 39.92 346 VAL A C 1
ATOM 2671 O O . VAL A 1 346 ? 298.962 394.164 303.918 1.00 39.92 346 VAL A O 1
ATOM 2675 N N . THR A 1 347 ? 298.198 392.065 303.604 1.00 39.44 347 THR A N 1
ATOM 2676 C CA . THR A 1 347 ? 299.526 391.462 303.612 1.00 39.44 347 THR A CA 1
ATOM 2677 C C . THR A 1 347 ? 299.599 390.420 302.510 1.00 39.44 347 THR A C 1
ATOM 2678 O O . THR A 1 347 ? 298.838 389.451 302.524 1.00 39.44 347 THR A O 1
ATOM 2682 N N . LEU A 1 348 ? 300.503 390.620 301.557 1.00 36.61 348 LEU A N 1
ATOM 2683 C CA . LEU A 1 348 ? 300.759 389.621 300.523 1.00 36.61 348 LEU A CA 1
ATOM 2684 C C . LEU A 1 348 ? 301.614 388.528 301.143 1.00 36.61 348 LEU A C 1
ATOM 2685 O O . LEU A 1 348 ? 302.813 388.709 301.357 1.00 36.61 348 LEU A O 1
ATOM 2690 N N . THR A 1 349 ? 300.999 387.384 301.448 1.00 38.11 349 THR A N 1
ATOM 2691 C CA . THR A 1 349 ? 301.724 386.358 302.187 1.00 38.11 349 THR A CA 1
ATOM 2692 C C . THR A 1 349 ? 302.658 385.567 301.283 1.00 38.11 349 THR A C 1
ATOM 2693 O O . THR A 1 349 ? 303.868 385.513 301.526 1.00 38.11 349 THR A O 1
ATOM 2697 N N . ARG A 1 350 ? 302.121 384.947 300.237 1.00 37.64 350 ARG A N 1
ATOM 2698 C CA . ARG A 1 350 ? 302.930 384.117 299.362 1.00 37.64 350 ARG A CA 1
ATOM 2699 C C . ARG A 1 350 ? 302.534 384.353 297.915 1.00 37.64 350 ARG A C 1
ATOM 2700 O O . ARG A 1 350 ? 301.442 384.840 297.616 1.00 37.64 350 ARG A O 1
ATOM 2708 N N . ILE A 1 351 ? 303.450 384.005 297.018 1.00 36.60 351 ILE A N 1
ATOM 2709 C CA . ILE A 1 351 ? 303.223 384.048 295.579 1.00 36.60 351 ILE A CA 1
ATOM 2710 C C . ILE A 1 351 ? 303.419 382.628 295.073 1.00 36.60 351 ILE A C 1
ATOM 2711 O O . ILE A 1 351 ? 304.556 382.160 294.940 1.00 36.60 351 ILE A O 1
ATOM 2716 N N . GLU A 1 352 ? 302.323 381.932 294.799 1.00 40.53 352 GLU A N 1
ATOM 2717 C CA . GLU A 1 352 ? 302.423 380.612 294.202 1.00 40.53 352 GLU A CA 1
ATOM 2718 C C . GLU A 1 352 ? 302.795 380.736 292.728 1.00 40.53 352 GLU A C 1
ATOM 2719 O O . GLU A 1 352 ? 302.686 381.812 292.131 1.00 40.53 352 GLU A O 1
ATOM 2725 N N . ASN A 1 353 ? 303.263 379.614 292.162 1.00 39.80 353 ASN A N 1
ATOM 2726 C CA . ASN A 1 353 ? 303.609 379.475 290.738 1.00 39.80 353 ASN A CA 1
ATOM 2727 C C . ASN A 1 353 ? 304.601 380.541 290.280 1.00 39.80 353 ASN A C 1
ATOM 2728 O O . ASN A 1 353 ? 304.453 381.137 289.213 1.00 39.80 353 ASN A O 1
ATOM 2733 N N . PHE A 1 354 ? 305.607 380.794 291.114 1.00 35.08 354 PHE A N 1
ATOM 2734 C CA . PHE A 1 354 ? 306.458 381.962 290.938 1.00 35.08 354 PHE A CA 1
ATOM 2735 C C . PHE A 1 354 ? 307.394 381.786 289.752 1.00 35.08 354 PHE A C 1
ATOM 2736 O O . PHE A 1 354 ? 308.063 380.757 289.618 1.00 35.08 354 PHE A O 1
ATOM 2744 N N . ALA A 1 355 ? 307.433 382.797 288.889 1.00 32.49 355 ALA A N 1
ATOM 2745 C CA . ALA A 1 355 ? 308.322 382.819 287.737 1.00 32.49 355 ALA A CA 1
ATOM 2746 C C . ALA A 1 355 ? 309.037 384.159 287.713 1.00 32.49 355 ALA A C 1
ATOM 2747 O O . ALA A 1 355 ? 308.391 385.206 287.610 1.00 32.49 355 ALA A O 1
ATOM 2749 N N . GLY A 1 356 ? 310.360 384.124 287.820 1.00 31.18 356 GLY A N 1
ATOM 2750 C CA . GLY A 1 356 ? 311.190 385.319 287.760 1.00 31.18 356 GLY A CA 1
ATOM 2751 C C . GLY A 1 356 ? 311.903 385.387 286.422 1.00 31.18 356 GLY A C 1
ATOM 2752 O O . GLY A 1 356 ? 312.379 384.370 285.911 1.00 31.18 356 GLY A O 1
ATOM 2753 N N . ILE A 1 357 ? 311.970 386.590 285.857 1.00 31.38 357 ILE A N 1
ATOM 2754 C CA . ILE A 1 357 ? 312.487 386.806 284.512 1.00 31.38 357 ILE A CA 1
ATOM 2755 C C . ILE A 1 357 ? 313.500 387.940 284.569 1.00 31.38 357 ILE A C 1
ATOM 2756 O O . ILE A 1 357 ? 313.172 389.047 285.010 1.00 31.38 357 ILE A O 1
ATOM 2761 N N . GLY A 1 358 ? 314.722 387.666 284.133 1.00 33.13 358 GLY A N 1
ATOM 2762 C CA . GLY A 1 358 ? 315.704 388.711 283.944 1.00 33.13 358 GLY A CA 1
ATOM 2763 C C . GLY A 1 358 ? 316.566 388.968 285.164 1.00 33.13 358 GLY A C 1
ATOM 2764 O O . GLY A 1 358 ? 316.669 388.162 286.092 1.00 33.13 358 GLY A O 1
ATOM 2765 N N . CYS A 1 359 ? 317.207 390.133 285.142 1.00 38.53 359 CYS A N 1
ATOM 2766 C CA . CYS A 1 359 ? 318.092 390.561 286.215 1.00 38.53 359 CYS A CA 1
ATOM 2767 C C . CYS A 1 359 ? 317.955 392.065 286.375 1.00 38.53 359 CYS A C 1
ATOM 2768 O O . CYS A 1 359 ? 318.018 392.803 285.388 1.00 38.53 359 CYS A O 1
ATOM 2771 N N . ASN A 1 360 ? 317.766 392.513 287.611 1.00 38.11 360 ASN A N 1
ATOM 2772 C CA . ASN A 1 360 ? 317.466 393.912 287.873 1.00 38.11 360 ASN A CA 1
ATOM 2773 C C . ASN A 1 360 ? 318.757 394.684 288.098 1.00 38.11 360 ASN A C 1
ATOM 2774 O O . ASN A 1 360 ? 319.533 394.319 288.990 1.00 38.11 360 ASN A O 1
ATOM 2779 N N . PRO A 1 361 ? 319.034 395.735 287.324 1.00 41.27 361 PRO A N 1
ATOM 2780 C CA . PRO A 1 361 ? 320.157 396.611 287.678 1.00 41.27 361 PRO A CA 1
ATOM 2781 C C . PRO A 1 361 ? 319.866 397.481 288.885 1.00 41.27 361 PRO A C 1
ATOM 2782 O O . PRO A 1 361 ? 320.803 397.871 289.592 1.00 41.27 361 PRO A O 1
ATOM 2786 N N . GLY A 1 362 ? 318.610 397.795 289.144 1.00 45.94 362 GLY A N 1
ATOM 2787 C CA . GLY A 1 362 ? 318.247 398.523 290.340 1.00 45.94 362 GLY A CA 1
ATOM 2788 C C . GLY A 1 362 ? 317.713 399.910 290.029 1.00 45.94 362 GLY A C 1
ATOM 2789 O O . GLY A 1 362 ? 318.146 400.580 289.082 1.00 45.94 362 GLY A O 1
ATOM 2790 N N . ILE A 1 363 ? 316.750 400.346 290.838 1.00 50.82 363 ILE A N 1
ATOM 2791 C CA . ILE A 1 363 ? 316.174 401.683 290.762 1.00 50.82 363 ILE A CA 1
ATOM 2792 C C . ILE A 1 363 ? 316.172 402.266 292.167 1.00 50.82 363 ILE A C 1
ATOM 2793 O O . ILE A 1 363 ? 315.608 401.667 293.088 1.00 50.82 363 ILE A O 1
ATOM 2798 N N . GLN A 1 364 ? 316.802 403.424 292.334 1.00 57.10 364 GLN A N 1
ATOM 2799 C CA . GLN A 1 364 ? 316.886 404.047 293.647 1.00 57.10 364 GLN A CA 1
ATOM 2800 C C . GLN A 1 364 ? 315.563 404.705 294.014 1.00 57.10 364 GLN A C 1
ATOM 2801 O O . GLN A 1 364 ? 314.971 405.431 293.210 1.00 57.10 364 GLN A O 1
ATOM 2807 N N . GLY A 1 365 ? 315.104 404.447 295.228 1.00 58.68 365 GLY A N 1
ATOM 2808 C CA . GLY A 1 365 ? 313.902 405.061 295.746 1.00 58.68 365 GLY A CA 1
ATOM 2809 C C . GLY A 1 365 ? 312.773 404.055 295.906 1.00 58.68 365 GLY A C 1
ATOM 2810 O O . GLY A 1 365 ? 312.765 402.974 295.312 1.00 58.68 365 GLY A O 1
ATOM 2811 N N . ALA A 1 366 ? 311.802 404.434 296.735 1.00 59.24 366 ALA A N 1
ATOM 2812 C CA . ALA A 1 366 ? 310.622 403.616 296.967 1.00 59.24 366 ALA A CA 1
ATOM 2813 C C . ALA A 1 366 ? 309.467 404.522 297.362 1.00 59.24 366 ALA A C 1
ATOM 2814 O O . ALA A 1 366 ? 309.666 405.638 297.848 1.00 59.24 366 ALA A O 1
ATOM 2816 N N . ARG A 1 367 ? 308.255 404.027 297.147 1.00 60.65 367 ARG A N 1
ATOM 2817 C CA . ARG A 1 367 ? 307.050 404.787 297.434 1.00 60.65 367 ARG A CA 1
ATOM 2818 C C . ARG A 1 367 ? 306.623 404.598 298.885 1.00 60.65 367 ARG A C 1
ATOM 2819 O O . ARG A 1 367 ? 306.988 403.624 299.547 1.00 60.65 367 ARG A O 1
ATOM 2827 N N . LEU A 1 368 ? 305.834 405.550 299.373 1.00 60.76 368 LEU A N 1
ATOM 2828 C CA . LEU A 1 368 ? 305.322 405.486 300.732 1.00 60.76 368 LEU A CA 1
ATOM 2829 C C . LEU A 1 368 ? 304.133 404.538 300.813 1.00 60.76 368 LEU A C 1
ATOM 2830 O O . LEU A 1 368 ? 303.366 404.383 299.859 1.00 60.76 368 LEU A O 1
ATOM 2835 N N . LEU A 1 369 ? 303.985 403.901 301.970 1.00 59.33 369 LEU A N 1
ATOM 2836 C CA . LEU A 1 369 ? 302.888 402.978 302.220 1.00 59.33 369 LEU A CA 1
ATOM 2837 C C . LEU A 1 369 ? 301.745 403.700 302.920 1.00 59.33 369 LEU A C 1
ATOM 2838 O O . LEU A 1 369 ? 301.969 404.513 303.821 1.00 59.33 369 LEU A O 1
ATOM 2843 N N . GLY A 1 370 ? 300.521 403.395 302.501 1.00 64.06 370 GLY A N 1
ATOM 2844 C CA . GLY A 1 370 ? 299.338 403.986 303.100 1.00 64.06 370 GLY A CA 1
ATOM 2845 C C . GLY A 1 370 ? 299.134 405.447 302.749 1.00 64.06 370 GLY A C 1
ATOM 2846 O O . GLY A 1 370 ? 299.777 405.974 301.843 1.00 64.06 370 GLY A O 1
ATOM 2847 N N . ASN B 2 1 ? 347.854 395.808 271.766 1.00 63.28 378 ASN B N 1
ATOM 2848 C CA . ASN B 2 1 ? 347.095 395.372 272.931 1.00 63.28 378 ASN B CA 1
ATOM 2849 C C . ASN B 2 1 ? 345.966 394.431 272.527 1.00 63.28 378 ASN B C 1
ATOM 2850 O O . ASN B 2 1 ? 345.461 394.498 271.409 1.00 63.28 378 ASN B O 1
ATOM 2855 N N . ALA B 2 2 ? 345.575 393.556 273.445 1.00 60.99 379 ALA B N 1
ATOM 2856 C CA . ALA B 2 2 ? 344.468 392.646 273.209 1.00 60.99 379 ALA B CA 1
ATOM 2857 C C . ALA B 2 2 ? 343.141 393.348 273.482 1.00 60.99 379 ALA B C 1
ATOM 2858 O O . ALA B 2 2 ? 343.093 394.486 273.954 1.00 60.99 379 ALA B O 1
ATOM 2860 N N . VAL B 2 3 ? 342.048 392.651 273.170 1.00 57.36 380 VAL B N 1
ATOM 2861 C CA . VAL B 2 3 ? 340.728 393.217 273.408 1.00 57.36 380 VAL B CA 1
ATOM 2862 C C . VAL B 2 3 ? 340.405 393.180 274.898 1.00 57.36 380 VAL B C 1
ATOM 2863 O O . VAL B 2 3 ? 340.980 392.412 275.677 1.00 57.36 380 VAL B O 1
ATOM 2867 N N . VAL B 2 4 ? 339.478 394.041 275.299 1.00 54.38 381 VAL B N 1
ATOM 2868 C CA . VAL B 2 4 ? 339.062 394.161 276.689 1.00 54.38 381 VAL B CA 1
ATOM 2869 C C . VAL B 2 4 ? 337.747 393.403 276.826 1.00 54.38 381 VAL B C 1
ATOM 2870 O O . VAL B 2 4 ? 336.686 393.895 276.436 1.00 54.38 381 VAL B O 1
ATOM 2874 N N . ARG B 2 5 ? 337.816 392.196 277.377 1.00 56.80 382 ARG B N 1
ATOM 2875 C CA . ARG B 2 5 ? 336.647 391.355 277.584 1.00 56.80 382 ARG B CA 1
ATOM 2876 C C . ARG B 2 5 ? 336.529 391.034 279.065 1.00 56.80 382 ARG B C 1
ATOM 2877 O O . ARG B 2 5 ? 337.525 390.692 279.710 1.00 56.80 382 ARG B O 1
ATOM 2885 N N . SER B 2 6 ? 335.319 391.145 279.599 1.00 56.09 383 SER B N 1
ATOM 2886 C CA . SER B 2 6 ? 335.060 390.956 281.019 1.00 56.09 383 SER B CA 1
ATOM 2887 C C . SER B 2 6 ? 334.123 389.767 281.221 1.00 56.09 383 SER B C 1
ATOM 2888 O O . SER B 2 6 ? 333.824 389.016 280.288 1.00 56.09 383 SER B O 1
ATOM 2891 N N . SER B 2 7 ? 333.678 389.594 282.461 1.00 54.26 384 SER B N 1
ATOM 2892 C CA . SER B 2 7 ? 332.791 388.491 282.796 1.00 54.26 384 SER B CA 1
ATOM 2893 C C . SER B 2 7 ? 331.403 388.729 282.202 1.00 54.26 384 SER B C 1
ATOM 2894 O O . SER B 2 7 ? 330.936 389.871 282.155 1.00 54.26 384 SER B O 1
ATOM 2897 N N . PRO B 2 8 ? 330.717 387.679 281.747 1.00 54.01 385 PRO B N 1
ATOM 2898 C CA . PRO B 2 8 ? 329.458 387.863 281.015 1.00 54.01 385 PRO B CA 1
ATOM 2899 C C . PRO B 2 8 ? 328.238 388.142 281.880 1.00 54.01 385 PRO B C 1
ATOM 2900 O O . PRO B 2 8 ? 327.120 388.082 281.362 1.00 54.01 385 PRO B O 1
ATOM 2904 N N . GLY B 2 9 ? 328.398 388.441 283.161 1.00 46.73 386 GLY B N 1
ATOM 2905 C CA . GLY B 2 9 ? 327.280 388.736 284.031 1.00 46.73 386 GLY B CA 1
ATOM 2906 C C . GLY B 2 9 ? 326.934 390.209 284.049 1.00 46.73 386 GLY B C 1
ATOM 2907 O O . GLY B 2 9 ? 327.329 390.983 283.174 1.00 46.73 386 GLY B O 1
ATOM 2908 N N . ILE B 2 10 ? 326.176 390.597 285.072 1.00 40.28 387 ILE B N 1
ATOM 2909 C CA . ILE B 2 10 ? 325.776 391.982 285.289 1.00 40.28 387 ILE B CA 1
ATOM 2910 C C . ILE B 2 10 ? 326.124 392.343 286.728 1.00 40.28 387 ILE B C 1
ATOM 2911 O O . ILE B 2 10 ? 325.681 391.671 287.668 1.00 40.28 387 ILE B O 1
ATOM 2916 N N . TYR B 2 11 ? 326.926 393.388 286.900 1.00 41.25 388 TYR B N 1
ATOM 2917 C CA . TYR B 2 11 ? 327.523 393.725 288.184 1.00 41.25 388 TYR B CA 1
ATOM 2918 C C . TYR B 2 11 ? 326.911 395.009 288.720 1.00 41.25 388 TYR B C 1
ATOM 2919 O O . TYR B 2 11 ? 326.825 396.008 288.000 1.00 41.25 388 TYR B O 1
ATOM 2928 N N . SER B 2 12 ? 326.505 394.987 289.985 1.00 42.18 389 SER B N 1
ATOM 2929 C CA . SER B 2 12 ? 325.912 396.149 290.630 1.00 42.18 389 SER B CA 1
ATOM 2930 C C . SER B 2 12 ? 326.974 396.874 291.445 1.00 42.18 389 SER B C 1
ATOM 2931 O O . SER B 2 12 ? 327.708 396.245 292.213 1.00 42.18 389 SER B O 1
ATOM 2934 N N . ASN B 2 13 ? 327.052 398.190 291.272 1.00 46.68 390 ASN B N 1
ATOM 2935 C CA . ASN B 2 13 ? 328.050 399.005 291.954 1.00 46.68 390 ASN B CA 1
ATOM 2936 C C . ASN B 2 13 ? 327.629 399.231 293.399 1.00 46.68 390 ASN B C 1
ATOM 2937 O O . ASN B 2 13 ? 326.563 399.797 293.655 1.00 46.68 390 ASN B O 1
ATOM 2942 N N . CYS B 2 14 ? 328.465 398.806 294.346 1.00 48.78 391 CYS B N 1
ATOM 2943 C CA . CYS B 2 14 ? 328.141 398.917 295.763 1.00 48.78 391 CYS B CA 1
ATOM 2944 C C . CYS B 2 14 ? 328.825 400.112 296.420 1.00 48.78 391 CYS B C 1
ATOM 2945 O O . CYS B 2 14 ? 328.159 400.961 297.017 1.00 48.78 391 CYS B O 1
ATOM 2948 N N . PHE B 2 15 ? 330.147 400.195 296.318 1.00 49.98 392 PHE B N 1
ATOM 2949 C CA . PHE B 2 15 ? 330.912 401.264 296.937 1.00 49.98 392 PHE B CA 1
ATOM 2950 C C . PHE B 2 15 ? 331.477 402.189 295.870 1.00 49.98 392 PHE B C 1
ATOM 2951 O O . PHE B 2 15 ? 331.832 401.752 294.773 1.00 49.98 392 PHE B O 1
ATOM 2959 N N . SER B 2 16 ? 331.559 403.476 296.199 1.00 52.29 393 SER B N 1
ATOM 2960 C CA . SER B 2 16 ? 332.167 404.458 295.310 1.00 52.29 393 SER B CA 1
ATOM 2961 C C . SER B 2 16 ? 332.959 405.443 296.151 1.00 52.29 393 SER B C 1
ATOM 2962 O O . SER B 2 16 ? 332.385 406.161 296.975 1.00 52.29 393 SER B O 1
ATOM 2965 N N . LEU B 2 17 ? 334.271 405.480 295.942 1.00 56.51 394 LEU B N 1
ATOM 2966 C CA . LEU B 2 17 ? 335.157 406.311 296.737 1.00 56.51 394 LEU B CA 1
ATOM 2967 C C . LEU B 2 17 ? 335.904 407.300 295.856 1.00 56.51 394 LEU B C 1
ATOM 2968 O O . LEU B 2 17 ? 336.170 407.039 294.680 1.00 56.51 394 LEU B O 1
ATOM 2973 N N . ARG B 2 18 ? 336.234 408.442 296.449 1.00 62.42 395 ARG B N 1
ATOM 2974 C CA . ARG B 2 18 ? 336.988 409.492 295.784 1.00 62.42 395 ARG B CA 1
ATOM 2975 C C . ARG B 2 18 ? 338.017 410.046 296.754 1.00 62.42 395 ARG B C 1
ATOM 2976 O O . ARG B 2 18 ? 337.672 410.442 297.873 1.00 62.42 395 ARG B O 1
ATOM 2984 N N . ALA B 2 19 ? 339.274 410.064 296.313 1.00 65.45 396 ALA B N 1
ATOM 2985 C CA . ALA B 2 19 ? 340.386 410.562 297.102 1.00 65.45 396 ALA B CA 1
ATOM 2986 C C . ALA B 2 19 ? 340.260 412.071 297.315 1.00 65.45 396 ALA B C 1
ATOM 2987 O O . ALA B 2 19 ? 339.600 412.760 296.533 1.00 65.45 396 ALA B O 1
ATOM 2989 N N . PRO B 2 20 ? 340.865 412.607 298.379 1.00 72.68 397 PRO B N 1
ATOM 2990 C CA . PRO B 2 20 ? 340.852 414.062 298.581 1.00 72.68 397 PRO B CA 1
ATOM 2991 C C . PRO B 2 20 ? 341.662 414.794 297.520 1.00 72.68 397 PRO B C 1
ATOM 2992 O O . PRO B 2 20 ? 342.458 414.214 296.780 1.00 72.68 397 PRO B O 1
ATOM 2996 N N . LEU B 2 21 ? 341.439 416.109 297.460 1.00 79.30 398 LEU B N 1
ATOM 2997 C CA . LEU B 2 21 ? 341.997 416.914 296.378 1.00 79.30 398 LEU B CA 1
ATOM 2998 C C . LEU B 2 21 ? 343.490 417.152 296.568 1.00 79.30 398 LEU B C 1
ATOM 2999 O O . LEU B 2 21 ? 344.274 417.017 295.621 1.00 79.30 398 LEU B O 1
ATOM 3004 N N . LYS B 2 22 ? 343.904 417.515 297.778 1.00 84.31 399 LYS B N 1
ATOM 3005 C CA . LYS B 2 22 ? 345.310 417.801 298.061 1.00 84.31 399 LYS B CA 1
ATOM 3006 C C . LYS B 2 22 ? 345.855 416.791 299.059 1.00 84.31 399 LYS B C 1
ATOM 3007 O O . LYS B 2 22 ? 345.691 416.969 300.280 1.00 84.31 399 LYS B O 1
ATOM 3013 N N . PRO B 2 23 ? 346.495 415.721 298.603 1.00 82.36 400 PRO B N 1
ATOM 3014 C CA . PRO B 2 23 ? 347.112 414.766 299.523 1.00 82.36 400 PRO B CA 1
ATOM 3015 C C . PRO B 2 23 ? 348.580 415.094 299.780 1.00 82.36 400 PRO B C 1
ATOM 3016 O O . PRO B 2 23 ? 349.164 415.998 299.180 1.00 82.36 400 PRO B O 1
ATOM 3020 N N . ASP B 2 24 ? 349.165 414.337 300.704 1.00 82.54 401 ASP B N 1
ATOM 3021 C CA . ASP B 2 24 ? 350.563 414.506 301.080 1.00 82.54 401 ASP B CA 1
ATOM 3022 C C . ASP B 2 24 ? 351.390 413.254 300.843 1.00 82.54 401 ASP B C 1
ATOM 3023 O O . ASP B 2 24 ? 352.484 413.338 300.272 1.00 82.54 401 ASP B O 1
ATOM 3028 N N . GLY B 2 25 ? 350.902 412.091 301.264 1.00 74.80 402 GLY B N 1
ATOM 3029 C CA . GLY B 2 25 ? 351.627 410.856 301.093 1.00 74.80 402 GLY B CA 1
ATOM 3030 C C . GLY B 2 25 ? 350.723 409.712 300.680 1.00 74.80 402 GLY B C 1
ATOM 3031 O O . GLY B 2 25 ? 349.721 409.905 299.986 1.00 74.80 402 GLY B O 1
ATOM 3032 N N . PRO B 2 26 ? 351.069 408.495 301.092 1.00 67.77 403 PRO B N 1
ATOM 3033 C CA . PRO B 2 26 ? 350.225 407.342 300.764 1.00 67.77 403 PRO B CA 1
ATOM 3034 C C . PRO B 2 26 ? 348.936 407.339 301.570 1.00 67.77 403 PRO B C 1
ATOM 3035 O O . PRO B 2 26 ? 348.895 407.758 302.729 1.00 67.77 403 PRO B O 1
ATOM 3039 N N . LYS B 2 27 ? 347.873 406.858 300.932 1.00 65.56 404 LYS B N 1
ATOM 3040 C CA . LYS B 2 27 ? 346.562 406.742 301.547 1.00 65.56 404 LYS B CA 1
ATOM 3041 C C . LYS B 2 27 ? 346.094 405.295 301.474 1.00 65.56 404 LYS B C 1
ATOM 3042 O O . LYS B 2 27 ? 346.614 404.494 300.693 1.00 65.56 404 LYS B O 1
ATOM 3048 N N . SER B 2 28 ? 345.096 404.968 302.291 1.00 62.89 405 SER B N 1
ATOM 3049 C CA . SER B 2 28 ? 344.599 403.601 302.353 1.00 62.89 405 SER B CA 1
ATOM 3050 C C . SER B 2 28 ? 343.173 403.595 302.883 1.00 62.89 405 SER B C 1
ATOM 3051 O O . SER B 2 28 ? 342.780 404.462 303.669 1.00 62.89 405 SER B O 1
ATOM 3054 N N . PHE B 2 29 ? 342.408 402.593 302.457 1.00 57.63 406 PHE B N 1
ATOM 3055 C CA . PHE B 2 29 ? 341.068 402.406 302.997 1.00 57.63 406 PHE B CA 1
ATOM 3056 C C . PHE B 2 29 ? 340.711 400.927 302.978 1.00 57.63 406 PHE B C 1
ATOM 3057 O O . PHE B 2 29 ? 341.464 400.090 302.480 1.00 57.63 406 PHE B O 1
ATOM 3065 N N . THR B 2 30 ? 339.549 400.612 303.549 1.00 55.91 407 THR B N 1
ATOM 3066 C CA . THR B 2 30 ? 339.082 399.241 303.684 1.00 55.91 407 THR B CA 1
ATOM 3067 C C . THR B 2 30 ? 337.572 399.205 303.500 1.00 55.91 407 THR B C 1
ATOM 3068 O O . THR B 2 30 ? 336.851 400.037 304.059 1.00 55.91 407 THR B O 1
ATOM 3072 N N . CYS B 2 31 ? 337.103 398.237 302.714 1.00 54.48 408 CYS B N 1
ATOM 3073 C CA . CYS B 2 31 ? 335.686 398.044 302.440 1.00 54.48 408 CYS B CA 1
ATOM 3074 C C . CYS B 2 31 ? 335.242 396.690 302.973 1.00 54.48 408 CYS B C 1
ATOM 3075 O O . CYS B 2 31 ? 335.920 395.680 302.757 1.00 54.48 408 CYS B O 1
ATOM 3078 N N . ASP B 2 32 ? 334.103 396.672 303.661 1.00 50.21 409 ASP B N 1
ATOM 3079 C CA . ASP B 2 32 ? 333.504 395.438 304.158 1.00 50.21 409 ASP B CA 1
ATOM 3080 C C . ASP B 2 32 ? 332.512 394.945 303.112 1.00 50.21 409 ASP B C 1
ATOM 3081 O O . ASP B 2 32 ? 331.467 395.566 302.897 1.00 50.21 409 ASP B O 1
ATOM 3086 N N . LEU B 2 33 ? 332.835 393.825 302.467 1.00 47.97 410 LEU B N 1
ATOM 3087 C CA . LEU B 2 33 ? 332.026 393.342 301.356 1.00 47.97 410 LEU B CA 1
ATOM 3088 C C . LEU B 2 33 ? 330.740 392.661 301.803 1.00 47.97 410 LEU B C 1
ATOM 3089 O O . LEU B 2 33 ? 329.831 392.495 300.984 1.00 47.97 410 LEU B O 1
ATOM 3094 N N . MET B 2 34 ? 330.637 392.265 303.072 1.00 47.87 411 MET B N 1
ATOM 3095 C CA . MET B 2 34 ? 329.449 391.584 303.563 1.00 47.87 411 MET B CA 1
ATOM 3096 C C . MET B 2 34 ? 328.655 392.390 304.578 1.00 47.87 411 MET B C 1
ATOM 3097 O O . MET B 2 34 ? 327.503 392.040 304.851 1.00 47.87 411 MET B O 1
ATOM 3102 N N . GLY B 2 35 ? 329.232 393.448 305.140 1.00 50.17 412 GLY B N 1
ATOM 3103 C CA . GLY B 2 35 ? 328.540 394.241 306.134 1.00 50.17 412 GLY B CA 1
ATOM 3104 C C . GLY B 2 35 ? 328.169 395.622 305.641 1.00 50.17 412 GLY B C 1
ATOM 3105 O O . GLY B 2 35 ? 327.343 396.304 306.253 1.00 50.17 412 GLY B O 1
ATOM 3106 N N . GLY B 2 36 ? 328.773 396.046 304.535 1.00 52.14 413 GLY B N 1
ATOM 3107 C CA . GLY B 2 36 ? 328.478 397.344 303.964 1.00 52.14 413 GLY B CA 1
ATOM 3108 C C . GLY B 2 36 ? 329.059 398.500 304.748 1.00 52.14 413 GLY B C 1
ATOM 3109 O O . GLY B 2 36 ? 328.354 399.464 305.059 1.00 52.14 413 GLY B O 1
ATOM 3110 N N . GLY B 2 37 ? 330.340 398.419 305.074 1.00 53.29 414 GLY B N 1
ATOM 3111 C CA . GLY B 2 37 ? 331.006 399.484 305.800 1.00 53.29 414 GLY B CA 1
ATOM 3112 C C . GLY B 2 37 ? 332.354 399.787 305.185 1.00 53.29 414 GLY B C 1
ATOM 3113 O O . GLY B 2 37 ? 333.049 398.898 304.690 1.00 53.29 414 GLY B O 1
ATOM 3114 N N . VAL B 2 38 ? 332.718 401.066 305.218 1.00 55.07 415 VAL B N 1
ATOM 3115 C CA . VAL B 2 38 ? 333.970 401.551 304.651 1.00 55.07 415 VAL B CA 1
ATOM 3116 C C . VAL B 2 38 ? 334.680 402.388 305.704 1.00 55.07 415 VAL B C 1
ATOM 3117 O O . VAL B 2 38 ? 334.102 403.343 306.235 1.00 55.07 415 VAL B O 1
ATOM 3121 N N . VAL B 2 39 ? 335.925 402.032 306.006 1.00 59.59 416 VAL B N 1
ATOM 3122 C CA . VAL B 2 39 ? 336.757 402.797 306.928 1.00 59.59 416 VAL B CA 1
ATOM 3123 C C . VAL B 2 39 ? 337.995 403.261 306.169 1.00 59.59 416 VAL B C 1
ATOM 3124 O O . VAL B 2 39 ? 338.737 402.443 305.613 1.00 59.59 416 VAL B O 1
ATOM 3128 N N . THR B 2 40 ? 338.203 404.572 306.124 1.00 64.58 417 THR B N 1
ATOM 3129 C CA . THR B 2 40 ? 339.324 405.163 305.405 1.00 64.58 417 THR B CA 1
ATOM 3130 C C . THR B 2 40 ? 340.398 405.560 306.407 1.00 64.58 417 THR B C 1
ATOM 3131 O O . THR B 2 40 ? 340.162 406.416 307.265 1.00 64.58 417 THR B O 1
ATOM 3135 N N . ASP B 2 41 ? 341.572 404.939 306.300 1.00 70.90 418 ASP B N 1
ATOM 3136 C CA . ASP B 2 41 ? 342.650 405.178 307.256 1.00 70.90 418 ASP B CA 1
ATOM 3137 C C . ASP B 2 41 ? 343.282 406.521 306.922 1.00 70.90 418 ASP B C 1
ATOM 3138 O O . ASP B 2 41 ? 344.212 406.617 306.120 1.00 70.90 418 ASP B O 1
ATOM 3143 N N . GLY B 2 42 ? 342.763 407.573 307.539 1.00 73.56 419 GLY B N 1
ATOM 3144 C CA . GLY B 2 42 ? 343.290 408.903 307.307 1.00 73.56 419 GLY B CA 1
ATOM 3145 C C . GLY B 2 42 ? 342.311 409.959 307.787 1.00 73.56 419 GLY B C 1
ATOM 3146 O O . GLY B 2 42 ? 341.417 409.681 308.584 1.00 73.56 419 GLY B O 1
ATOM 3147 N N . ASP B 2 43 ? 342.507 411.168 307.274 1.00 78.53 420 ASP B N 1
ATOM 3148 C CA . ASP B 2 43 ? 341.712 412.323 307.654 1.00 78.53 420 ASP B CA 1
ATOM 3149 C C . ASP B 2 43 ? 340.452 412.393 306.794 1.00 78.53 420 ASP B C 1
ATOM 3150 O O . ASP B 2 43 ? 340.088 411.440 306.099 1.00 78.53 420 ASP B O 1
ATOM 3155 N N . THR B 2 44 ? 339.771 413.534 306.833 1.00 77.92 421 THR B N 1
ATOM 3156 C CA . THR B 2 44 ? 338.579 413.752 306.026 1.00 77.92 421 THR B CA 1
ATOM 3157 C C . THR B 2 44 ? 338.980 414.096 304.591 1.00 77.92 421 THR B C 1
ATOM 3158 O O . THR B 2 44 ? 340.154 414.046 304.212 1.00 77.92 421 THR B O 1
ATOM 3162 N N . GLY B 2 45 ? 337.999 414.469 303.774 1.00 71.74 422 GLY B N 1
ATOM 3163 C CA . GLY B 2 45 ? 338.215 414.694 302.366 1.00 71.74 422 GLY B CA 1
ATOM 3164 C C . GLY B 2 45 ? 337.884 413.512 301.483 1.00 71.74 422 GLY B C 1
ATOM 3165 O O . GLY B 2 45 ? 337.671 413.695 300.280 1.00 71.74 422 GLY B O 1
ATOM 3166 N N . TRP B 2 46 ? 337.840 412.308 302.045 1.00 66.65 423 TRP B N 1
ATOM 3167 C CA . TRP B 2 46 ? 337.411 411.139 301.292 1.00 66.65 423 TRP B CA 1
ATOM 3168 C C . TRP B 2 46 ? 335.912 411.198 301.043 1.00 66.65 423 TRP B C 1
ATOM 3169 O O . TRP B 2 46 ? 335.122 411.327 301.983 1.00 66.65 423 TRP B O 1
ATOM 3180 N N . GLN B 2 47 ? 335.517 411.104 299.778 1.00 63.99 424 GLN B N 1
ATOM 3181 C CA . GLN B 2 47 ? 334.107 411.058 299.409 1.00 63.99 424 GLN B CA 1
ATOM 3182 C C . GLN B 2 47 ? 333.718 409.597 299.232 1.00 63.99 424 GLN B C 1
ATOM 3183 O O . GLN B 2 47 ? 334.049 408.983 298.216 1.00 63.99 424 GLN B O 1
ATOM 3189 N N . VAL B 2 48 ? 333.027 409.039 300.220 1.00 58.75 425 VAL B N 1
ATOM 3190 C CA . VAL B 2 48 ? 332.653 407.630 300.222 1.00 58.75 425 VAL B CA 1
ATOM 3191 C C . VAL B 2 48 ? 331.134 407.534 300.178 1.00 58.75 425 VAL B C 1
ATOM 3192 O O . VAL B 2 48 ? 330.443 408.139 301.006 1.00 58.75 425 VAL B O 1
ATOM 3196 N N . THR B 2 49 ? 330.615 406.803 299.191 1.00 55.19 426 THR B N 1
ATOM 3197 C CA . THR B 2 49 ? 329.186 406.564 299.066 1.00 55.19 426 THR B CA 1
ATOM 3198 C C . THR B 2 49 ? 328.930 405.070 298.954 1.00 55.19 426 THR B C 1
ATOM 3199 O O . THR B 2 49 ? 329.653 404.353 298.254 1.00 55.19 426 THR B O 1
ATOM 3203 N N . VAL B 2 50 ? 327.901 404.606 299.657 1.00 50.29 427 VAL B N 1
ATOM 3204 C CA . VAL B 2 50 ? 327.447 403.223 299.595 1.00 50.29 427 VAL B CA 1
ATOM 3205 C C . VAL B 2 50 ? 326.099 403.217 298.892 1.00 50.29 427 VAL B C 1
ATOM 3206 O O . VAL B 2 50 ? 325.130 403.805 299.387 1.00 50.29 427 VAL B O 1
ATOM 3210 N N . ARG B 2 51 ? 326.038 402.563 297.737 1.00 48.19 428 ARG B N 1
ATOM 3211 C CA . ARG B 2 51 ? 324.841 402.582 296.915 1.00 48.19 428 ARG B CA 1
ATOM 3212 C C . ARG B 2 51 ? 323.768 401.663 297.496 1.00 48.19 428 ARG B C 1
ATOM 3213 O O . ARG B 2 51 ? 324.015 400.857 298.396 1.00 48.19 428 ARG B O 1
ATOM 3221 N N . ASN B 2 52 ? 322.559 401.792 296.957 1.00 45.05 429 ASN B N 1
ATOM 3222 C CA . ASN B 2 52 ? 321.402 401.014 297.385 1.00 45.05 429 ASN B CA 1
ATOM 3223 C C . ASN B 2 52 ? 320.983 400.010 296.316 1.00 45.05 429 ASN B C 1
ATOM 3224 O O . ASN B 2 52 ? 319.796 399.815 296.052 1.00 45.05 429 ASN B O 1
ATOM 3229 N N . THR B 2 53 ? 321.968 399.382 295.679 1.00 43.48 430 THR B N 1
ATOM 3230 C CA . THR B 2 53 ? 321.723 398.343 294.695 1.00 43.48 430 THR B CA 1
ATOM 3231 C C . THR B 2 53 ? 321.133 397.103 295.369 1.00 43.48 430 THR B C 1
ATOM 3232 O O . THR B 2 53 ? 321.340 396.889 296.566 1.00 43.48 430 THR B O 1
ATOM 3236 N N . PRO B 2 54 ? 320.364 396.288 294.630 1.00 40.38 431 PRO B N 1
ATOM 3237 C CA . PRO B 2 54 ? 319.729 395.116 295.261 1.00 40.38 431 PRO B CA 1
ATOM 3238 C C . PRO B 2 54 ? 320.699 394.055 295.754 1.00 40.38 431 PRO B C 1
ATOM 3239 O O . PRO B 2 54 ? 320.363 393.325 296.695 1.00 40.38 431 PRO B O 1
ATOM 3243 N N . VAL B 2 55 ? 321.893 393.959 295.168 1.00 39.55 432 VAL B N 1
ATOM 3244 C CA . VAL B 2 55 ? 322.893 393.025 295.678 1.00 39.55 432 VAL B CA 1
ATOM 3245 C C . VAL B 2 55 ? 323.406 393.486 297.036 1.00 39.55 432 VAL B C 1
ATOM 3246 O O . VAL B 2 55 ? 323.546 392.683 297.967 1.00 39.55 432 VAL B O 1
ATOM 3250 N N . SER B 2 56 ? 323.660 394.789 297.182 1.00 40.45 433 SER B N 1
ATOM 3251 C CA . SER B 2 56 ? 324.113 395.319 298.464 1.00 40.45 433 SER B CA 1
ATOM 3252 C C . SER B 2 56 ? 323.006 395.270 299.508 1.00 40.45 433 SER B C 1
ATOM 3253 O O . SER B 2 56 ? 323.271 395.001 300.685 1.00 40.45 433 SER B O 1
ATOM 3256 N N . ASN B 2 57 ? 321.757 395.494 299.090 1.00 39.62 434 ASN B N 1
ATOM 3257 C CA . ASN B 2 57 ? 320.630 395.397 300.014 1.00 39.62 434 ASN B CA 1
ATOM 3258 C C . ASN B 2 57 ? 320.415 393.963 300.479 1.00 39.62 434 ASN B C 1
ATOM 3259 O O . ASN B 2 57 ? 320.084 393.728 301.648 1.00 39.62 434 ASN B O 1
ATOM 3264 N N . LEU B 2 58 ? 320.622 392.991 299.588 1.00 36.46 435 LEU B N 1
ATOM 3265 C CA . LEU B 2 58 ? 320.491 391.594 299.985 1.00 36.46 435 LEU B CA 1
ATOM 3266 C C . LEU B 2 58 ? 321.643 391.164 300.884 1.00 36.46 435 LEU B C 1
ATOM 3267 O O . LEU B 2 58 ? 321.437 390.417 301.846 1.00 36.46 435 LEU B O 1
ATOM 3272 N N . LEU B 2 59 ? 322.860 391.631 300.599 1.00 37.32 436 LEU B N 1
ATOM 3273 C CA . LEU B 2 59 ? 323.992 391.274 301.444 1.00 37.32 436 LEU B CA 1
ATOM 3274 C C . LEU B 2 59 ? 323.952 391.970 302.795 1.00 37.32 436 LEU B C 1
ATOM 3275 O O . LEU B 2 59 ? 324.550 391.468 303.752 1.00 37.32 436 LEU B O 1
ATOM 3280 N N . ARG B 2 60 ? 323.268 393.108 302.900 1.00 39.69 437 ARG B N 1
ATOM 3281 C CA . ARG B 2 60 ? 323.104 393.732 304.207 1.00 39.69 437 ARG B CA 1
ATOM 3282 C C . ARG B 2 60 ? 321.969 393.083 304.992 1.00 39.69 437 ARG B C 1
ATOM 3283 O O . ARG B 2 60 ? 322.181 392.570 306.094 1.00 39.69 437 ARG B O 1
ATOM 3291 N N . THR B 2 61 ? 320.764 393.054 304.420 1.00 37.89 438 THR B N 1
ATOM 3292 C CA . THR B 2 61 ? 319.566 392.689 305.169 1.00 37.89 438 THR B CA 1
ATOM 3293 C C . THR B 2 61 ? 319.330 391.184 305.270 1.00 37.89 438 THR B C 1
ATOM 3294 O O . THR B 2 61 ? 318.192 390.781 305.526 1.00 37.89 438 THR B O 1
ATOM 3298 N N . ALA B 2 62 ? 320.343 390.344 305.083 1.00 36.53 439 ALA B N 1
ATOM 3299 C CA . ALA B 2 62 ? 320.210 388.911 305.296 1.00 36.53 439 ALA B CA 1
ATOM 3300 C C . ALA B 2 62 ? 321.135 388.474 306.420 1.00 36.53 439 ALA B C 1
ATOM 3301 O O . ALA B 2 62 ? 322.190 389.073 306.644 1.00 36.53 439 ALA B O 1
ATOM 3303 N N . ALA B 2 63 ? 320.731 387.421 307.127 1.00 32.71 440 ALA B N 1
ATOM 3304 C CA . ALA B 2 63 ? 321.510 386.924 308.254 1.00 32.71 440 ALA B CA 1
ATOM 3305 C C . ALA B 2 63 ? 322.469 385.818 307.828 1.00 32.71 440 ALA B C 1
ATOM 3306 O O . ALA B 2 63 ? 323.688 385.958 307.963 1.00 32.71 440 ALA B O 1
ATOM 3308 N N . TRP B 2 64 ? 321.936 384.724 307.299 1.00 31.29 441 TRP B N 1
ATOM 3309 C CA . TRP B 2 64 ? 322.724 383.556 306.931 1.00 31.29 441 TRP B CA 1
ATOM 3310 C C . TRP B 2 64 ? 322.904 383.534 305.421 1.00 31.29 441 TRP B C 1
ATOM 3311 O O . TRP B 2 64 ? 321.919 383.482 304.681 1.00 31.29 441 TRP B O 1
ATOM 3322 N N . LYS B 2 65 ? 324.157 383.566 304.973 1.00 30.26 442 LYS B N 1
ATOM 3323 C CA . LYS B 2 65 ? 324.503 383.628 303.561 1.00 30.26 442 LYS B CA 1
ATOM 3324 C C . LYS B 2 65 ? 325.435 382.479 303.200 1.00 30.26 442 LYS B C 1
ATOM 3325 O O . LYS B 2 65 ? 326.263 382.058 304.011 1.00 30.26 442 LYS B O 1
ATOM 3331 N N . ARG B 2 66 ? 325.302 381.978 301.972 1.00 30.38 443 ARG B N 1
ATOM 3332 C CA . ARG B 2 66 ? 326.106 380.835 301.540 1.00 30.38 443 ARG B CA 1
ATOM 3333 C C . ARG B 2 66 ? 326.229 380.851 300.026 1.00 30.38 443 ARG B C 1
ATOM 3334 O O . ARG B 2 66 ? 325.216 380.737 299.335 1.00 30.38 443 ARG B O 1
ATOM 3342 N N . GLY B 2 67 ? 327.444 380.962 299.505 1.00 31.08 444 GLY B N 1
ATOM 3343 C CA . GLY B 2 67 ? 327.644 380.806 298.077 1.00 31.08 444 GLY B CA 1
ATOM 3344 C C . GLY B 2 67 ? 328.789 381.654 297.561 1.00 31.08 444 GLY B C 1
ATOM 3345 O O . GLY B 2 67 ? 329.519 382.276 298.319 1.00 31.08 444 GLY B O 1
ATOM 3346 N N . THR B 2 68 ? 328.920 381.668 296.236 1.00 33.36 445 THR B N 1
ATOM 3347 C CA . THR B 2 68 ? 330.031 382.328 295.562 1.00 33.36 445 THR B CA 1
ATOM 3348 C C . THR B 2 68 ? 329.682 383.775 295.233 1.00 33.36 445 THR B C 1
ATOM 3349 O O . THR B 2 68 ? 328.575 384.070 294.777 1.00 33.36 445 THR B O 1
ATOM 3353 N N . VAL B 2 69 ? 330.634 384.675 295.474 1.00 33.05 446 VAL B N 1
ATOM 3354 C CA . VAL B 2 69 ? 330.479 386.102 295.209 1.00 33.05 446 VAL B CA 1
ATOM 3355 C C . VAL B 2 69 ? 331.586 386.537 294.260 1.00 33.05 446 VAL B C 1
ATOM 3356 O O . VAL B 2 69 ? 332.769 386.292 294.526 1.00 33.05 446 VAL B O 1
ATOM 3360 N N . HIS B 2 70 ? 331.201 387.183 293.158 1.00 35.50 447 HIS B N 1
ATOM 3361 C CA . HIS B 2 70 ? 332.138 387.722 292.180 1.00 35.50 447 HIS B CA 1
ATOM 3362 C C . HIS B 2 70 ? 332.320 389.216 292.413 1.00 35.50 447 HIS B C 1
ATOM 3363 O O . HIS B 2 70 ? 331.338 389.957 292.503 1.00 35.50 447 HIS B O 1
ATOM 3370 N N . VAL B 2 71 ? 333.573 389.654 292.500 1.00 39.37 448 VAL B N 1
ATOM 3371 C CA . VAL B 2 71 ? 333.917 391.052 292.723 1.00 39.37 448 VAL B CA 1
ATOM 3372 C C . VAL B 2 71 ? 334.644 391.574 291.493 1.00 39.37 448 VAL B C 1
ATOM 3373 O O . VAL B 2 71 ? 335.472 390.871 290.905 1.00 39.37 448 VAL B O 1
ATOM 3377 N N . GLN B 2 72 ? 334.326 392.807 291.107 1.00 44.67 449 GLN B N 1
ATOM 3378 C CA . GLN B 2 72 ? 335.019 393.508 290.035 1.00 44.67 449 GLN B CA 1
ATOM 3379 C C . GLN B 2 72 ? 335.415 394.885 290.541 1.00 44.67 449 GLN B C 1
ATOM 3380 O O . GLN B 2 72 ? 334.559 395.648 290.999 1.00 44.67 449 GLN B O 1
ATOM 3386 N N . VAL B 2 73 ? 336.704 395.200 290.465 1.00 46.30 450 VAL B N 1
ATOM 3387 C CA . VAL B 2 73 ? 337.247 396.463 290.949 1.00 46.30 450 VAL B CA 1
ATOM 3388 C C . VAL B 2 73 ? 337.734 397.269 289.754 1.00 46.30 450 VAL B C 1
ATOM 3389 O O . VAL B 2 73 ? 338.483 396.757 288.912 1.00 46.30 450 VAL B O 1
ATOM 3393 N N . VAL B 2 74 ? 337.307 398.527 289.681 1.00 49.54 451 VAL B N 1
ATOM 3394 C CA . VAL B 2 74 ? 337.652 399.430 288.589 1.00 49.54 451 VAL B CA 1
ATOM 3395 C C . VAL B 2 74 ? 338.335 400.651 289.186 1.00 49.54 451 VAL B C 1
ATOM 3396 O O . VAL B 2 74 ? 337.729 401.378 289.982 1.00 49.54 451 VAL B O 1
ATOM 3400 N N . LEU B 2 75 ? 339.588 400.879 288.804 1.00 53.00 452 LEU B N 1
ATOM 3401 C CA . LEU B 2 75 ? 340.357 402.028 289.258 1.00 53.00 452 LEU B CA 1
ATOM 3402 C C . LEU B 2 75 ? 340.464 403.032 288.121 1.00 53.00 452 LEU B C 1
ATOM 3403 O O . LEU B 2 75 ? 340.846 402.669 287.003 1.00 53.00 452 LEU B O 1
ATOM 3408 N N . ALA B 2 76 ? 340.140 404.288 288.411 1.00 57.44 453 ALA B N 1
ATOM 3409 C CA . ALA B 2 76 ? 340.173 405.357 287.427 1.00 57.44 453 ALA B CA 1
ATOM 3410 C C . ALA B 2 76 ? 341.141 406.443 287.869 1.00 57.44 453 ALA B C 1
ATOM 3411 O O . ALA B 2 76 ? 341.261 406.747 289.060 1.00 57.44 453 ALA B O 1
ATOM 3413 N N . GLY B 2 77 ? 341.827 407.035 286.892 1.00 61.61 454 GLY B N 1
ATOM 3414 C CA . GLY B 2 77 ? 342.823 408.047 287.147 1.00 61.61 454 GLY B CA 1
ATOM 3415 C C . GLY B 2 77 ? 342.447 409.400 286.566 1.00 61.61 454 GLY B C 1
ATOM 3416 O O . GLY B 2 77 ? 341.386 409.585 285.970 1.00 61.61 454 GLY B O 1
ATOM 3417 N N . ALA B 2 78 ? 343.353 410.350 286.762 1.00 66.09 455 ALA B N 1
ATOM 3418 C CA . ALA B 2 78 ? 343.185 411.697 286.244 1.00 66.09 455 ALA B CA 1
ATOM 3419 C C . ALA B 2 78 ? 343.769 411.779 284.835 1.00 66.09 455 ALA B C 1
ATOM 3420 O O . ALA B 2 78 ? 344.137 410.769 284.229 1.00 66.09 455 ALA B O 1
ATOM 3422 N N . SER B 2 79 ? 343.863 412.992 284.300 1.00 67.92 456 SER B N 1
ATOM 3423 C CA . SER B 2 79 ? 344.381 413.222 282.953 1.00 67.92 456 SER B CA 1
ATOM 3424 C C . SER B 2 79 ? 345.839 413.651 283.078 1.00 67.92 456 SER B C 1
ATOM 3425 O O . SER B 2 79 ? 346.155 414.838 283.152 1.00 67.92 456 SER B O 1
ATOM 3428 N N . VAL B 2 80 ? 346.736 412.666 283.107 1.00 65.80 457 VAL B N 1
ATOM 3429 C CA . VAL B 2 80 ? 348.169 412.910 283.170 1.00 65.80 457 VAL B CA 1
ATOM 3430 C C . VAL B 2 80 ? 348.827 412.118 282.046 1.00 65.80 457 VAL B C 1
ATOM 3431 O O . VAL B 2 80 ? 348.265 411.152 281.522 1.00 65.80 457 VAL B O 1
ATOM 3435 N N . LYS B 2 81 ? 350.018 412.565 281.651 1.00 62.74 458 LYS B N 1
ATOM 3436 C CA . LYS B 2 81 ? 350.725 411.950 280.537 1.00 62.74 458 LYS B CA 1
ATOM 3437 C C . LYS B 2 81 ? 351.227 410.561 280.910 1.00 62.74 458 LYS B C 1
ATOM 3438 O O . LYS B 2 81 ? 351.476 410.256 282.078 1.00 62.74 458 LYS B O 1
ATOM 3444 N N . ARG B 2 82 ? 351.377 409.714 279.890 1.00 60.25 459 ARG B N 1
ATOM 3445 C CA . ARG B 2 82 ? 351.738 408.320 280.114 1.00 60.25 459 ARG B CA 1
ATOM 3446 C C . ARG B 2 82 ? 353.192 408.151 280.530 1.00 60.25 459 ARG B C 1
ATOM 3447 O O . ARG B 2 82 ? 353.544 407.111 281.096 1.00 60.25 459 ARG B O 1
ATOM 3455 N N . SER B 2 83 ? 354.039 409.142 280.274 1.00 61.15 460 SER B N 1
ATOM 3456 C CA . SER B 2 83 ? 355.437 409.085 280.671 1.00 61.15 460 SER B CA 1
ATOM 3457 C C . SER B 2 83 ? 355.676 409.599 282.084 1.00 61.15 460 SER B C 1
ATOM 3458 O O . SER B 2 83 ? 356.832 409.679 282.510 1.00 61.15 460 SER B O 1
ATOM 3461 N N . ASP B 2 84 ? 354.620 409.945 282.821 1.00 61.80 461 ASP B N 1
ATOM 3462 C CA . ASP B 2 84 ? 354.753 410.477 284.171 1.00 61.80 461 ASP B CA 1
ATOM 3463 C C . ASP B 2 84 ? 353.952 409.687 285.198 1.00 61.80 461 ASP B C 1
ATOM 3464 O O . ASP B 2 84 ? 353.836 410.127 286.347 1.00 61.80 461 ASP B O 1
ATOM 3469 N N . TRP B 2 85 ? 353.397 408.540 284.820 1.00 58.13 462 TRP B N 1
ATOM 3470 C CA . TRP B 2 85 ? 352.579 407.750 285.730 1.00 58.13 462 TRP B CA 1
ATOM 3471 C C . TRP B 2 85 ? 353.477 407.004 286.710 1.00 58.13 462 TRP B C 1
ATOM 3472 O O . TRP B 2 85 ? 354.364 406.252 286.295 1.00 58.13 462 TRP B O 1
ATOM 3483 N N . ASP B 2 86 ? 353.249 407.214 288.010 1.00 62.23 463 ASP B N 1
ATOM 3484 C CA . ASP B 2 86 ? 354.061 406.577 289.041 1.00 62.23 463 ASP B CA 1
ATOM 3485 C C . ASP B 2 86 ? 353.217 406.102 290.219 1.00 62.23 463 ASP B C 1
ATOM 3486 O O . ASP B 2 86 ? 353.697 406.077 291.357 1.00 62.23 463 ASP B O 1
ATOM 3491 N N . SER B 2 87 ? 351.969 405.719 289.973 1.00 59.22 464 SER B N 1
ATOM 3492 C CA . SER B 2 87 ? 351.060 405.305 291.033 1.00 59.22 464 SER B CA 1
ATOM 3493 C C . SER B 2 87 ? 350.890 403.793 291.016 1.00 59.22 464 SER B C 1
ATOM 3494 O O . SER B 2 87 ? 350.629 403.204 289.963 1.00 59.22 464 SER B O 1
ATOM 3497 N N . THR B 2 88 ? 351.026 403.174 292.185 1.00 58.94 465 THR B N 1
ATOM 3498 C CA . THR B 2 88 ? 350.904 401.732 292.339 1.00 58.94 465 THR B CA 1
ATOM 3499 C C . THR B 2 88 ? 349.848 401.433 293.393 1.00 58.94 465 THR B C 1
ATOM 3500 O O . THR B 2 88 ? 349.798 402.093 294.434 1.00 58.94 465 THR B O 1
ATOM 3504 N N . VAL B 2 89 ? 349.007 400.437 293.122 1.00 55.53 466 VAL B N 1
ATOM 3505 C CA . VAL B 2 89 ? 347.887 400.089 293.988 1.00 55.53 466 VAL B CA 1
ATOM 3506 C C . VAL B 2 89 ? 348.081 398.667 294.494 1.00 55.53 466 VAL B C 1
ATOM 3507 O O . VAL B 2 89 ? 348.252 397.736 293.696 1.00 55.53 466 VAL B O 1
ATOM 3511 N N . GLN B 2 90 ? 348.045 398.499 295.814 1.00 52.01 467 GLN B N 1
ATOM 3512 C CA . GLN B 2 90 ? 348.127 397.189 296.445 1.00 52.01 467 GLN B CA 1
ATOM 3513 C C . GLN B 2 90 ? 346.772 396.836 297.039 1.00 52.01 467 GLN B C 1
ATOM 3514 O O . GLN B 2 90 ? 346.201 397.620 297.803 1.00 52.01 467 GLN B O 1
ATOM 3520 N N . ILE B 2 91 ? 346.256 395.661 296.687 1.00 47.88 468 ILE B N 1
ATOM 3521 C CA . ILE B 2 91 ? 344.935 395.218 297.113 1.00 47.88 468 ILE B CA 1
ATOM 3522 C C . ILE B 2 91 ? 345.096 393.944 297.929 1.00 47.88 468 ILE B C 1
ATOM 3523 O O . ILE B 2 91 ? 345.771 393.005 297.495 1.00 47.88 468 ILE B O 1
ATOM 3528 N N . PHE B 2 92 ? 344.481 393.916 299.108 1.00 48.39 469 PHE B N 1
ATOM 3529 C CA . PHE B 2 92 ? 344.547 392.769 300.004 1.00 48.39 469 PHE B CA 1
ATOM 3530 C C . PHE B 2 92 ? 343.135 392.297 300.311 1.00 48.39 469 PHE B C 1
ATOM 3531 O O . PHE B 2 92 ? 342.338 393.048 300.880 1.00 48.39 469 PHE B O 1
ATOM 3539 N N . LEU B 2 93 ? 342.825 391.061 299.937 1.00 44.67 470 LEU B N 1
ATOM 3540 C CA . LEU B 2 93 ? 341.584 390.419 300.349 1.00 44.67 470 LEU B CA 1
ATOM 3541 C C . LEU B 2 93 ? 341.862 389.667 301.642 1.00 44.67 470 LEU B C 1
ATOM 3542 O O . LEU B 2 93 ? 342.624 388.693 301.648 1.00 44.67 470 LEU B O 1
ATOM 3547 N N . ARG B 2 94 ? 341.257 390.127 302.733 1.00 47.63 471 ARG B N 1
ATOM 3548 C CA . ARG B 2 94 ? 341.460 389.574 304.061 1.00 47.63 471 ARG B CA 1
ATOM 3549 C C . ARG B 2 94 ? 340.134 389.092 304.629 1.00 47.63 471 ARG B C 1
ATOM 3550 O O . ARG B 2 94 ? 339.062 389.321 304.063 1.00 47.63 471 ARG B O 1
ATOM 3558 N N . GLN B 2 95 ? 340.220 388.425 305.777 1.00 46.36 472 GLN B N 1
ATOM 3559 C CA . GLN B 2 95 ? 339.044 387.960 306.492 1.00 46.36 472 GLN B CA 1
ATOM 3560 C C . GLN B 2 95 ? 338.864 388.639 307.842 1.00 46.36 472 GLN B C 1
ATOM 3561 O O . GLN B 2 95 ? 337.806 388.487 308.457 1.00 46.36 472 GLN B O 1
ATOM 3567 N N . SER B 2 96 ? 339.860 389.384 308.313 1.00 51.86 473 SER B N 1
ATOM 3568 C CA . SER B 2 96 ? 339.731 390.150 309.541 1.00 51.86 473 SER B CA 1
ATOM 3569 C C . SER B 2 96 ? 340.685 391.331 309.483 1.00 51.86 473 SER B C 1
ATOM 3570 O O . SER B 2 96 ? 341.683 391.313 308.759 1.00 51.86 473 SER B O 1
ATOM 3573 N N . MET B 2 97 ? 340.367 392.365 310.258 1.00 55.95 474 MET B N 1
ATOM 3574 C CA . MET B 2 97 ? 341.208 393.548 310.349 1.00 55.95 474 MET B CA 1
ATOM 3575 C C . MET B 2 97 ? 342.135 393.514 311.554 1.00 55.95 474 MET B C 1
ATOM 3576 O O . MET B 2 97 ? 342.786 394.520 311.852 1.00 55.95 474 MET B O 1
ATOM 3581 N N . ALA B 2 98 ? 342.209 392.386 312.253 1.00 54.74 475 ALA B N 1
ATOM 3582 C CA . ALA B 2 98 ? 343.154 392.250 313.348 1.00 54.74 475 ALA B CA 1
ATOM 3583 C C . ALA B 2 98 ? 344.564 392.059 312.805 1.00 54.74 475 ALA B C 1
ATOM 3584 O O . ALA B 2 98 ? 344.765 391.566 311.693 1.00 54.74 475 ALA B O 1
ATOM 3586 N N . THR B 2 99 ? 345.550 392.462 313.608 1.00 57.80 476 THR B N 1
ATOM 3587 C CA . THR B 2 99 ? 346.941 392.358 313.185 1.00 57.80 476 THR B CA 1
ATOM 3588 C C . THR B 2 99 ? 347.448 390.923 313.195 1.00 57.80 476 THR B C 1
ATOM 3589 O O . THR B 2 99 ? 348.414 390.617 312.490 1.00 57.80 476 THR B O 1
ATOM 3593 N N . SER B 2 100 ? 346.821 390.039 313.970 1.00 55.07 477 SER B N 1
ATOM 3594 C CA . SER B 2 100 ? 347.263 388.655 314.058 1.00 55.07 477 SER B CA 1
ATOM 3595 C C . SER B 2 100 ? 346.822 387.809 312.872 1.00 55.07 477 SER B C 1
ATOM 3596 O O . SER B 2 100 ? 347.324 386.692 312.712 1.00 55.07 477 SER B O 1
ATOM 3599 N N . SER B 2 101 ? 345.906 388.303 312.046 1.00 51.23 478 SER B N 1
ATOM 3600 C CA . SER B 2 101 ? 345.396 387.534 310.926 1.00 51.23 478 SER B CA 1
ATOM 3601 C C . SER B 2 101 ? 346.321 387.677 309.720 1.00 51.23 478 SER B C 1
ATOM 3602 O O . SER B 2 101 ? 347.308 388.415 309.741 1.00 51.23 478 SER B O 1
ATOM 3605 N N . TYR B 2 102 ? 345.994 386.960 308.649 1.00 48.72 479 TYR B N 1
ATOM 3606 C CA . TYR B 2 102 ? 346.790 386.955 307.433 1.00 48.72 479 TYR B CA 1
ATOM 3607 C C . TYR B 2 102 ? 345.902 387.244 306.233 1.00 48.72 479 TYR B C 1
ATOM 3608 O O . TYR B 2 102 ? 344.700 386.964 306.247 1.00 48.72 479 TYR B O 1
ATOM 3617 N N . ASP B 2 103 ? 346.508 387.807 305.192 1.00 47.34 480 ASP B N 1
ATOM 3618 C CA . ASP B 2 103 ? 345.770 388.152 303.987 1.00 47.34 480 ASP B CA 1
ATOM 3619 C C . ASP B 2 103 ? 345.471 386.905 303.168 1.00 47.34 480 ASP B C 1
ATOM 3620 O O . ASP B 2 103 ? 346.328 386.035 302.997 1.00 47.34 480 ASP B O 1
ATOM 3625 N N . ALA B 2 104 ? 344.243 386.820 302.656 1.00 43.48 481 ALA B N 1
ATOM 3626 C CA . ALA B 2 104 ? 343.857 385.652 301.875 1.00 43.48 481 ALA B CA 1
ATOM 3627 C C . ALA B 2 104 ? 344.305 385.770 300.424 1.00 43.48 481 ALA B C 1
ATOM 3628 O O . ALA B 2 104 ? 344.748 384.781 299.832 1.00 43.48 481 ALA B O 1
ATOM 3630 N N . LYS B 2 105 ? 344.188 386.955 299.823 1.00 44.31 482 LYS B N 1
ATOM 3631 C CA . LYS B 2 105 ? 344.665 387.161 298.460 1.00 44.31 482 LYS B CA 1
ATOM 3632 C C . LYS B 2 105 ? 345.395 388.492 298.367 1.00 44.31 482 LYS B C 1
ATOM 3633 O O . LYS B 2 105 ? 345.052 389.453 299.058 1.00 44.31 482 LYS B O 1
ATOM 3639 N N . ILE B 2 106 ? 346.403 388.542 297.498 1.00 44.73 483 ILE B N 1
ATOM 3640 C CA . ILE B 2 106 ? 347.253 389.715 297.325 1.00 44.73 483 ILE B CA 1
ATOM 3641 C C . ILE B 2 106 ? 347.322 390.053 295.843 1.00 44.73 483 ILE B C 1
ATOM 3642 O O . ILE B 2 106 ? 347.648 389.189 295.022 1.00 44.73 483 ILE B O 1
ATOM 3647 N N . TRP B 2 107 ? 347.010 391.304 295.499 1.00 46.17 484 TRP B N 1
ATOM 3648 C CA . TRP B 2 107 ? 347.254 391.839 294.168 1.00 46.17 484 TRP B CA 1
ATOM 3649 C C . TRP B 2 107 ? 348.086 393.105 294.286 1.00 46.17 484 TRP B C 1
ATOM 3650 O O . TRP B 2 107 ? 348.015 393.822 295.288 1.00 46.17 484 TRP B O 1
ATOM 3661 N N . ASP B 2 108 ? 348.854 393.390 293.241 1.00 56.78 485 ASP B N 1
ATOM 3662 C CA . ASP B 2 108 ? 349.676 394.596 293.198 1.00 56.78 485 ASP B CA 1
ATOM 3663 C C . ASP B 2 108 ? 349.766 395.027 291.744 1.00 56.78 485 ASP B C 1
ATOM 3664 O O . ASP B 2 108 ? 350.446 394.374 290.948 1.00 56.78 485 ASP B O 1
ATOM 3669 N N . ILE B 2 109 ? 349.084 396.114 291.393 1.00 57.41 486 ILE B N 1
ATOM 3670 C CA . ILE B 2 109 ? 348.984 396.523 289.999 1.00 57.41 486 ILE B CA 1
ATOM 3671 C C . ILE B 2 109 ? 349.464 397.957 289.842 1.00 57.41 486 ILE B C 1
ATOM 3672 O O . ILE B 2 109 ? 349.388 398.773 290.766 1.00 57.41 486 ILE B O 1
ATOM 3677 N N . CYS B 2 110 ? 349.973 398.253 288.646 1.00 60.59 487 CYS B N 1
ATOM 3678 C CA . CYS B 2 110 ? 350.400 399.602 288.273 1.00 60.59 487 CYS B CA 1
ATOM 3679 C C . CYS B 2 110 ? 350.132 399.749 286.775 1.00 60.59 487 CYS B C 1
ATOM 3680 O O . CYS B 2 110 ? 350.951 399.356 285.943 1.00 60.59 487 CYS B O 1
ATOM 3683 N N . GLN B 2 111 ? 348.972 400.309 286.450 1.00 60.06 488 GLN B N 1
ATOM 3684 C CA . GLN B 2 111 ? 348.557 400.526 285.080 1.00 60.06 488 GLN B CA 1
ATOM 3685 C C . GLN B 2 111 ? 348.232 401.999 284.880 1.00 60.06 488 GLN B C 1
ATOM 3686 O O . GLN B 2 111 ? 347.466 402.569 285.670 1.00 60.06 488 GLN B O 1
ATOM 3692 N N . PRO B 2 112 ? 348.794 402.651 283.865 1.00 57.71 489 PRO B N 1
ATOM 3693 C CA . PRO B 2 112 ? 348.525 404.078 283.671 1.00 57.71 489 PRO B CA 1
ATOM 3694 C C . PRO B 2 112 ? 347.125 404.324 283.136 1.00 57.71 489 PRO B C 1
ATOM 3695 O O . PRO B 2 112 ? 346.583 403.544 282.351 1.00 57.71 489 PRO B O 1
ATOM 3699 N N . GLY B 2 113 ? 346.538 405.429 283.585 1.00 59.13 490 GLY B N 1
ATOM 3700 C CA . GLY B 2 113 ? 345.210 405.815 283.156 1.00 59.13 490 GLY B CA 1
ATOM 3701 C C . GLY B 2 113 ? 344.092 405.158 283.937 1.00 59.13 490 GLY B C 1
ATOM 3702 O O . GLY B 2 113 ? 343.477 405.794 284.797 1.00 59.13 490 GLY B O 1
ATOM 3703 N N . ALA B 2 114 ? 343.822 403.886 283.656 1.00 56.04 491 ALA B N 1
ATOM 3704 C CA . ALA B 2 114 ? 342.726 403.184 284.306 1.00 56.04 491 ALA B CA 1
ATOM 3705 C C . ALA B 2 114 ? 343.006 401.691 284.276 1.00 56.04 491 ALA B C 1
ATOM 3706 O O . ALA B 2 114 ? 343.634 401.184 283.345 1.00 56.04 491 ALA B O 1
ATOM 3708 N N . ALA B 2 115 ? 342.524 400.995 285.303 1.00 52.99 492 ALA B N 1
ATOM 3709 C CA . ALA B 2 115 ? 342.746 399.563 285.433 1.00 52.99 492 ALA B CA 1
ATOM 3710 C C . ALA B 2 115 ? 341.458 398.884 285.871 1.00 52.99 492 ALA B C 1
ATOM 3711 O O . ALA B 2 115 ? 340.580 399.501 286.476 1.00 52.99 492 ALA B O 1
ATOM 3713 N N . MET B 2 116 ? 341.354 397.597 285.552 1.00 53.49 493 MET B N 1
ATOM 3714 C CA . MET B 2 116 ? 340.197 396.791 285.914 1.00 53.49 493 MET B CA 1
ATOM 3715 C C . MET B 2 116 ? 340.668 395.400 286.298 1.00 53.49 493 MET B C 1
ATOM 3716 O O . MET B 2 116 ? 341.498 394.812 285.598 1.00 53.49 493 MET B O 1
ATOM 3721 N N . LEU B 2 117 ? 340.141 394.875 287.400 1.00 48.62 494 LEU B N 1
ATOM 3722 C CA . LEU B 2 117 ? 340.452 393.518 287.821 1.00 48.62 494 LEU B CA 1
ATOM 3723 C C . LEU B 2 117 ? 339.187 392.865 288.349 1.00 48.62 494 LEU B C 1
ATOM 3724 O O . LEU B 2 117 ? 338.199 393.534 288.657 1.00 48.62 494 LEU B O 1
ATOM 3729 N N . GLU B 2 118 ? 339.222 391.541 288.453 1.00 49.66 495 GLU B N 1
ATOM 3730 C CA . GLU B 2 118 ? 338.063 390.800 288.918 1.00 49.66 495 GLU B CA 1
ATOM 3731 C C . GLU B 2 118 ? 338.518 389.507 289.572 1.00 49.66 495 GLU B C 1
ATOM 3732 O O . GLU B 2 118 ? 339.543 388.931 289.199 1.00 49.66 495 GLU B O 1
ATOM 3738 N N . PHE B 2 119 ? 337.743 389.062 290.554 1.00 41.50 496 PHE B N 1
ATOM 3739 C CA . PHE B 2 119 ? 338.022 387.823 291.269 1.00 41.50 496 PHE B CA 1
ATOM 3740 C C . PHE B 2 119 ? 336.712 387.316 291.859 1.00 41.50 496 PHE B C 1
ATOM 3741 O O . PHE B 2 119 ? 335.640 387.867 291.595 1.00 41.50 496 PHE B O 1
ATOM 3749 N N . SER B 2 120 ? 336.799 386.263 292.666 1.00 36.84 497 SER B N 1
ATOM 3750 C CA . SER B 2 120 ? 335.626 385.707 293.320 1.00 36.84 497 SER B CA 1
ATOM 3751 C C . SER B 2 120 ? 336.062 384.983 294.582 1.00 36.84 497 SER B C 1
ATOM 3752 O O . SER B 2 120 ? 337.209 384.549 294.708 1.00 36.84 497 SER B O 1
ATOM 3755 N N . PHE B 2 121 ? 335.129 384.861 295.523 1.00 35.86 498 PHE B N 1
ATOM 3756 C CA . PHE B 2 121 ? 335.375 384.108 296.745 1.00 35.86 498 PHE B CA 1
ATOM 3757 C C . PHE B 2 121 ? 334.107 383.355 297.122 1.00 35.86 498 PHE B C 1
ATOM 3758 O O . PHE B 2 121 ? 333.071 383.474 296.464 1.00 35.86 498 PHE B O 1
ATOM 3766 N N . ASP B 2 122 ? 334.196 382.564 298.187 1.00 36.00 499 ASP B N 1
ATOM 3767 C CA . ASP B 2 122 ? 333.090 381.739 298.650 1.00 36.00 499 ASP B CA 1
ATOM 3768 C C . ASP B 2 122 ? 332.766 382.079 300.095 1.00 36.00 499 ASP B C 1
ATOM 3769 O O . ASP B 2 122 ? 333.647 382.038 300.959 1.00 36.00 499 ASP B O 1
ATOM 3774 N N . VAL B 2 123 ? 331.506 382.417 300.350 1.00 33.11 500 VAL B N 1
ATOM 3775 C CA . VAL B 2 123 ? 330.994 382.596 301.699 1.00 33.11 500 VAL B CA 1
ATOM 3776 C C . VAL B 2 123 ? 330.463 381.239 302.144 1.00 33.11 500 VAL B C 1
ATOM 3777 O O . VAL B 2 123 ? 329.374 380.818 301.743 1.00 33.11 500 VAL B O 1
ATOM 3781 N N . VAL B 2 124 ? 331.255 380.541 302.950 1.00 33.21 501 VAL B N 1
ATOM 3782 C CA . VAL B 2 124 ? 330.860 379.295 303.587 1.00 33.21 501 VAL B CA 1
ATOM 3783 C C . VAL B 2 124 ? 330.889 379.530 305.092 1.00 33.21 501 VAL B C 1
ATOM 3784 O O . VAL B 2 124 ? 331.532 380.467 305.577 1.00 33.21 501 VAL B O 1
ATOM 3788 N N . GLY B 2 125 ? 330.156 378.704 305.831 1.00 32.08 502 GLY B N 1
ATOM 3789 C CA . GLY B 2 125 ? 330.001 378.919 307.248 1.00 32.08 502 GLY B CA 1
ATOM 3790 C C . GLY B 2 125 ? 329.843 377.647 308.051 1.00 32.08 502 GLY B C 1
ATOM 3791 O O . GLY B 2 125 ? 329.865 376.535 307.516 1.00 32.08 502 GLY B O 1
ATOM 3792 N N . PRO B 2 126 ? 329.678 377.791 309.364 1.00 31.24 503 PRO B N 1
ATOM 3793 C CA . PRO B 2 126 ? 329.659 376.613 310.237 1.00 31.24 503 PRO B CA 1
ATOM 3794 C C . PRO B 2 126 ? 328.281 376.013 310.469 1.00 31.24 503 PRO B C 1
ATOM 3795 O O . PRO B 2 126 ? 328.187 374.887 310.966 1.00 31.24 503 PRO B O 1
ATOM 3799 N N . ASN B 2 127 ? 327.213 376.736 310.132 1.00 32.19 504 ASN B N 1
ATOM 3800 C CA . ASN B 2 127 ? 325.870 376.290 310.488 1.00 32.19 504 ASN B CA 1
ATOM 3801 C C . ASN B 2 127 ? 325.431 375.118 309.621 1.00 32.19 504 ASN B C 1
ATOM 3802 O O . ASN B 2 127 ? 325.268 373.998 310.113 1.00 32.19 504 ASN B O 1
ATOM 3807 N N . SER B 2 128 ? 325.237 375.367 308.333 1.00 30.94 505 SER B N 1
ATOM 3808 C CA . SER B 2 128 ? 325.105 374.319 307.331 1.00 30.94 505 SER B CA 1
ATOM 3809 C C . SER B 2 128 ? 325.790 374.766 306.055 1.00 30.94 505 SER B C 1
ATOM 3810 O O . SER B 2 128 ? 325.292 374.548 304.946 1.00 30.94 505 SER B O 1
ATOM 3813 N N . GLY B 2 129 ? 326.947 375.401 306.202 1.00 31.05 506 GLY B N 1
ATOM 3814 C CA . GLY B 2 129 ? 327.522 376.204 305.155 1.00 31.05 506 GLY B CA 1
ATOM 3815 C C . GLY B 2 129 ? 327.152 377.666 305.231 1.00 31.05 506 GLY B C 1
ATOM 3816 O O . GLY B 2 129 ? 327.757 378.480 304.526 1.00 31.05 506 GLY B O 1
ATOM 3817 N N . PHE B 2 130 ? 326.190 378.027 306.075 1.00 30.61 507 PHE B N 1
ATOM 3818 C CA . PHE B 2 130 ? 325.739 379.404 306.202 1.00 30.61 507 PHE B CA 1
ATOM 3819 C C . PHE B 2 130 ? 326.569 380.149 307.236 1.00 30.61 507 PHE B C 1
ATOM 3820 O O . PHE B 2 130 ? 326.932 379.595 308.276 1.00 30.61 507 PHE B O 1
ATOM 3828 N N . GLU B 2 131 ? 326.845 381.419 306.954 1.00 36.18 508 GLU B N 1
ATOM 3829 C CA . GLU B 2 131 ? 327.692 382.247 307.798 1.00 36.18 508 GLU B CA 1
ATOM 3830 C C . GLU B 2 131 ? 326.987 383.559 308.100 1.00 36.18 508 GLU B C 1
ATOM 3831 O O . GLU B 2 131 ? 326.505 384.231 307.184 1.00 36.18 508 GLU B O 1
ATOM 3837 N N . MET B 2 132 ? 326.926 383.920 309.378 1.00 38.55 509 MET B N 1
ATOM 3838 C CA . MET B 2 132 ? 326.386 385.208 309.779 1.00 38.55 509 MET B CA 1
ATOM 3839 C C . MET B 2 132 ? 327.513 386.220 309.928 1.00 38.55 509 MET B C 1
ATOM 3840 O O . MET B 2 132 ? 328.658 385.867 310.218 1.00 38.55 509 MET B O 1
ATOM 3845 N N . TRP B 2 133 ? 327.177 387.489 309.721 1.00 43.37 510 TRP B N 1
ATOM 3846 C CA . TRP B 2 133 ? 328.179 388.546 309.707 1.00 43.37 510 TRP B CA 1
ATOM 3847 C C . TRP B 2 133 ? 328.630 388.871 311.125 1.00 43.37 510 TRP B C 1
ATOM 3848 O O . TRP B 2 133 ? 327.819 389.304 311.951 1.00 43.37 510 TRP B O 1
ATOM 3859 N N . ASP B 2 134 ? 329.920 388.636 311.396 1.00 45.17 511 ASP B N 1
ATOM 3860 C CA . ASP B 2 134 ? 330.622 389.094 312.601 1.00 45.17 511 ASP B CA 1
ATOM 3861 C C . ASP B 2 134 ? 330.000 388.550 313.886 1.00 45.17 511 ASP B C 1
ATOM 3862 O O . ASP B 2 134 ? 329.962 389.234 314.911 1.00 45.17 511 ASP B O 1
ATOM 3867 N N . SER B 2 135 ? 329.500 387.322 313.845 1.00 43.00 512 SER B N 1
ATOM 3868 C CA . SER B 2 135 ? 328.865 386.759 315.022 1.00 43.00 512 SER B CA 1
ATOM 3869 C C . SER B 2 135 ? 329.911 386.190 315.972 1.00 43.00 512 SER B C 1
ATOM 3870 O O . SER B 2 135 ? 331.012 385.805 315.573 1.00 43.00 512 SER B O 1
ATOM 3873 N N . ASN B 2 136 ? 329.551 386.146 317.251 1.00 44.54 513 ASN B N 1
ATOM 3874 C CA . ASN B 2 136 ? 330.375 385.522 318.273 1.00 44.54 513 ASN B CA 1
ATOM 3875 C C . ASN B 2 136 ? 330.002 384.070 318.513 1.00 44.54 513 ASN B C 1
ATOM 3876 O O . ASN B 2 136 ? 330.419 383.498 319.524 1.00 44.54 513 ASN B O 1
ATOM 3881 N N . TRP B 2 137 ? 329.230 383.459 317.614 1.00 38.63 514 TRP B N 1
ATOM 3882 C CA . TRP B 2 137 ? 328.760 382.099 317.850 1.00 38.63 514 TRP B CA 1
ATOM 3883 C C . TRP B 2 137 ? 329.862 381.076 317.608 1.00 38.63 514 TRP B C 1
ATOM 3884 O O . TRP B 2 137 ? 330.193 380.284 318.496 1.00 38.63 514 TRP B O 1
ATOM 3895 N N . ALA B 2 138 ? 330.437 381.069 316.411 1.00 38.16 515 ALA B N 1
ATOM 3896 C CA . ALA B 2 138 ? 331.560 380.197 316.100 1.00 38.16 515 ALA B CA 1
ATOM 3897 C C . ALA B 2 138 ? 332.816 380.999 315.786 1.00 38.16 515 ALA B C 1
ATOM 3898 O O . ALA B 2 138 ? 333.705 380.512 315.082 1.00 38.16 515 ALA B O 1
ATOM 3900 N N . SER B 2 139 ? 332.892 382.218 316.333 1.00 41.03 516 SER B N 1
ATOM 3901 C CA . SER B 2 139 ? 333.931 383.214 316.045 1.00 41.03 516 SER B CA 1
ATOM 3902 C C . SER B 2 139 ? 334.052 383.472 314.544 1.00 41.03 516 SER B C 1
ATOM 3903 O O . SER B 2 139 ? 335.139 383.454 313.965 1.00 41.03 516 SER B O 1
ATOM 3906 N N . GLN B 2 140 ? 332.907 383.714 313.914 1.00 39.95 517 GLN B N 1
ATOM 3907 C CA . GLN B 2 140 ? 332.859 383.989 312.490 1.00 39.95 517 GLN B CA 1
ATOM 3908 C C . GLN B 2 140 ? 333.334 385.411 312.208 1.00 39.95 517 GLN B C 1
ATOM 3909 O O . GLN B 2 140 ? 333.433 386.254 313.103 1.00 39.95 517 GLN B O 1
ATOM 3915 N N . THR B 2 141 ? 333.627 385.675 310.937 1.00 44.46 518 THR B N 1
ATOM 3916 C CA . THR B 2 141 ? 334.154 386.964 310.515 1.00 44.46 518 THR B CA 1
ATOM 3917 C C . THR B 2 141 ? 333.593 387.302 309.139 1.00 44.46 518 THR B C 1
ATOM 3918 O O . THR B 2 141 ? 332.888 386.502 308.518 1.00 44.46 518 THR B O 1
ATOM 3922 N N . SER B 2 142 ? 333.915 388.500 308.666 1.00 45.34 519 SER B N 1
ATOM 3923 C CA . SER B 2 142 ? 333.457 388.999 307.381 1.00 45.34 519 SER B CA 1
ATOM 3924 C C . SER B 2 142 ? 334.578 388.891 306.350 1.00 45.34 519 SER B C 1
ATOM 3925 O O . SER B 2 142 ? 335.622 388.282 306.593 1.00 45.34 519 SER B O 1
ATOM 3928 N N . TRP B 2 143 ? 334.357 389.474 305.176 1.00 42.92 520 TRP B N 1
ATOM 3929 C CA . TRP B 2 143 ? 335.371 389.576 304.137 1.00 42.92 520 TRP B CA 1
ATOM 3930 C C . TRP B 2 143 ? 335.706 391.043 303.921 1.00 42.92 520 TRP B C 1
ATOM 3931 O O . TRP B 2 143 ? 334.809 391.859 303.693 1.00 42.92 520 TRP B O 1
ATOM 3942 N N . PHE B 2 144 ? 336.991 391.373 303.989 1.00 47.62 521 PHE B N 1
ATOM 3943 C CA . PHE B 2 144 ? 337.450 392.747 303.875 1.00 47.62 521 PHE B CA 1
ATOM 3944 C C . PHE B 2 144 ? 338.335 392.909 302.648 1.00 47.62 521 PHE B C 1
ATOM 3945 O O . PHE B 2 144 ? 339.080 391.999 302.275 1.00 47.62 521 PHE B O 1
ATOM 3953 N N . LEU B 2 145 ? 338.253 394.084 302.028 1.00 48.92 522 LEU B N 1
ATOM 3954 C CA . LEU B 2 145 ? 339.078 394.429 300.875 1.00 48.92 522 LEU B CA 1
ATOM 3955 C C . LEU B 2 145 ? 339.818 395.718 301.204 1.00 48.92 522 LEU B C 1
ATOM 3956 O O . LEU B 2 145 ? 339.196 396.775 301.344 1.00 48.92 522 LEU B O 1
ATOM 3961 N N . GLU B 2 146 ? 341.137 395.630 301.341 1.00 52.66 523 GLU B N 1
ATOM 3962 C CA . GLU B 2 146 ? 341.968 396.755 301.744 1.00 52.66 523 GLU B CA 1
ATOM 3963 C C . GLU B 2 146 ? 342.737 397.279 300.540 1.00 52.66 523 GLU B C 1
ATOM 3964 O O . GLU B 2 146 ? 343.344 396.500 299.799 1.00 52.66 523 GLU B O 1
ATOM 3970 N N . PHE B 2 147 ? 342.710 398.595 300.354 1.00 54.05 524 PHE B N 1
ATOM 3971 C CA . PHE B 2 147 ? 343.393 399.262 299.257 1.00 54.05 524 PHE B CA 1
ATOM 3972 C C . PHE B 2 147 ? 344.468 400.173 299.824 1.00 54.05 524 PHE B C 1
ATOM 3973 O O . PHE B 2 147 ? 344.194 400.970 300.731 1.00 54.05 524 PHE B O 1
ATOM 3981 N N . LEU B 2 148 ? 345.678 400.059 299.280 1.00 57.58 525 LEU B N 1
ATOM 3982 C CA . LEU B 2 148 ? 346.811 400.901 299.639 1.00 57.58 525 LEU B CA 1
ATOM 3983 C C . LEU B 2 148 ? 347.290 401.604 298.378 1.00 57.58 525 LEU B C 1
ATOM 3984 O O . LEU B 2 148 ? 347.619 400.947 297.384 1.00 57.58 525 LEU B O 1
ATOM 3989 N N . ILE B 2 149 ? 347.329 402.933 298.422 1.00 60.46 526 ILE B N 1
ATOM 3990 C CA . ILE B 2 149 ? 347.647 403.764 297.267 1.00 60.46 526 ILE B CA 1
ATOM 3991 C C . ILE B 2 149 ? 349.000 404.418 297.499 1.00 60.46 526 ILE B C 1
ATOM 3992 O O . ILE B 2 149 ? 349.245 404.987 298.569 1.00 60.46 526 ILE B O 1
ATOM 3997 N N . SER B 2 150 ? 349.875 404.344 296.496 1.00 61.66 527 SER B N 1
ATOM 3998 C CA . SER B 2 150 ? 351.200 404.941 296.595 1.00 61.66 527 SER B CA 1
ATOM 3999 C C . SER B 2 150 ? 351.205 406.411 296.196 1.00 61.66 527 SER B C 1
ATOM 4000 O O . SER B 2 150 ? 351.932 407.211 296.793 1.00 61.66 527 SER B O 1
ATOM 4003 N N . ASN B 2 151 ? 350.412 406.781 295.193 1.00 62.36 528 ASN B N 1
ATOM 4004 C CA . ASN B 2 151 ? 350.308 408.167 294.743 1.00 62.36 528 ASN B CA 1
ATOM 4005 C C . ASN B 2 151 ? 348.837 408.468 294.504 1.00 62.36 528 ASN B C 1
ATOM 4006 O O . ASN B 2 151 ? 348.313 408.241 293.407 1.00 62.36 528 ASN B O 1
ATOM 4011 N N . PRO B 2 152 ? 348.138 408.999 295.510 1.00 63.84 529 PRO B N 1
ATOM 4012 C CA . PRO B 2 152 ? 346.706 409.284 295.356 1.00 63.84 529 PRO B CA 1
ATOM 4013 C C . PRO B 2 152 ? 346.397 410.533 294.546 1.00 63.84 529 PRO B C 1
ATOM 4014 O O . PRO B 2 152 ? 345.217 410.828 294.328 1.00 63.84 529 PRO B O 1
ATOM 4018 N N . ALA B 2 153 ? 347.408 411.273 294.097 1.00 63.44 530 ALA B N 1
ATOM 4019 C CA . ALA B 2 153 ? 347.191 412.429 293.240 1.00 63.44 530 ALA B CA 1
ATOM 4020 C C . ALA B 2 153 ? 347.058 412.057 291.770 1.00 63.44 530 ALA B C 1
ATOM 4021 O O . ALA B 2 153 ? 346.905 412.954 290.935 1.00 63.44 530 ALA B O 1
ATOM 4023 N N . GLN B 2 154 ? 347.117 410.770 291.432 1.00 61.18 531 GLN B N 1
ATOM 4024 C CA . GLN B 2 154 ? 346.972 410.315 290.057 1.00 61.18 531 GLN B CA 1
ATOM 4025 C C . GLN B 2 154 ? 345.695 409.511 289.854 1.00 61.18 531 GLN B C 1
ATOM 4026 O O . GLN B 2 154 ? 344.883 409.857 288.993 1.00 61.18 531 GLN B O 1
ATOM 4032 N N . ASN B 2 155 ? 345.487 408.448 290.626 1.00 60.41 532 ASN B N 1
ATOM 4033 C CA . ASN B 2 155 ? 344.254 407.674 290.565 1.00 60.41 532 ASN B CA 1
ATOM 4034 C C . ASN B 2 155 ? 343.307 408.147 291.659 1.00 60.41 532 ASN B C 1
ATOM 4035 O O . ASN B 2 155 ? 343.690 408.228 292.830 1.00 60.41 532 ASN B O 1
ATOM 4040 N N . THR B 2 156 ? 342.074 408.462 291.273 1.00 59.09 533 THR B N 1
ATOM 4041 C CA . THR B 2 156 ? 341.140 409.123 292.174 1.00 59.09 533 THR B CA 1
ATOM 4042 C C . THR B 2 156 ? 339.888 408.304 292.438 1.00 59.09 533 THR B C 1
ATOM 4043 O O . THR B 2 156 ? 339.496 408.140 293.598 1.00 59.09 533 THR B O 1
ATOM 4047 N N . LEU B 2 157 ? 339.248 407.781 291.399 1.00 56.15 534 LEU B N 1
ATOM 4048 C CA . LEU B 2 157 ? 337.992 407.066 291.560 1.00 56.15 534 LEU B CA 1
ATOM 4049 C C . LEU B 2 157 ? 338.243 405.586 291.804 1.00 56.15 534 LEU B C 1
ATOM 4050 O O . LEU B 2 157 ? 339.120 404.979 291.184 1.00 56.15 534 LEU B O 1
ATOM 4055 N N . PHE B 2 158 ? 337.464 405.012 292.716 1.00 53.79 535 PHE B N 1
ATOM 4056 C CA . PHE B 2 158 ? 337.521 403.591 293.033 1.00 53.79 535 PHE B CA 1
ATOM 4057 C C . PHE B 2 158 ? 336.099 403.059 293.052 1.00 53.79 535 PHE B C 1
ATOM 4058 O O . PHE B 2 158 ? 335.258 403.564 293.802 1.00 53.79 535 PHE B O 1
ATOM 4066 N N . GLU B 2 159 ? 335.828 402.054 292.227 1.00 51.13 536 GLU B N 1
ATOM 4067 C CA . GLU B 2 159 ? 334.499 401.476 292.105 1.00 51.13 536 GLU B CA 1
ATOM 4068 C C . GLU B 2 159 ? 334.571 399.988 292.400 1.00 51.13 536 GLU B C 1
ATOM 4069 O O . GLU B 2 159 ? 335.378 399.271 291.801 1.00 51.13 536 GLU B O 1
ATOM 4075 N N . VAL B 2 160 ? 333.731 399.528 293.321 1.00 46.06 537 VAL B N 1
ATOM 4076 C CA . VAL B 2 160 ? 333.617 398.115 293.655 1.00 46.06 537 VAL B CA 1
ATOM 4077 C C . VAL B 2 160 ? 332.239 397.640 293.224 1.00 46.06 537 VAL B C 1
ATOM 4078 O O . VAL B 2 160 ? 331.224 398.239 293.596 1.00 46.06 537 VAL B O 1
ATOM 4082 N N . ASN B 2 161 ? 332.208 396.584 292.418 1.00 42.66 538 ASN B N 1
ATOM 4083 C CA . ASN B 2 161 ? 330.975 396.008 291.912 1.00 42.66 538 ASN B CA 1
ATOM 4084 C C . ASN B 2 161 ? 330.868 394.564 292.373 1.00 42.66 538 ASN B C 1
ATOM 4085 O O . ASN B 2 161 ? 331.877 393.878 292.552 1.00 42.66 538 ASN B O 1
ATOM 4090 N N . LEU B 2 162 ? 329.636 394.106 292.565 1.00 39.02 539 LEU B N 1
ATOM 4091 C CA . LEU B 2 162 ? 329.379 392.759 293.048 1.00 39.02 539 LEU B CA 1
ATOM 4092 C C . LEU B 2 162 ? 328.336 392.077 292.177 1.00 39.02 539 LEU B C 1
ATOM 4093 O O . LEU B 2 162 ? 327.504 392.730 291.542 1.00 39.02 539 LEU B O 1
ATOM 4098 N N . ARG B 2 163 ? 328.399 390.748 292.153 1.00 37.44 540 ARG B N 1
ATOM 4099 C CA . ARG B 2 163 ? 327.409 389.932 291.461 1.00 37.44 540 ARG B CA 1
ATOM 4100 C C . ARG B 2 163 ? 327.340 388.581 292.150 1.00 37.44 540 ARG B C 1
ATOM 4101 O O . ARG B 2 163 ? 328.365 387.912 292.302 1.00 37.44 540 ARG B O 1
ATOM 4109 N N . LEU B 2 164 ? 326.144 388.185 292.564 1.00 37.25 541 LEU B N 1
ATOM 4110 C CA . LEU B 2 164 ? 325.965 386.906 293.229 1.00 37.25 541 LEU B CA 1
ATOM 4111 C C . LEU B 2 164 ? 325.827 385.789 292.205 1.00 37.25 541 LEU B C 1
ATOM 4112 O O . LEU B 2 164 ? 325.260 385.972 291.126 1.00 37.25 541 LEU B O 1
ATOM 4117 N N . ASP B 2 165 ? 326.351 384.621 292.558 1.00 40.43 542 ASP B N 1
ATOM 4118 C CA . ASP B 2 165 ? 326.345 3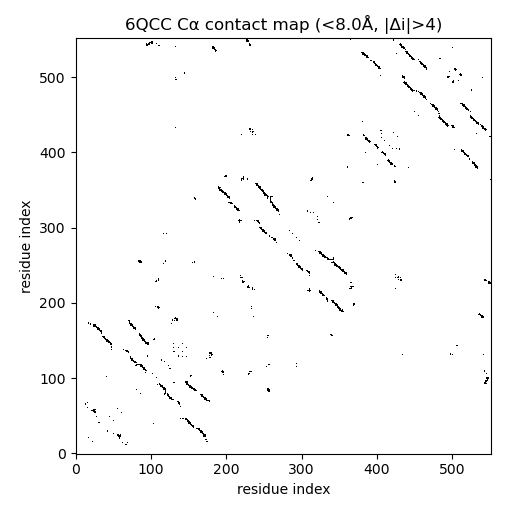83.476 291.664 1.00 40.43 542 ASP B CA 1
ATOM 4119 C C . ASP B 2 165 ? 324.981 382.787 291.700 1.00 40.43 542 ASP B C 1
ATOM 4120 O O . ASP B 2 165 ? 324.060 383.203 292.406 1.00 40.43 542 ASP B O 1
ATOM 4125 N N . GLU B 2 166 ? 324.847 381.714 290.925 1.00 43.73 543 GLU B N 1
ATOM 4126 C CA . GLU B 2 166 ? 323.607 380.957 290.849 1.00 43.73 543 GLU B CA 1
ATOM 4127 C C . GLU B 2 166 ? 323.487 379.898 291.935 1.00 43.73 543 GLU B C 1
ATOM 4128 O O . GLU B 2 166 ? 322.454 379.228 292.012 1.00 43.73 543 GLU B O 1
ATOM 4134 N N . ASN B 2 167 ? 324.510 379.721 292.768 1.00 36.66 544 ASN B N 1
ATOM 4135 C CA . ASN B 2 167 ? 324.437 378.809 293.900 1.00 36.66 544 ASN B CA 1
ATOM 4136 C C . ASN B 2 167 ? 324.327 379.550 295.223 1.00 36.66 544 ASN B C 1
ATOM 4137 O O . ASN B 2 167 ? 324.527 378.946 296.282 1.00 36.66 544 ASN B O 1
ATOM 4142 N N . PHE B 2 168 ? 324.018 380.840 295.187 1.00 32.08 545 PHE B N 1
ATOM 4143 C CA . PHE B 2 168 ? 323.908 381.631 296.399 1.00 32.08 545 PHE B CA 1
ATOM 4144 C C . PHE B 2 168 ? 322.579 381.365 297.093 1.00 32.08 545 PHE B C 1
ATOM 4145 O O . PHE B 2 168 ? 321.563 381.085 296.452 1.00 32.08 545 PHE B O 1
ATOM 4153 N N . SER B 2 169 ? 322.598 381.448 298.420 1.00 30.84 546 SER B N 1
ATOM 4154 C CA . SER B 2 169 ? 321.424 381.201 299.239 1.00 30.84 546 SER B CA 1
ATOM 4155 C C . SER B 2 169 ? 321.478 382.090 300.470 1.00 30.84 546 SER B C 1
ATOM 4156 O O . SER B 2 169 ? 322.556 382.394 300.992 1.00 30.84 546 SER B O 1
ATOM 4159 N N . VAL B 2 170 ? 320.298 382.503 300.927 1.00 30.69 547 VAL B N 1
ATOM 4160 C CA . VAL B 2 170 ? 320.153 383.345 302.106 1.00 30.69 547 VAL B CA 1
ATOM 4161 C C . VAL B 2 170 ? 319.007 382.815 302.953 1.00 30.69 547 VAL B C 1
ATOM 4162 O O . VAL B 2 170 ? 318.085 382.165 302.453 1.00 30.69 547 VAL B O 1
ATOM 4166 N N . ALA B 2 171 ? 319.080 383.097 304.249 1.00 32.66 548 ALA B N 1
ATOM 4167 C CA . ALA B 2 171 ? 318.047 382.703 305.194 1.00 32.66 548 ALA B CA 1
ATOM 4168 C C . ALA B 2 171 ? 318.081 383.653 306.380 1.00 32.66 548 ALA B C 1
ATOM 4169 O O . ALA B 2 171 ? 319.156 384.057 306.827 1.00 32.66 548 ALA B O 1
ATOM 4171 N N . GLY B 2 172 ? 316.906 384.010 306.877 1.00 35.53 549 GLY B N 1
ATOM 4172 C CA . GLY B 2 172 ? 316.803 384.894 308.017 1.00 35.53 549 GLY B CA 1
ATOM 4173 C C . GLY B 2 172 ? 316.899 386.361 307.635 1.00 35.53 549 GLY B C 1
ATOM 4174 O O . GLY B 2 172 ? 317.413 386.735 306.584 1.00 35.53 549 GLY B O 1
ATOM 4175 N N . THR B 2 173 ? 316.391 387.206 308.527 1.00 38.42 550 THR B N 1
ATOM 4176 C CA . THR B 2 173 ? 316.350 388.645 308.325 1.00 38.42 550 THR B CA 1
ATOM 4177 C C . THR B 2 173 ? 317.098 389.342 309.452 1.00 38.42 550 THR B C 1
ATOM 4178 O O . THR B 2 173 ? 317.123 388.864 310.588 1.00 38.42 550 THR B O 1
ATOM 4182 N N . THR B 2 174 ? 317.709 390.478 309.130 1.00 38.17 551 THR B N 1
ATOM 4183 C CA . THR B 2 174 ? 318.463 391.271 310.091 1.00 38.17 551 THR B CA 1
ATOM 4184 C C . THR B 2 174 ? 317.913 392.689 310.115 1.00 38.17 551 THR B C 1
ATOM 4185 O O . THR B 2 174 ? 317.824 393.341 309.071 1.00 38.17 551 THR B O 1
ATOM 4189 N N . LEU B 2 175 ? 317.541 393.161 311.301 1.00 42.01 552 LEU B N 1
ATOM 4190 C CA . LEU B 2 175 ? 317.016 394.510 311.450 1.00 42.01 552 LEU B CA 1
ATOM 4191 C C . LEU B 2 175 ? 318.153 395.519 311.397 1.00 42.01 552 LEU B C 1
ATOM 4192 O O . LEU B 2 175 ? 319.194 395.326 312.030 1.00 42.01 552 LEU B O 1
ATOM 4197 N N . MET B 2 176 ? 317.951 396.595 310.650 1.00 47.15 553 MET B N 1
ATOM 4198 C CA . MET B 2 176 ? 318.980 397.587 310.387 1.00 47.15 553 MET B CA 1
ATOM 4199 C C . MET B 2 176 ? 318.343 398.967 310.384 1.00 47.15 553 MET B C 1
ATOM 4200 O O . MET B 2 176 ? 317.126 399.091 310.210 1.00 47.15 553 MET B O 1
ATOM 4205 N N . PRO B 2 177 ? 319.131 400.020 310.603 1.00 49.03 554 PRO B N 1
ATOM 4206 C CA . PRO B 2 177 ? 318.628 401.385 310.403 1.00 49.03 554 PRO B CA 1
ATOM 4207 C C . PRO B 2 177 ? 318.284 401.635 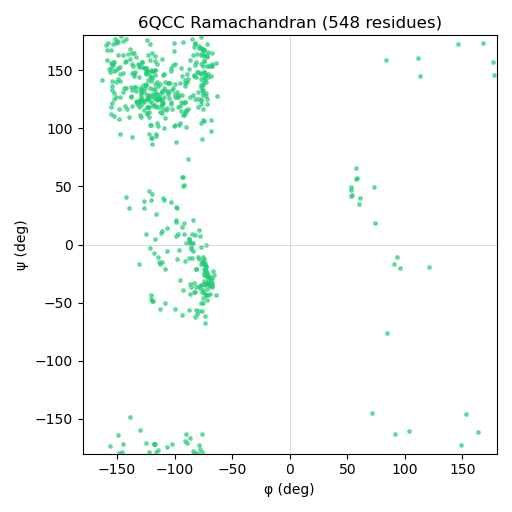308.945 1.00 49.03 554 PRO B C 1
ATOM 4208 O O . PRO B 2 177 ? 318.804 400.944 308.056 1.00 49.03 554 PRO B O 1
ATOM 4212 N N . PRO B 2 178 ? 317.401 402.597 308.660 1.00 50.21 555 PRO B N 1
ATOM 4213 C CA . PRO B 2 178 ? 317.021 402.855 307.265 1.00 50.21 555 PRO B CA 1
ATOM 4214 C C . PRO B 2 178 ? 318.169 403.447 306.464 1.00 50.21 555 PRO B C 1
ATOM 4215 O O . PRO B 2 178 ? 318.978 404.224 306.975 1.00 50.21 555 PRO B O 1
ATOM 4219 N N . PHE B 2 179 ? 318.231 403.061 305.194 1.00 50.59 556 PHE B N 1
ATOM 4220 C CA . PHE B 2 179 ? 319.353 403.413 304.336 1.00 50.59 556 PHE B CA 1
ATOM 4221 C C . PHE B 2 179 ? 319.158 404.820 303.790 1.00 50.59 556 PHE B C 1
ATOM 4222 O O . PHE B 2 179 ? 318.125 405.118 303.182 1.00 50.59 556 PHE B O 1
ATOM 4230 N N . VAL B 2 180 ? 320.145 405.680 304.009 1.00 54.73 557 VAL B N 1
ATOM 4231 C CA . VAL B 2 180 ? 320.079 407.060 303.545 1.00 54.73 557 VAL B CA 1
ATOM 4232 C C . VAL B 2 180 ? 320.322 407.091 302.041 1.00 54.73 557 VAL B C 1
ATOM 4233 O O . VAL B 2 180 ? 321.288 406.503 301.541 1.00 54.73 557 VAL B O 1
ATOM 4237 N N . LEU B 2 181 ? 319.425 407.754 301.312 1.00 59.51 558 LEU B N 1
ATOM 4238 C CA . LEU B 2 181 ? 319.525 407.830 299.864 1.00 59.51 558 LEU B CA 1
ATOM 4239 C C . LEU B 2 181 ? 320.671 408.751 299.446 1.00 59.51 558 LEU B C 1
ATOM 4240 O O . LEU B 2 181 ? 321.183 409.556 300.228 1.00 59.51 558 LEU B O 1
ATOM 4245 N N . ASP B 2 182 ? 321.068 408.623 298.184 1.00 62.84 559 ASP B N 1
ATOM 4246 C CA . ASP B 2 182 ? 322.121 409.456 297.619 1.00 62.84 559 ASP B CA 1
ATOM 4247 C C . ASP B 2 182 ? 321.905 409.628 296.119 1.00 62.84 559 ASP B C 1
ATOM 4248 O O . ASP B 2 182 ? 322.083 410.719 295.577 1.00 62.84 559 ASP B O 1
#

Radius of gyration: 26.86 Å; Cα contacts (8 Å, |Δi|>4): 1365; chains: 2; bounding box: 78×69×76 Å